Protein AF-A0A521UR64-F1 (afdb_monomer)

Radius of gyration: 26.08 Å; Cα contacts (8 Å, |Δi|>4): 467; chains: 1; bounding box: 65×51×84 Å

Structure (mmCIF, N/CA/C/O backbone):
data_AF-A0A521UR64-F1
#
_entry.id   AF-A0A521UR64-F1
#
loop_
_atom_site.group_PDB
_atom_site.id
_atom_site.type_symbol
_atom_site.label_atom_id
_atom_site.label_alt_id
_atom_site.label_comp_id
_atom_site.label_asym_id
_atom_site.label_entity_id
_atom_site.label_seq_id
_atom_site.pdbx_PDB_ins_code
_atom_site.Cartn_x
_atom_site.Cartn_y
_atom_site.Cartn_z
_atom_site.occupancy
_atom_site.B_iso_or_equiv
_atom_site.auth_seq_id
_atom_site.auth_comp_id
_atom_site.auth_asym_id
_atom_site.auth_atom_id
_atom_site.pdbx_PDB_model_num
ATOM 1 N N . MET A 1 1 ? -12.895 25.251 4.320 1.00 57.03 1 MET A N 1
ATOM 2 C CA . MET A 1 1 ? -13.241 23.956 4.947 1.00 57.03 1 MET A CA 1
ATOM 3 C C . MET A 1 1 ? -12.128 23.649 5.931 1.00 57.03 1 MET A C 1
ATOM 5 O O . MET A 1 1 ? -10.986 23.895 5.568 1.00 57.03 1 MET A O 1
ATOM 9 N N . ASP A 1 2 ? -12.448 23.247 7.161 1.00 78.06 2 ASP A N 1
ATOM 10 C CA . ASP A 1 2 ? -11.455 22.975 8.212 1.00 78.06 2 ASP A CA 1
ATOM 11 C C . ASP A 1 2 ? -10.479 21.874 7.754 1.00 78.06 2 ASP A C 1
ATOM 13 O O . ASP A 1 2 ? -10.909 20.796 7.341 1.00 78.06 2 ASP A O 1
ATOM 17 N N . GLU A 1 3 ? -9.177 22.159 7.781 1.00 76.56 3 GLU A N 1
ATOM 18 C CA . GLU A 1 3 ? -8.117 21.233 7.366 1.00 76.56 3 GLU A CA 1
ATOM 19 C C . GLU A 1 3 ? -8.168 19.922 8.165 1.00 76.56 3 GLU A C 1
ATOM 21 O O . GLU A 1 3 ? -7.945 18.843 7.614 1.00 76.56 3 GLU A O 1
ATOM 26 N N . GLN A 1 4 ? -8.567 19.989 9.439 1.00 81.75 4 GLN A N 1
ATOM 27 C CA . GLN A 1 4 ? -8.697 18.814 10.300 1.00 81.75 4 GLN A CA 1
ATOM 28 C C . GLN A 1 4 ? -9.816 17.882 9.822 1.00 81.75 4 GLN A C 1
ATOM 30 O O . GLN A 1 4 ? -9.634 16.666 9.746 1.00 81.75 4 GLN A O 1
ATOM 35 N N . LEU A 1 5 ? -10.951 18.457 9.417 1.00 85.69 5 LEU A N 1
ATOM 36 C CA . LEU A 1 5 ? -12.087 17.706 8.885 1.00 85.69 5 LEU A CA 1
ATOM 37 C C . LEU A 1 5 ? -11.738 16.993 7.574 1.00 85.69 5 LEU A C 1
ATOM 39 O O . LEU A 1 5 ? -12.169 15.860 7.355 1.00 85.69 5 LEU A O 1
ATOM 43 N N . ILE A 1 6 ? -10.938 17.636 6.719 1.00 84.38 6 ILE A N 1
ATOM 44 C CA . ILE A 1 6 ? -10.468 17.031 5.469 1.00 84.38 6 ILE A CA 1
ATOM 45 C C . ILE A 1 6 ? -9.641 15.780 5.776 1.00 84.38 6 ILE A C 1
ATOM 47 O O . ILE A 1 6 ? -9.903 14.727 5.202 1.00 84.38 6 ILE A O 1
ATOM 51 N N . VAL A 1 7 ? -8.686 15.859 6.708 1.00 86.00 7 VAL A N 1
ATOM 52 C CA . VAL A 1 7 ? -7.837 14.710 7.071 1.00 86.00 7 VAL A CA 1
ATOM 53 C C . VAL A 1 7 ? -8.657 13.576 7.686 1.00 86.00 7 VAL A C 1
ATOM 55 O O . VAL A 1 7 ? -8.481 12.424 7.296 1.00 86.00 7 VAL A O 1
ATOM 58 N N . VAL A 1 8 ? -9.603 13.881 8.580 1.00 91.19 8 VAL A N 1
ATOM 59 C CA . VAL A 1 8 ? -10.495 12.864 9.163 1.00 91.19 8 VAL A CA 1
ATOM 60 C C . VAL A 1 8 ? -11.301 12.150 8.087 1.00 91.19 8 VAL A C 1
ATOM 62 O O . VAL A 1 8 ? -11.329 10.921 8.068 1.00 91.19 8 VAL A O 1
ATOM 65 N N . ARG A 1 9 ? -11.900 12.889 7.145 1.00 91.56 9 ARG A N 1
ATOM 66 C CA . ARG A 1 9 ? -12.630 12.260 6.040 1.00 91.56 9 ARG A CA 1
ATOM 67 C C . ARG A 1 9 ? -11.708 11.421 5.161 1.00 91.56 9 ARG A C 1
ATOM 69 O O . ARG A 1 9 ? -12.090 10.334 4.759 1.00 91.56 9 ARG A O 1
ATOM 76 N N . ARG A 1 10 ? -10.500 11.889 4.856 1.00 88.81 10 ARG A N 1
ATOM 77 C CA . ARG A 1 10 ? -9.553 11.120 4.035 1.00 88.81 10 ARG A CA 1
ATOM 78 C C . ARG A 1 10 ? -9.174 9.779 4.655 1.00 88.81 10 ARG A C 1
ATOM 80 O O . ARG A 1 10 ? -8.850 8.858 3.912 1.00 88.81 10 ARG A O 1
ATOM 87 N N . MET A 1 11 ? -9.178 9.677 5.984 1.00 91.25 11 MET A N 1
ATOM 88 C CA . MET A 1 11 ? -8.798 8.448 6.685 1.00 91.25 11 MET A CA 1
ATOM 89 C C . MET A 1 11 ? -9.972 7.514 6.969 1.00 91.25 11 MET A C 1
ATOM 91 O O . MET A 1 11 ? -9.762 6.309 6.949 1.00 91.25 11 MET A O 1
ATOM 95 N N . PHE A 1 12 ? -11.164 8.061 7.224 1.00 92.69 12 PHE A N 1
ATOM 96 C CA . PHE A 1 12 ? -12.332 7.291 7.671 1.00 92.69 12 PHE A CA 1
ATOM 97 C C . PHE A 1 12 ? -13.522 7.319 6.704 1.00 92.69 12 PHE A C 1
ATOM 99 O O . PHE A 1 12 ? -14.560 6.732 6.971 1.00 92.69 12 PHE A O 1
ATOM 106 N N . GLY A 1 13 ? -13.446 8.093 5.624 1.00 89.31 13 GLY A N 1
ATOM 107 C CA . GLY A 1 13 ? -14.595 8.405 4.774 1.00 89.31 13 GLY A CA 1
ATOM 108 C C . GLY A 1 13 ? -14.746 7.508 3.551 1.00 89.31 13 GLY A C 1
ATOM 109 O O . GLY A 1 13 ? -15.622 7.780 2.727 1.00 89.31 13 GLY A O 1
ATOM 110 N N . CYS A 1 14 ? -13.902 6.489 3.388 1.00 89.88 14 CYS A N 1
ATOM 111 C CA . CYS A 1 14 ? -13.898 5.638 2.203 1.00 89.88 14 CYS A CA 1
ATOM 112 C C . CYS A 1 14 ? -15.242 4.911 2.045 1.00 89.88 14 CYS A C 1
ATOM 114 O O . CYS A 1 14 ? -15.726 4.278 2.979 1.00 89.88 14 CYS A O 1
ATOM 116 N N . GLY A 1 15 ? -15.871 5.044 0.872 1.00 87.56 15 GLY A N 1
ATOM 117 C CA . GLY A 1 15 ? -17.180 4.444 0.583 1.00 87.56 15 GLY A CA 1
ATOM 118 C C . GLY A 1 15 ? -18.374 5.108 1.282 1.00 87.56 15 GLY A C 1
ATOM 119 O O . GLY A 1 15 ? -19.509 4.696 1.060 1.00 87.56 15 GLY A O 1
ATOM 120 N N . THR A 1 16 ? -18.157 6.142 2.100 1.00 91.69 16 THR A N 1
ATOM 121 C CA . THR A 1 16 ? -19.243 6.861 2.786 1.00 91.69 16 THR A CA 1
ATOM 122 C C . THR A 1 16 ? -19.751 8.049 1.968 1.00 91.69 16 THR A C 1
ATOM 124 O O . THR A 1 16 ? -18.976 8.742 1.299 1.00 91.69 16 THR A O 1
ATOM 127 N N . ASP A 1 17 ? -21.050 8.354 2.073 1.00 91.00 17 ASP A N 1
ATOM 128 C CA . ASP A 1 17 ? -21.583 9.611 1.544 1.00 91.00 17 ASP A CA 1
ATOM 129 C C . ASP A 1 17 ? -20.946 10.799 2.278 1.00 91.00 17 ASP A C 1
ATOM 131 O O . ASP A 1 17 ? -21.000 10.914 3.506 1.00 91.00 17 ASP A O 1
ATOM 135 N N . ALA A 1 18 ? -20.350 11.717 1.514 1.00 90.06 18 ALA A N 1
ATOM 136 C CA . ALA A 1 18 ? -19.608 12.829 2.090 1.00 90.06 18 ALA A CA 1
ATOM 137 C C . ALA A 1 18 ? -20.501 13.745 2.940 1.00 90.06 18 ALA A C 1
ATOM 139 O O . ALA A 1 18 ? -20.056 14.236 3.978 1.00 90.06 18 ALA A O 1
ATOM 140 N N . LYS A 1 19 ? -21.757 13.978 2.531 1.00 91.94 19 LYS A N 1
ATOM 141 C CA . LYS A 1 19 ? -22.672 14.847 3.284 1.00 91.94 19 LYS A CA 1
ATOM 142 C C . LYS A 1 19 ? -23.068 14.193 4.603 1.00 91.94 19 LYS A C 1
ATOM 144 O O . LYS A 1 19 ? -23.072 14.880 5.626 1.00 91.94 19 LYS A O 1
ATOM 149 N N . ASP A 1 20 ? -23.350 12.892 4.600 1.00 93.81 20 ASP A N 1
ATOM 150 C CA . ASP A 1 20 ? -23.649 12.146 5.819 1.00 93.81 20 ASP A CA 1
ATOM 151 C C . ASP A 1 20 ? -22.449 12.115 6.770 1.00 93.81 20 ASP A C 1
ATOM 153 O O . ASP A 1 20 ? -22.597 12.427 7.955 1.00 93.81 20 ASP A O 1
ATOM 157 N N . PHE A 1 21 ? -21.247 11.852 6.247 1.00 94.69 21 PHE A N 1
ATOM 158 C CA . PHE A 1 21 ? -20.013 11.864 7.030 1.00 94.69 21 PHE A CA 1
ATOM 159 C C . PHE A 1 21 ? -19.805 13.211 7.731 1.00 94.69 21 PHE A C 1
ATOM 161 O O . PHE A 1 21 ? -19.624 13.270 8.949 1.00 94.69 21 PHE A O 1
ATOM 168 N N . TYR A 1 22 ? -19.887 14.317 6.982 1.00 94.12 22 TYR A N 1
ATOM 169 C CA . TYR A 1 22 ? -19.712 15.656 7.544 1.00 94.12 22 TYR A CA 1
ATOM 170 C C . TYR A 1 22 ? -20.790 16.006 8.567 1.00 94.12 22 TYR A C 1
ATOM 172 O O . TYR A 1 22 ? -20.475 16.583 9.609 1.00 94.12 22 TYR A O 1
ATOM 180 N N . ARG A 1 23 ? -22.048 15.634 8.306 1.00 94.94 23 ARG A N 1
ATOM 181 C CA . ARG A 1 23 ? -23.160 15.838 9.242 1.00 94.94 23 ARG A CA 1
ATOM 182 C C . ARG A 1 23 ? -22.907 15.117 10.564 1.00 94.94 23 ARG A C 1
ATOM 184 O O . ARG A 1 23 ? -23.077 15.714 11.626 1.00 94.94 23 ARG A O 1
ATOM 191 N N . ARG A 1 24 ? -22.478 13.855 10.505 1.00 95.38 24 ARG A N 1
ATOM 192 C CA . ARG A 1 24 ? -22.191 13.033 11.688 1.00 95.38 24 ARG A CA 1
ATOM 193 C C . ARG A 1 24 ? -20.996 13.554 12.465 1.00 95.38 24 ARG A C 1
ATOM 195 O O . ARG A 1 24 ? -21.117 13.758 13.668 1.00 95.38 24 ARG A O 1
ATOM 202 N N . TYR A 1 25 ? -19.902 13.875 11.776 1.00 94.94 25 TYR A N 1
ATOM 203 C CA . TYR A 1 25 ? -18.734 14.482 12.407 1.00 94.94 25 TYR A CA 1
ATOM 204 C C . TYR A 1 25 ? -19.088 15.810 13.081 1.00 94.94 25 TYR A C 1
ATOM 206 O O . TYR A 1 25 ? -18.716 16.033 14.228 1.00 94.94 25 TYR A O 1
ATOM 214 N N . ALA A 1 26 ? -19.851 16.686 12.418 1.00 93.12 26 ALA A N 1
ATOM 215 C CA . ALA A 1 26 ? -20.293 17.952 12.999 1.00 93.12 26 ALA A CA 1
ATOM 216 C C . ALA A 1 26 ? -21.166 17.751 14.252 1.00 93.12 26 ALA A C 1
ATOM 218 O O . ALA A 1 26 ? -21.041 18.532 15.198 1.00 93.12 26 ALA A O 1
ATOM 219 N N . GLY A 1 27 ? -21.980 16.691 14.284 1.00 92.75 27 GLY A N 1
ATOM 220 C CA . GLY A 1 27 ? -22.808 16.304 15.428 1.00 92.75 27 GLY A CA 1
ATOM 221 C C . GLY A 1 27 ? -22.061 15.632 16.589 1.00 92.75 27 GLY A C 1
ATOM 222 O O . GLY A 1 27 ? -22.616 15.556 17.683 1.00 92.75 27 GLY A O 1
ATOM 223 N N . SER A 1 28 ? -20.821 15.169 16.398 1.00 93.12 28 SER A N 1
ATOM 224 C CA . SER A 1 28 ? -20.035 14.510 17.452 1.00 93.12 28 SER A CA 1
ATOM 225 C C . SER A 1 28 ? -19.600 15.466 18.570 1.00 93.12 28 SER A C 1
ATOM 227 O O . SER A 1 28 ? -19.374 16.667 18.353 1.00 93.12 28 SER A O 1
ATOM 229 N N . ALA A 1 29 ? -19.411 14.914 19.773 1.00 93.06 29 ALA A N 1
ATOM 230 C CA . ALA A 1 29 ? -18.910 15.658 20.925 1.00 93.06 29 ALA A CA 1
ATOM 231 C C . ALA A 1 29 ? -17.481 16.197 20.672 1.00 93.06 29 ALA A C 1
ATOM 233 O O . ALA A 1 29 ? -16.711 15.565 19.940 1.00 93.06 29 ALA A O 1
ATOM 234 N N . PRO A 1 30 ? -17.077 17.331 21.284 1.00 91.62 30 PRO A N 1
ATOM 235 C CA . PRO A 1 30 ? -15.740 17.906 21.094 1.00 91.62 30 PRO A CA 1
ATOM 236 C C . PRO A 1 30 ? -14.592 16.923 21.365 1.00 91.62 30 PRO A C 1
ATOM 238 O O . PRO A 1 30 ? -13.634 16.860 20.597 1.00 91.62 30 PRO A O 1
ATOM 241 N N . GLU A 1 31 ? -14.718 16.100 22.407 1.00 89.81 31 GLU A N 1
ATOM 242 C CA . GLU A 1 31 ? -13.723 15.084 22.768 1.00 89.81 31 GLU A CA 1
ATOM 243 C C . GLU A 1 31 ? -13.586 13.997 21.694 1.00 89.81 31 GLU A C 1
ATOM 245 O O . GLU A 1 31 ? -12.476 13.602 21.337 1.00 89.81 31 GLU A O 1
ATOM 250 N N . GLN A 1 32 ? -14.709 13.553 21.119 1.00 91.44 32 GLN A N 1
ATOM 251 C CA . GLN A 1 32 ? -14.722 12.578 20.026 1.00 91.44 32 GLN A CA 1
ATOM 252 C C . GLN A 1 32 ? -14.051 13.151 18.777 1.00 91.44 32 GLN A C 1
ATOM 254 O O . GLN A 1 32 ? -13.202 12.487 18.189 1.00 91.44 32 GLN A O 1
ATOM 259 N N . LYS A 1 33 ? -14.362 14.404 18.415 1.00 92.19 33 LYS A N 1
ATOM 260 C CA . LYS A 1 33 ? -13.716 15.112 17.297 1.00 92.19 33 LYS A CA 1
ATOM 261 C C . LYS A 1 33 ? -12.206 15.203 17.496 1.00 92.19 33 LYS A C 1
ATOM 263 O O . LYS A 1 33 ? -11.441 14.845 16.606 1.00 92.19 33 LYS A O 1
ATOM 268 N N . GLN A 1 34 ? -11.763 15.608 18.6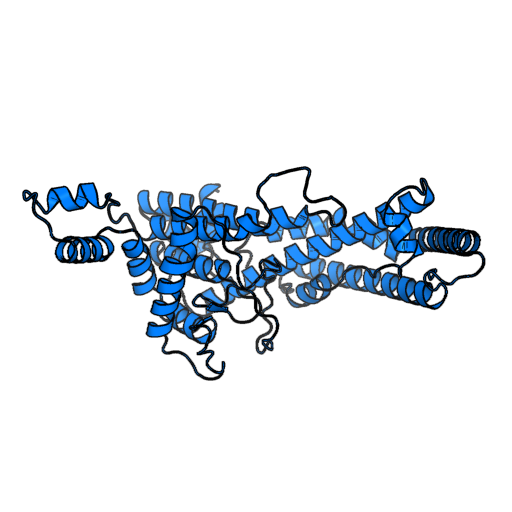87 1.00 90.50 34 GLN A N 1
ATOM 269 C CA . GLN A 1 34 ? -10.339 15.699 19.009 1.00 90.50 34 GLN A CA 1
ATOM 270 C C . GLN A 1 34 ? -9.642 14.332 18.935 1.00 90.50 34 GLN A C 1
ATOM 272 O O . GLN A 1 34 ? -8.496 14.233 18.491 1.00 90.50 34 GLN A O 1
ATOM 277 N N . THR A 1 35 ? -10.303 13.266 19.381 1.00 90.81 35 THR A N 1
ATOM 278 C CA . THR A 1 35 ? -9.785 11.897 19.278 1.00 90.81 35 THR A CA 1
ATOM 279 C C . THR A 1 35 ? -9.696 11.437 17.826 1.00 90.81 35 THR A C 1
ATOM 281 O O . THR A 1 35 ? -8.618 11.020 17.406 1.00 90.81 35 THR A O 1
ATOM 284 N N . LEU A 1 36 ? -10.759 11.600 17.034 1.00 93.50 36 LEU A N 1
ATOM 285 C CA . LEU A 1 36 ? -10.769 11.263 15.607 1.00 93.50 36 LEU A CA 1
ATOM 286 C C . LEU A 1 36 ? -9.696 12.032 14.831 1.00 93.50 36 LEU A C 1
ATOM 288 O O . LEU A 1 36 ? -8.962 11.424 14.059 1.00 93.50 36 LEU A O 1
ATOM 292 N N . ASN A 1 37 ? -9.531 13.330 15.094 1.00 91.75 37 ASN A N 1
ATOM 293 C CA . ASN A 1 37 ? -8.473 14.148 14.498 1.00 91.75 37 ASN A CA 1
ATOM 294 C C . ASN A 1 37 ? -7.079 13.583 14.791 1.00 91.75 37 ASN A C 1
ATOM 296 O O . ASN A 1 37 ? -6.275 13.388 13.880 1.00 91.75 37 ASN A O 1
ATOM 300 N N . ARG A 1 38 ? -6.781 13.298 16.066 1.00 90.19 38 ARG A N 1
ATOM 301 C CA . ARG A 1 38 ? -5.477 12.749 16.474 1.00 90.19 38 ARG A CA 1
ATOM 302 C C . ARG A 1 38 ? -5.203 11.401 15.817 1.00 90.19 38 ARG A C 1
ATOM 304 O O . ARG A 1 38 ? -4.082 11.157 15.377 1.00 90.19 38 ARG A O 1
ATOM 311 N N . VAL A 1 39 ? -6.214 10.539 15.745 1.00 93.44 39 VAL A N 1
ATOM 312 C CA . VAL A 1 39 ? -6.089 9.218 15.124 1.00 93.44 39 VAL A CA 1
ATOM 313 C C . VAL A 1 39 ? -5.925 9.333 13.611 1.00 93.44 39 VAL A C 1
ATOM 315 O O . VAL A 1 39 ? -5.047 8.677 13.062 1.00 93.44 39 VAL A O 1
ATOM 318 N N . ALA A 1 40 ? -6.680 10.206 12.944 1.00 92.38 40 ALA A N 1
ATOM 319 C CA . ALA A 1 40 ? -6.561 10.425 11.506 1.00 92.38 40 ALA A CA 1
ATOM 320 C C . ALA A 1 40 ? -5.148 10.888 11.116 1.00 92.38 40 ALA A C 1
ATOM 322 O O . ALA A 1 40 ? -4.555 10.361 10.180 1.00 92.38 40 ALA A O 1
ATOM 323 N N . TRP A 1 41 ? -4.550 11.805 11.878 1.00 88.06 41 TRP A N 1
ATOM 324 C CA . TRP A 1 41 ? -3.164 12.216 11.637 1.00 88.06 41 TRP A CA 1
ATOM 325 C C . TRP A 1 41 ? -2.152 11.082 11.832 1.00 88.06 41 TRP A C 1
ATOM 327 O O . TRP A 1 41 ? -1.202 10.970 11.057 1.00 88.06 41 TRP A O 1
ATOM 337 N N . ARG A 1 42 ? -2.353 10.215 12.831 1.00 89.56 42 ARG A N 1
ATOM 338 C CA . ARG A 1 42 ? -1.496 9.034 13.034 1.00 89.56 42 ARG A CA 1
ATOM 339 C C . ARG A 1 42 ? -1.649 8.028 11.897 1.00 89.56 42 ARG A C 1
ATOM 341 O O . ARG A 1 42 ? -0.639 7.562 11.383 1.00 89.56 42 ARG A O 1
ATOM 348 N N . LEU A 1 43 ? -2.877 7.745 11.463 1.00 89.69 43 LEU A N 1
ATOM 349 C CA . LEU A 1 43 ? -3.150 6.905 10.293 1.00 89.69 43 LEU A CA 1
ATOM 350 C C . LEU A 1 43 ? -2.474 7.460 9.040 1.00 89.69 43 LEU A C 1
ATOM 352 O O . LEU A 1 43 ? -1.773 6.727 8.345 1.00 89.69 43 LEU A O 1
ATOM 356 N N . TRP A 1 44 ? -2.605 8.761 8.795 1.00 86.25 44 TRP A N 1
ATOM 357 C CA . TRP A 1 44 ? -1.926 9.422 7.687 1.00 86.25 44 TRP A CA 1
ATOM 358 C C . TRP A 1 44 ? -0.412 9.215 7.752 1.00 86.25 44 TRP A C 1
ATOM 360 O O . TRP A 1 44 ? 0.201 8.807 6.768 1.00 86.25 44 TRP A O 1
ATOM 370 N N . PHE A 1 45 ? 0.188 9.399 8.930 1.00 84.06 45 PHE A N 1
ATOM 371 C CA . PHE A 1 45 ? 1.613 9.156 9.129 1.00 84.06 45 PHE A CA 1
ATOM 372 C C . PHE A 1 45 ? 2.011 7.695 8.859 1.00 84.06 45 PHE A C 1
ATOM 374 O O . PHE A 1 45 ? 3.040 7.467 8.229 1.00 84.06 45 PHE A O 1
ATOM 381 N N . THR A 1 46 ? 1.186 6.704 9.227 1.00 84.25 46 THR A N 1
ATOM 382 C CA . THR A 1 46 ? 1.453 5.291 8.875 1.00 84.25 46 THR A CA 1
ATOM 383 C C . THR A 1 46 ? 1.467 5.050 7.364 1.00 84.25 46 THR A C 1
ATOM 385 O O . THR A 1 46 ? 2.300 4.295 6.871 1.00 84.25 46 THR A O 1
ATOM 388 N N . LEU A 1 47 ? 0.606 5.734 6.602 1.00 79.69 47 LEU A N 1
ATOM 389 C CA . LEU A 1 47 ? 0.601 5.653 5.138 1.00 79.69 47 LEU A CA 1
ATOM 390 C C . LEU A 1 47 ? 1.833 6.339 4.532 1.00 79.69 47 LEU A C 1
ATOM 392 O O . LEU A 1 47 ? 2.401 5.830 3.567 1.00 79.69 47 LEU A O 1
ATOM 396 N N . LEU A 1 48 ? 2.289 7.456 5.110 1.00 76.12 48 LEU A N 1
ATOM 397 C CA . LEU A 1 48 ? 3.544 8.097 4.706 1.00 76.12 48 LEU A CA 1
ATOM 398 C C . LEU A 1 48 ? 4.745 7.174 4.949 1.00 76.12 48 LEU A C 1
ATOM 400 O O . LEU A 1 48 ? 5.532 6.962 4.029 1.00 76.12 48 LEU A O 1
ATOM 404 N N . LEU A 1 49 ? 4.846 6.581 6.146 1.00 72.81 49 LEU A N 1
ATOM 405 C CA . LEU A 1 49 ? 5.903 5.623 6.491 1.00 72.81 49 LEU A CA 1
ATOM 406 C C . LEU A 1 49 ? 5.930 4.415 5.557 1.00 72.81 49 LEU A C 1
ATOM 408 O O . LEU A 1 49 ? 7.007 3.898 5.285 1.00 72.81 49 LEU A O 1
ATOM 412 N N . ARG A 1 50 ? 4.765 3.969 5.081 1.00 73.81 50 ARG A N 1
ATOM 413 C CA . ARG A 1 50 ? 4.642 2.806 4.201 1.00 73.81 50 ARG A CA 1
ATOM 414 C C . ARG A 1 50 ? 4.973 3.109 2.746 1.00 73.81 50 ARG A C 1
ATOM 416 O O . ARG A 1 50 ? 5.579 2.288 2.071 1.00 73.81 50 ARG A O 1
ATOM 423 N N . TYR A 1 51 ? 4.514 4.248 2.239 1.00 70.44 51 TYR A N 1
ATOM 424 C CA . TYR A 1 51 ? 4.513 4.497 0.800 1.00 70.44 51 TYR A CA 1
ATOM 425 C C . TYR A 1 51 ? 5.531 5.546 0.350 1.00 70.44 51 TYR A C 1
ATOM 427 O O . TYR A 1 51 ? 6.089 5.417 -0.734 1.00 70.44 51 TYR A O 1
ATOM 435 N N . HIS A 1 52 ? 5.804 6.575 1.156 1.00 63.97 52 HIS A N 1
ATOM 436 C CA . HIS A 1 52 ? 6.735 7.639 0.759 1.00 63.97 52 HIS A CA 1
ATOM 437 C C . HIS A 1 52 ? 8.200 7.260 0.995 1.00 63.97 52 HIS A C 1
ATOM 439 O O . HIS A 1 52 ? 9.057 7.683 0.225 1.00 63.97 52 HIS A O 1
ATOM 445 N N . SER A 1 53 ? 8.481 6.435 2.006 1.00 59.34 53 SER A N 1
ATOM 446 C CA . SER A 1 53 ? 9.812 5.852 2.242 1.00 59.34 53 SER A CA 1
ATOM 447 C C . SER A 1 53 ? 10.278 4.971 1.073 1.00 59.34 53 SER A C 1
ATOM 449 O O . SER A 1 53 ? 11.454 4.977 0.728 1.00 59.34 53 SER A O 1
ATOM 451 N N . ASN A 1 54 ? 9.345 4.276 0.412 1.00 52.81 54 ASN A N 1
ATOM 452 C CA . ASN A 1 54 ? 9.634 3.335 -0.672 1.00 52.81 54 ASN A CA 1
ATOM 453 C C . ASN A 1 54 ? 9.847 3.997 -2.043 1.00 52.81 54 ASN A C 1
ATOM 455 O O . ASN A 1 54 ? 10.538 3.428 -2.882 1.00 52.81 54 ASN A O 1
ATOM 459 N N . ILE A 1 55 ? 9.299 5.195 -2.290 1.00 49.38 55 ILE A N 1
ATOM 460 C CA . ILE A 1 55 ? 9.498 5.905 -3.573 1.00 49.38 55 ILE A CA 1
ATOM 461 C C . ILE A 1 55 ? 10.943 6.417 -3.722 1.00 49.38 55 ILE A C 1
ATOM 463 O O . ILE A 1 55 ? 11.407 6.612 -4.841 1.00 49.38 55 ILE A O 1
ATOM 467 N N . GLN A 1 56 ? 11.662 6.633 -2.615 1.00 42.94 56 GLN A N 1
ATOM 468 C CA . GLN A 1 56 ? 13.024 7.187 -2.626 1.00 42.94 56 GLN A CA 1
ATOM 469 C C . GLN A 1 56 ? 14.133 6.153 -2.410 1.00 42.94 56 GLN A C 1
ATOM 471 O O . GLN A 1 56 ? 15.304 6.530 -2.400 1.00 42.94 56 GLN A O 1
ATOM 476 N N . ALA A 1 57 ? 13.800 4.866 -2.269 1.00 41.62 57 ALA A N 1
ATOM 477 C CA . ALA A 1 57 ? 14.807 3.814 -2.245 1.00 41.62 57 ALA A CA 1
ATOM 478 C C . ALA A 1 57 ? 15.410 3.681 -3.652 1.00 41.62 57 ALA A C 1
ATOM 480 O O . ALA A 1 57 ? 14.890 2.970 -4.515 1.00 41.62 57 ALA A O 1
ATOM 481 N N . GLN A 1 58 ? 16.483 4.432 -3.903 1.00 37.38 58 GLN A N 1
ATOM 482 C CA . GLN A 1 58 ? 17.292 4.261 -5.097 1.00 37.38 58 GLN A CA 1
ATOM 483 C C . GLN A 1 58 ? 17.828 2.823 -5.122 1.00 37.38 58 GLN A C 1
ATOM 485 O O . GLN A 1 58 ? 18.482 2.418 -4.161 1.00 37.38 58 GLN A O 1
ATOM 490 N N . PRO A 1 59 ? 17.662 2.064 -6.217 1.00 38.03 59 PRO A N 1
ATOM 491 C CA . PRO A 1 59 ? 18.278 0.741 -6.343 1.00 38.03 59 PRO A CA 1
ATOM 492 C C . PRO A 1 59 ? 19.819 0.796 -6.419 1.00 38.03 59 PRO A C 1
ATOM 494 O O . PRO A 1 59 ? 20.470 -0.245 -6.472 1.00 38.03 59 PRO A O 1
ATOM 497 N N . HIS A 1 60 ? 20.415 1.995 -6.447 1.00 39.88 60 HIS A N 1
ATOM 498 C CA . HIS A 1 60 ? 21.850 2.219 -6.640 1.00 39.88 60 HIS A CA 1
ATOM 499 C C . HIS A 1 60 ? 22.565 2.881 -5.455 1.00 39.88 60 HIS A C 1
ATOM 501 O O . HIS A 1 60 ? 23.795 2.958 -5.476 1.00 39.88 60 HIS A O 1
ATOM 507 N N . PHE A 1 61 ? 21.849 3.313 -4.410 1.00 33.62 61 PHE A N 1
ATOM 508 C CA . PHE A 1 61 ? 22.505 3.717 -3.169 1.00 33.62 61 PHE A CA 1
ATOM 509 C C . PHE A 1 61 ? 22.709 2.495 -2.280 1.00 33.62 61 PHE A C 1
ATOM 511 O O . PHE A 1 61 ? 21.778 1.753 -1.975 1.00 33.62 61 PHE A O 1
ATOM 518 N N . SER A 1 62 ? 23.955 2.311 -1.843 1.00 32.50 62 SER A N 1
ATOM 519 C CA . SER A 1 62 ? 24.253 1.543 -0.636 1.00 32.50 62 SER A CA 1
ATOM 520 C C . SER A 1 62 ? 23.302 2.005 0.484 1.00 32.50 62 SER A C 1
ATOM 522 O O . SER A 1 62 ? 23.076 3.215 0.582 1.00 32.50 62 SER A O 1
ATOM 524 N N . PRO A 1 63 ? 22.783 1.114 1.351 1.00 35.00 63 PRO A N 1
ATOM 525 C CA . PRO A 1 63 ? 21.881 1.457 2.463 1.00 35.00 63 PRO A CA 1
ATOM 526 C C . PRO A 1 63 ? 22.452 2.445 3.506 1.00 35.00 63 PRO A C 1
ATOM 528 O O . PRO A 1 63 ? 21.920 2.555 4.606 1.00 35.00 63 PRO A O 1
ATOM 531 N N . SER A 1 64 ? 23.570 3.118 3.232 1.00 35.06 64 SER A N 1
ATOM 532 C CA . SER A 1 64 ? 24.383 3.809 4.226 1.00 35.06 64 SER A CA 1
ATOM 533 C C . SER A 1 64 ? 24.096 5.298 4.399 1.00 35.06 64 SER A C 1
ATOM 535 O O . SER A 1 64 ? 24.445 5.825 5.451 1.00 35.06 64 SER A O 1
ATOM 537 N N . ASP A 1 65 ? 23.465 5.994 3.449 1.00 35.00 65 ASP A N 1
ATOM 538 C CA . ASP A 1 65 ? 23.525 7.464 3.449 1.00 35.00 65 ASP A CA 1
ATOM 539 C C . ASP A 1 65 ? 22.182 8.145 3.168 1.00 35.00 65 ASP A C 1
ATOM 541 O O . ASP A 1 65 ? 22.029 8.836 2.167 1.00 35.00 65 ASP A O 1
ATOM 545 N N . GLN A 1 66 ? 21.222 7.971 4.085 1.00 36.53 66 GLN A N 1
ATOM 546 C CA . GLN A 1 66 ? 20.341 9.010 4.660 1.00 36.53 66 GLN A CA 1
ATOM 547 C C . GLN A 1 66 ? 19.060 8.370 5.231 1.00 36.53 66 GLN A C 1
ATOM 549 O O . GLN A 1 66 ? 18.304 7.723 4.519 1.00 36.53 66 GLN A O 1
ATOM 554 N N . TYR A 1 67 ? 18.822 8.624 6.527 1.00 34.59 67 TYR A N 1
ATOM 555 C CA . TYR A 1 67 ? 17.798 8.062 7.431 1.00 34.59 67 TYR A CA 1
ATOM 556 C C . TYR A 1 67 ? 18.100 6.660 8.002 1.00 34.59 67 TYR A C 1
ATOM 558 O O . TYR A 1 67 ? 17.694 5.638 7.471 1.00 34.59 67 TYR A O 1
ATOM 566 N N . TYR A 1 68 ? 18.731 6.636 9.185 1.00 36.69 68 TYR A N 1
ATOM 567 C CA . TYR A 1 68 ? 18.946 5.460 10.053 1.00 36.69 68 TYR A CA 1
ATOM 568 C C . TYR A 1 68 ? 17.646 4.953 10.727 1.00 36.69 68 TYR A C 1
ATOM 570 O O . TYR A 1 68 ? 17.615 4.676 11.925 1.00 36.69 68 TYR A O 1
ATOM 578 N N . ILE A 1 69 ? 16.540 4.851 9.990 1.00 44.19 69 ILE A N 1
ATOM 579 C CA . ILE A 1 69 ? 15.513 3.871 10.350 1.00 44.19 69 ILE A CA 1
ATOM 580 C C . ILE A 1 69 ? 15.784 2.714 9.415 1.00 44.19 69 ILE A C 1
ATOM 582 O O . ILE A 1 69 ? 15.493 2.814 8.226 1.00 44.19 69 ILE A O 1
ATOM 586 N N . ASP A 1 70 ? 16.399 1.662 9.951 1.00 52.16 70 ASP A N 1
ATOM 587 C CA . ASP A 1 70 ? 16.648 0.447 9.189 1.00 52.16 70 ASP A CA 1
ATOM 588 C C . ASP A 1 70 ? 15.331 0.033 8.524 1.00 52.16 70 ASP A C 1
ATOM 590 O O . ASP A 1 70 ? 14.276 0.044 9.166 1.00 52.16 70 ASP A O 1
ATOM 594 N N . HIS A 1 71 ? 15.368 -0.263 7.232 1.00 53.75 71 HIS A N 1
ATOM 595 C CA . HIS A 1 71 ? 14.194 -0.613 6.435 1.00 53.75 71 HIS A CA 1
ATOM 596 C C . HIS A 1 71 ? 13.362 -1.736 7.097 1.00 53.75 71 HIS A C 1
ATOM 598 O O . HIS A 1 71 ? 12.135 -1.751 7.016 1.00 53.75 71 HIS A O 1
ATOM 604 N N . VAL A 1 72 ? 14.039 -2.581 7.882 1.00 53.19 72 VAL A N 1
ATOM 605 C CA . VAL A 1 72 ? 13.502 -3.641 8.754 1.00 53.19 72 VAL A CA 1
ATOM 606 C C . VAL A 1 72 ? 12.616 -3.141 9.904 1.00 53.19 72 VAL A C 1
ATOM 608 O O . VAL A 1 72 ? 11.695 -3.833 10.339 1.00 53.19 72 VAL A O 1
ATOM 611 N N . MET A 1 73 ? 12.844 -1.929 10.408 1.00 59.72 73 MET A N 1
ATOM 612 C CA . MET A 1 73 ? 12.107 -1.348 11.536 1.00 59.72 73 MET A CA 1
ATOM 613 C C . MET A 1 73 ? 10.795 -0.669 11.138 1.00 59.72 73 MET A C 1
ATOM 615 O O . MET A 1 73 ? 9.897 -0.552 11.980 1.00 59.72 73 MET A O 1
ATOM 619 N N . LEU A 1 74 ? 10.658 -0.224 9.884 1.00 67.88 74 LEU A N 1
ATOM 620 C CA . LEU A 1 74 ? 9.490 0.536 9.423 1.00 67.88 74 LEU A CA 1
ATOM 621 C C . LEU A 1 74 ? 8.161 -0.222 9.608 1.00 67.88 74 LEU A C 1
ATOM 623 O O . LEU A 1 74 ? 7.239 0.373 10.176 1.00 67.88 74 LEU A O 1
ATOM 627 N N . PRO A 1 75 ? 8.041 -1.519 9.253 1.00 68.81 75 PRO A N 1
ATOM 628 C CA . PRO A 1 75 ? 6.795 -2.262 9.457 1.00 68.81 75 PRO A CA 1
ATOM 629 C C . PRO A 1 75 ? 6.426 -2.410 10.936 1.00 68.81 75 PRO A C 1
ATOM 631 O O . PRO A 1 75 ? 5.261 -2.329 11.317 1.00 68.81 75 PRO A O 1
ATOM 634 N N . SER A 1 76 ? 7.417 -2.596 11.808 1.00 71.75 76 SER A N 1
ATOM 635 C CA . SER A 1 76 ? 7.182 -2.691 13.251 1.00 71.75 76 SER A CA 1
ATOM 636 C C . SER A 1 76 ? 6.697 -1.375 13.854 1.00 71.75 76 SER A C 1
ATOM 638 O O . SER A 1 76 ? 5.751 -1.371 14.646 1.00 71.75 76 SER A O 1
ATOM 640 N N . LEU A 1 77 ? 7.298 -0.254 13.445 1.00 75.00 77 LEU A N 1
ATOM 641 C CA . LEU A 1 77 ? 6.869 1.079 13.858 1.00 75.00 77 LEU A CA 1
ATOM 642 C C . LEU A 1 77 ? 5.449 1.389 13.363 1.00 75.00 77 LEU A C 1
ATOM 644 O O . LEU A 1 77 ? 4.639 1.931 14.114 1.00 75.00 77 LEU A O 1
ATOM 648 N N . GLU A 1 78 ? 5.133 1.011 12.124 1.00 81.31 78 GLU A N 1
ATOM 649 C CA . GLU A 1 78 ? 3.796 1.146 11.548 1.00 81.31 78 GLU A CA 1
ATOM 650 C C . GLU A 1 78 ? 2.746 0.405 12.388 1.00 81.31 78 GLU A C 1
ATOM 652 O O . GLU A 1 78 ? 1.764 1.003 12.834 1.00 81.31 78 GLU A O 1
ATOM 657 N N . ILE A 1 79 ? 2.986 -0.877 12.673 1.00 82.69 79 ILE A N 1
ATOM 658 C CA . ILE A 1 79 ? 2.105 -1.708 13.499 1.00 82.69 79 ILE A CA 1
ATOM 659 C C . ILE A 1 79 ? 1.947 -1.120 14.906 1.00 82.69 79 ILE A C 1
ATOM 661 O O . ILE A 1 79 ? 0.828 -1.025 15.418 1.00 82.69 79 ILE A O 1
ATOM 665 N N . TYR A 1 80 ?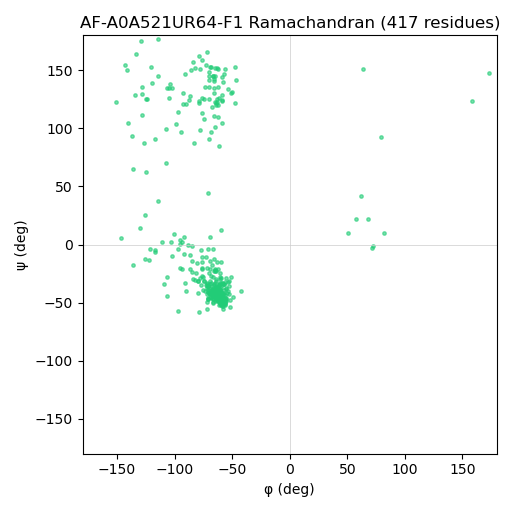 3.039 -0.663 15.524 1.00 81.62 80 TYR A N 1
ATOM 666 C CA . TYR A 1 80 ? 2.995 -0.005 16.828 1.00 81.62 80 TYR A CA 1
ATOM 667 C C . TYR A 1 80 ? 2.099 1.243 16.817 1.00 81.62 80 TYR A C 1
ATOM 669 O O . TYR A 1 80 ? 1.229 1.391 17.678 1.00 81.62 80 TYR A O 1
ATOM 677 N N . LEU A 1 81 ? 2.253 2.122 15.823 1.00 85.31 81 LEU A N 1
ATOM 678 C CA . LEU A 1 81 ? 1.435 3.329 15.692 1.00 85.31 81 LEU A CA 1
ATOM 679 C C . LEU A 1 81 ? -0.053 3.001 15.522 1.00 85.31 81 LEU A C 1
ATOM 681 O O . LEU A 1 81 ? -0.894 3.675 16.126 1.00 85.31 81 LEU A O 1
ATOM 685 N N . LEU A 1 82 ? -0.386 1.944 14.778 1.00 89.69 82 LEU A N 1
ATOM 686 C CA . LEU A 1 82 ? -1.764 1.470 14.628 1.00 89.69 82 LEU A CA 1
ATOM 687 C C . LEU A 1 82 ? -2.355 0.976 15.958 1.00 89.69 82 LEU A C 1
ATOM 689 O O . LEU A 1 82 ? -3.506 1.293 16.260 1.00 89.69 82 LEU A O 1
ATOM 693 N N . PHE A 1 83 ? -1.573 0.325 16.828 1.00 86.75 83 PHE A N 1
ATOM 694 C CA . PHE A 1 83 ? -2.038 0.017 18.189 1.00 86.75 83 PHE A CA 1
ATOM 695 C C . PHE A 1 83 ? -2.357 1.272 18.998 1.00 86.75 83 PHE A C 1
ATOM 697 O O . PHE A 1 83 ? -3.391 1.324 19.661 1.00 86.75 83 PHE A O 1
ATOM 704 N N . THR A 1 84 ? -1.520 2.310 18.912 1.00 85.31 84 THR A N 1
ATOM 705 C CA . THR A 1 84 ? -1.802 3.569 19.624 1.00 85.31 84 THR A CA 1
ATOM 706 C C . THR A 1 84 ? -3.060 4.273 19.104 1.00 85.31 84 THR A C 1
ATOM 708 O O . THR A 1 84 ? -3.649 5.086 19.820 1.00 85.31 84 THR A O 1
ATOM 711 N N . CYS A 1 85 ? -3.471 3.992 17.862 1.00 90.81 85 CYS A N 1
ATOM 712 C CA . CYS A 1 85 ? -4.739 4.457 17.304 1.00 90.81 85 CYS A CA 1
ATOM 713 C C . CYS A 1 85 ? -5.915 3.726 17.951 1.00 90.81 85 CYS A C 1
ATOM 715 O O . CYS A 1 85 ? -6.852 4.379 18.406 1.00 90.81 85 CYS A O 1
ATOM 717 N N . ILE A 1 86 ? -5.832 2.396 18.065 1.00 89.44 86 ILE A N 1
ATOM 718 C CA . ILE A 1 86 ? -6.831 1.584 18.772 1.00 89.44 86 ILE A CA 1
ATOM 719 C C . ILE A 1 86 ? -6.970 2.074 20.218 1.00 89.44 86 ILE A C 1
ATOM 721 O O . ILE A 1 86 ? -8.075 2.397 20.644 1.00 89.44 86 ILE A O 1
ATOM 725 N N . ASP A 1 87 ? -5.861 2.231 20.945 1.00 85.06 87 ASP A N 1
ATOM 726 C CA . ASP A 1 87 ? -5.871 2.720 22.332 1.00 85.06 87 ASP A CA 1
ATOM 727 C C . ASP A 1 87 ? -6.572 4.081 22.479 1.00 85.06 87 ASP A C 1
ATOM 729 O O . ASP A 1 87 ? -7.288 4.312 23.452 1.00 85.06 87 ASP A O 1
ATOM 733 N N . ALA A 1 88 ? -6.402 4.981 21.506 1.00 87.19 88 ALA A N 1
ATOM 734 C CA . ALA A 1 88 ? -7.063 6.282 21.517 1.00 87.19 88 ALA A CA 1
ATOM 735 C C . ALA A 1 88 ? -8.575 6.189 21.233 1.00 87.19 88 ALA A C 1
ATOM 737 O O . ALA A 1 88 ? -9.347 6.955 21.810 1.00 87.19 88 ALA A O 1
ATOM 738 N N . LEU A 1 89 ? -9.006 5.270 20.361 1.00 89.25 89 LEU A N 1
ATOM 739 C CA . LEU A 1 89 ? -10.406 5.129 19.938 1.00 89.25 89 LEU A CA 1
ATOM 740 C C . LEU A 1 89 ? -11.287 4.388 20.953 1.00 89.25 89 LEU A C 1
ATOM 742 O O . LEU A 1 89 ? -12.471 4.695 21.062 1.00 89.25 89 LEU A O 1
ATOM 746 N N . VAL A 1 90 ? -10.733 3.443 21.719 1.00 84.25 90 VAL A N 1
ATOM 747 C CA . VAL A 1 90 ? -11.485 2.616 22.692 1.00 84.25 90 VAL A CA 1
ATOM 748 C C . VAL A 1 90 ? -11.957 3.405 23.932 1.00 84.25 90 VAL A C 1
ATOM 750 O O . VAL A 1 90 ? -12.709 2.869 24.750 1.00 84.25 90 VAL A O 1
ATOM 753 N N . GLN A 1 91 ? -11.579 4.690 24.038 1.00 68.75 91 GLN A N 1
ATOM 754 C CA . GLN A 1 91 ? -11.651 5.534 25.241 1.00 68.75 91 GLN A CA 1
ATOM 755 C C . GLN A 1 91 ? -10.750 5.010 26.372 1.00 68.75 91 GLN A C 1
ATOM 757 O O . GLN A 1 91 ? -10.491 3.806 26.446 1.00 68.75 91 GLN A O 1
ATOM 762 N N . PRO A 1 92 ? -10.224 5.878 27.260 1.00 60.88 92 PRO A N 1
ATOM 763 C CA . PRO A 1 92 ? -9.225 5.440 28.220 1.00 60.88 92 PRO A CA 1
ATOM 764 C C . PRO A 1 92 ? -9.833 4.438 29.203 1.00 60.88 92 PRO A C 1
ATOM 766 O O . PRO A 1 92 ? -10.597 4.794 30.096 1.00 60.88 92 PRO A O 1
ATOM 769 N N . VAL A 1 93 ? -9.417 3.176 29.096 1.00 60.00 93 VAL A N 1
ATOM 770 C CA . VAL A 1 93 ? -9.154 2.408 30.311 1.00 60.00 93 VAL A CA 1
ATOM 771 C C . VAL A 1 93 ? -7.998 3.138 30.999 1.00 60.00 93 VAL A C 1
ATOM 773 O O . VAL A 1 93 ? -6.974 3.347 30.344 1.00 60.00 93 VAL A O 1
ATOM 776 N N . PRO A 1 94 ? -8.137 3.601 32.254 1.00 61.75 94 PRO A N 1
ATOM 777 C CA . PRO A 1 94 ? -7.054 4.296 32.932 1.00 61.75 94 PRO A CA 1
ATOM 778 C C . PRO A 1 94 ? -5.835 3.370 32.991 1.00 61.75 94 PRO A C 1
ATOM 780 O O . PRO A 1 94 ? -5.813 2.416 33.768 1.00 61.75 94 PRO A O 1
ATOM 783 N N . HIS A 1 95 ? -4.829 3.622 32.151 1.00 64.25 95 HIS A N 1
ATOM 784 C CA . HIS A 1 95 ? -3.600 2.848 32.204 1.00 64.25 95 HIS A CA 1
ATOM 785 C C . HIS A 1 95 ? -2.902 3.174 33.520 1.00 64.25 95 HIS A C 1
ATOM 787 O O . HIS A 1 95 ? -2.506 4.315 33.764 1.00 64.25 95 HIS A O 1
ATOM 793 N N . ARG A 1 96 ? -2.734 2.163 34.365 1.00 72.25 96 ARG A N 1
ATOM 794 C CA . ARG A 1 96 ? -2.110 2.294 35.678 1.00 72.25 96 ARG A CA 1
ATOM 795 C C . ARG A 1 96 ? -1.022 1.252 35.789 1.00 72.25 96 ARG A C 1
ATOM 797 O O . ARG A 1 96 ? -1.311 0.107 35.509 1.00 72.25 96 ARG A O 1
ATOM 804 N N . GLN A 1 97 ? 0.204 1.592 36.181 1.00 77.44 97 GLN A N 1
ATOM 805 C CA . GLN A 1 97 ? 1.246 0.564 36.270 1.00 77.44 97 GLN A CA 1
ATOM 806 C C . GLN A 1 97 ? 0.824 -0.543 37.245 1.00 77.44 97 GLN A C 1
ATOM 808 O O . GLN A 1 97 ? 0.178 -0.261 38.255 1.00 77.44 97 GLN A O 1
ATOM 813 N N . PHE A 1 98 ? 1.181 -1.800 36.952 1.00 82.88 98 PHE A N 1
ATOM 814 C CA . PHE A 1 98 ? 0.789 -2.923 37.806 1.00 82.88 98 PHE A CA 1
ATOM 815 C C . PHE A 1 98 ? 1.164 -2.706 39.283 1.00 82.88 98 PHE A C 1
ATOM 817 O O . PHE A 1 98 ? 0.287 -2.930 40.111 1.00 82.88 98 PHE A O 1
ATOM 824 N N . PRO A 1 99 ? 2.363 -2.194 39.645 1.00 83.19 99 PRO A N 1
ATOM 825 C CA . PRO A 1 99 ? 2.680 -1.864 41.038 1.00 83.19 99 PRO A CA 1
ATOM 826 C C . PRO A 1 99 ? 1.722 -0.838 41.666 1.00 83.19 99 PRO A C 1
ATOM 828 O O . PRO A 1 99 ? 1.276 -1.025 42.797 1.00 83.19 99 PRO A O 1
ATOM 831 N N . ASP A 1 100 ? 1.339 0.203 40.923 1.00 84.38 100 ASP A N 1
ATOM 832 C CA . ASP A 1 100 ? 0.427 1.251 41.400 1.00 84.38 100 ASP A CA 1
ATOM 833 C C . ASP A 1 100 ? -1.015 0.762 41.533 1.00 84.38 100 ASP A C 1
ATOM 835 O O . ASP A 1 100 ? -1.771 1.263 42.361 1.00 84.38 100 ASP A O 1
ATOM 839 N N . TRP A 1 101 ? -1.442 -0.154 40.664 1.00 87.19 101 TRP A N 1
ATOM 840 C CA . TRP A 1 101 ? -2.753 -0.794 40.755 1.00 87.19 101 TRP A CA 1
ATOM 841 C C . TRP A 1 101 ? -2.775 -1.831 41.878 1.00 87.19 101 TRP A C 1
ATOM 843 O O . TRP A 1 101 ? -3.754 -1.937 42.613 1.00 87.19 101 TRP A O 1
ATOM 853 N N . LEU A 1 102 ? -1.681 -2.574 42.047 1.00 85.56 102 LEU A N 1
ATOM 854 C CA . LEU A 1 102 ? -1.516 -3.563 43.103 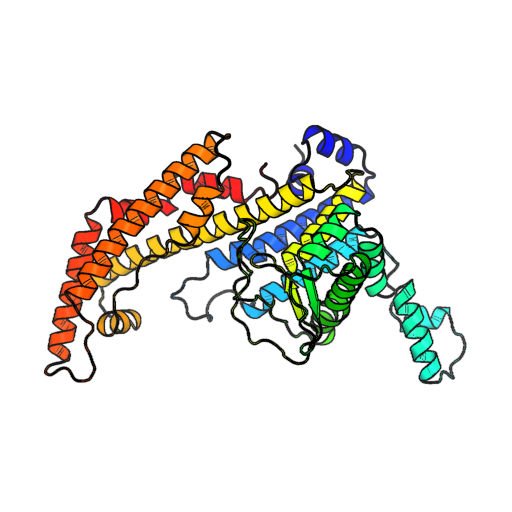1.00 85.56 102 LEU A CA 1
ATOM 855 C C . LEU A 1 102 ? -1.591 -2.902 44.484 1.00 85.56 102 LEU A C 1
ATOM 857 O O . LEU A 1 102 ? -2.284 -3.412 45.362 1.00 85.56 102 LEU A O 1
ATOM 861 N N . SER A 1 103 ? -0.965 -1.732 44.651 1.00 83.81 103 SER A N 1
ATOM 862 C CA . SER A 1 103 ? -0.980 -0.982 45.913 1.00 83.81 103 SER A CA 1
ATOM 863 C C . SER A 1 103 ? -2.368 -0.477 46.323 1.00 83.81 103 SER A C 1
ATOM 865 O O . SER A 1 103 ? -2.598 -0.251 47.505 1.00 83.81 103 SER A O 1
ATOM 867 N N . THR A 1 104 ? -3.333 -0.358 45.400 1.00 83.69 104 THR A N 1
ATOM 868 C CA . THR A 1 104 ? -4.724 -0.014 45.762 1.00 83.69 104 THR A CA 1
ATOM 869 C C . THR A 1 104 ? -5.593 -1.201 46.135 1.00 83.69 104 THR A C 1
ATOM 871 O O . THR A 1 104 ? -6.707 -1.006 46.608 1.00 83.69 104 THR A O 1
ATOM 874 N N . HIS A 1 105 ? -5.104 -2.419 45.922 1.00 77.19 105 HIS A N 1
ATOM 875 C CA . HIS A 1 105 ? -5.825 -3.652 46.233 1.00 77.19 105 HIS A CA 1
ATOM 876 C C . HIS A 1 105 ? -5.195 -4.412 47.409 1.00 77.19 105 HIS A C 1
ATOM 878 O O . HIS A 1 105 ? -5.668 -5.493 47.755 1.00 77.19 105 HIS A O 1
ATOM 884 N N . SER A 1 106 ? -4.134 -3.871 48.020 1.00 66.44 106 SER A N 1
ATOM 885 C CA . SER A 1 106 ? -3.319 -4.585 48.999 1.00 66.44 106 SER A CA 1
ATOM 886 C C . SER A 1 106 ? -2.670 -3.659 50.028 1.00 66.44 106 SER A C 1
ATOM 888 O O . SER A 1 106 ? -1.842 -2.829 49.668 1.00 66.44 106 SER A O 1
ATOM 890 N N . ASN A 1 107 ? -2.941 -3.910 51.313 1.00 63.72 107 ASN A N 1
ATOM 891 C CA . ASN A 1 107 ? -2.134 -3.412 52.438 1.00 63.72 107 ASN A CA 1
ATOM 892 C C . ASN A 1 107 ? -1.094 -4.442 52.922 1.00 63.72 107 ASN A C 1
ATOM 894 O O . ASN A 1 107 ? -0.371 -4.173 53.879 1.00 63.72 107 ASN A O 1
ATOM 898 N N . ASP A 1 108 ? -1.034 -5.622 52.300 1.00 60.81 108 ASP A N 1
ATOM 899 C CA . ASP A 1 108 ? -0.281 -6.767 52.810 1.00 60.81 108 ASP A CA 1
ATOM 900 C C . ASP A 1 108 ? 1.033 -6.975 52.039 1.00 60.81 108 ASP A C 1
ATOM 902 O O . ASP A 1 108 ? 1.071 -6.848 50.813 1.00 60.81 108 ASP A O 1
ATOM 906 N N . GLN A 1 109 ? 2.125 -7.277 52.748 1.00 60.09 109 GLN A N 1
ATOM 907 C CA . GLN A 1 109 ? 3.475 -7.413 52.169 1.00 60.09 109 GLN A CA 1
ATOM 908 C C . GLN A 1 109 ? 3.867 -8.867 51.853 1.00 60.09 109 GLN A C 1
ATOM 910 O O . GLN A 1 109 ? 4.928 -9.100 51.278 1.00 60.09 109 GLN A O 1
ATOM 915 N N . SER A 1 110 ? 3.028 -9.852 52.189 1.00 69.69 110 SER A N 1
ATOM 916 C CA . SER A 1 110 ? 3.355 -11.279 52.050 1.00 69.69 110 SER A CA 1
ATOM 917 C C . SER A 1 110 ? 2.599 -11.961 50.901 1.00 69.69 110 SER A C 1
ATOM 919 O O . SER A 1 110 ? 1.715 -12.788 51.098 1.00 69.69 110 SER A O 1
ATOM 921 N N . TRP A 1 111 ? 2.955 -11.622 49.661 1.00 75.38 111 TRP A N 1
ATOM 922 C CA . TRP A 1 111 ? 2.392 -12.284 48.479 1.00 75.38 111 TRP A CA 1
ATOM 923 C C . TRP A 1 111 ? 3.259 -13.459 48.027 1.00 75.38 111 TRP A C 1
ATOM 925 O O . TRP A 1 111 ? 4.460 -13.304 47.807 1.00 75.38 111 TRP A O 1
ATOM 935 N N . ASP A 1 112 ? 2.642 -14.622 47.809 1.00 84.19 112 ASP A N 1
ATOM 936 C CA . ASP A 1 112 ? 3.291 -15.709 47.078 1.00 84.19 112 ASP A CA 1
ATOM 937 C C . ASP A 1 112 ? 3.246 -15.473 45.551 1.00 84.19 112 ASP A C 1
ATOM 939 O O . ASP A 1 112 ? 2.465 -14.674 45.021 1.00 84.19 112 ASP A O 1
ATOM 943 N N . ILE A 1 113 ? 4.100 -16.187 44.810 1.00 83.88 113 ILE A N 1
ATOM 944 C CA . ILE A 1 113 ? 4.210 -16.054 43.346 1.00 83.88 113 ILE A CA 1
ATOM 945 C C . ILE A 1 113 ? 2.872 -16.364 42.649 1.00 83.88 113 ILE A C 1
ATOM 947 O O . ILE A 1 113 ? 2.541 -15.744 41.635 1.00 83.88 113 ILE A O 1
ATOM 951 N N . ALA A 1 114 ? 2.087 -17.313 43.168 1.00 84.81 114 ALA A N 1
ATOM 952 C CA . ALA A 1 114 ? 0.812 -17.702 42.571 1.00 84.81 114 ALA A CA 1
ATOM 953 C C . ALA A 1 114 ? -0.240 -16.588 42.700 1.00 84.81 114 ALA A C 1
ATOM 955 O O . ALA A 1 114 ? -0.981 -16.315 41.753 1.00 84.81 114 ALA A O 1
ATOM 956 N N . ALA A 1 115 ? -0.282 -15.909 43.842 1.00 83.31 115 ALA A N 1
ATOM 957 C CA . ALA A 1 115 ? -1.163 -14.791 44.114 1.00 83.31 115 ALA A CA 1
ATOM 958 C C . ALA A 1 115 ? -0.769 -13.558 43.290 1.00 83.31 115 ALA A C 1
ATOM 960 O O . ALA A 1 115 ? -1.649 -12.954 42.674 1.00 83.31 115 ALA A O 1
ATOM 961 N N . ILE A 1 116 ? 0.532 -13.263 43.155 1.00 84.50 116 ILE A N 1
ATOM 962 C CA . ILE A 1 116 ? 1.023 -12.210 42.246 1.00 84.50 116 ILE A CA 1
ATOM 963 C C . ILE A 1 116 ? 0.597 -12.507 40.804 1.00 84.50 116 ILE A C 1
ATOM 965 O O . ILE A 1 116 ? 0.074 -11.624 40.126 1.00 84.50 116 ILE A O 1
ATOM 969 N N . ARG A 1 117 ? 0.746 -13.753 40.330 1.00 84.06 117 ARG A N 1
ATOM 970 C CA . ARG A 1 117 ? 0.310 -14.151 38.977 1.00 84.06 117 ARG A CA 1
ATOM 971 C C . ARG A 1 117 ? -1.195 -13.978 38.770 1.00 84.06 117 ARG A C 1
ATOM 973 O O . ARG A 1 117 ? -1.606 -13.470 37.724 1.00 84.06 117 ARG A O 1
ATOM 980 N N . ARG A 1 118 ? -2.023 -14.364 39.750 1.00 86.00 118 ARG A N 1
ATOM 981 C CA . ARG A 1 118 ? -3.484 -14.163 39.695 1.00 86.00 118 ARG A CA 1
ATOM 982 C C . ARG A 1 118 ? -3.846 -12.678 39.632 1.00 86.00 118 ARG A C 1
ATOM 984 O O . ARG A 1 118 ? -4.644 -12.288 38.783 1.00 86.00 118 ARG A O 1
ATOM 991 N N . LEU A 1 119 ? -3.229 -11.847 40.473 1.00 85.19 119 LEU A N 1
ATOM 992 C CA . LEU A 1 119 ? -3.463 -10.401 40.478 1.00 85.19 119 LEU A CA 1
ATOM 993 C C . LEU A 1 119 ? -2.983 -9.724 39.200 1.00 85.19 119 LEU A C 1
ATOM 995 O O . LEU A 1 119 ? -3.696 -8.886 38.663 1.00 85.19 119 LEU A O 1
ATOM 999 N N . HIS A 1 120 ? -1.829 -10.123 38.670 1.00 85.69 120 HIS A N 1
ATOM 1000 C CA . HIS A 1 120 ? -1.344 -9.624 37.389 1.00 85.69 120 HIS A CA 1
ATOM 1001 C C . HIS A 1 120 ? -2.287 -9.997 36.241 1.00 85.69 120 HIS A C 1
ATOM 1003 O O . HIS A 1 120 ? -2.582 -9.158 35.395 1.00 85.69 120 HIS A O 1
ATOM 1009 N N . SER A 1 121 ? -2.828 -11.219 36.239 1.00 83.12 121 SER A N 1
ATOM 1010 C CA . SER A 1 121 ? -3.820 -11.646 35.242 1.00 83.12 121 SER A CA 1
ATOM 1011 C C . SER A 1 121 ? -5.094 -10.798 35.319 1.00 83.12 121 SER A C 1
ATOM 1013 O O . SER A 1 121 ? -5.607 -10.352 34.294 1.00 83.12 121 SER A O 1
ATOM 1015 N N . ARG A 1 122 ? -5.575 -10.510 36.534 1.00 83.62 122 ARG A N 1
ATOM 1016 C CA . ARG A 1 122 ? -6.742 -9.649 36.764 1.00 83.62 122 ARG A CA 1
ATOM 1017 C C . ARG A 1 122 ? -6.480 -8.195 36.369 1.00 83.62 122 ARG A C 1
ATOM 1019 O O . ARG A 1 122 ? -7.284 -7.598 35.662 1.00 83.62 122 ARG A O 1
ATOM 1026 N N . TYR A 1 123 ? -5.314 -7.657 36.716 1.00 84.25 123 TYR A N 1
ATOM 1027 C CA . TYR A 1 123 ? -4.858 -6.359 36.228 1.00 84.25 123 TYR A CA 1
ATOM 1028 C C . TYR A 1 123 ? -4.848 -6.321 34.699 1.00 84.25 123 TYR A C 1
ATOM 1030 O O . TYR A 1 123 ? -5.412 -5.407 34.106 1.00 84.25 123 TYR A O 1
ATOM 1038 N N . GLN A 1 124 ? -4.270 -7.332 34.044 1.00 78.06 124 GLN A N 1
ATOM 1039 C CA . GLN A 1 124 ? -4.249 -7.413 32.588 1.00 78.06 124 GLN A CA 1
ATOM 1040 C C . GLN A 1 124 ? -5.648 -7.419 31.987 1.00 78.06 124 GLN A C 1
ATOM 1042 O O . GLN A 1 124 ? -5.790 -6.880 30.892 1.00 78.06 124 GLN A O 1
ATOM 1047 N N . GLN A 1 125 ? -6.641 -8.001 32.675 1.00 77.69 125 GLN A N 1
ATOM 1048 C CA . GLN A 1 125 ? -8.055 -8.027 32.292 1.00 77.69 125 GLN A CA 1
ATOM 1049 C C . GLN A 1 125 ? -8.737 -6.657 32.420 1.00 77.69 125 GLN A C 1
ATOM 1051 O O . GLN A 1 125 ? -9.408 -6.232 31.478 1.00 77.69 125 GLN A O 1
ATOM 1056 N N . GLU A 1 126 ? -8.535 -5.979 33.549 1.00 79.25 126 GLU A N 1
ATOM 1057 C CA . GLU A 1 126 ? -9.268 -4.767 33.932 1.00 79.25 126 GLU A CA 1
ATOM 1058 C C . GLU A 1 126 ? -8.610 -3.468 33.439 1.00 79.25 126 GLU A C 1
ATOM 1060 O O . GLU A 1 126 ? -9.307 -2.554 33.008 1.00 79.25 126 GLU A O 1
ATOM 1065 N N . MET A 1 127 ? -7.278 -3.384 33.503 1.00 75.44 127 MET A N 1
ATOM 1066 C CA . MET A 1 127 ? -6.515 -2.127 33.386 1.00 75.44 127 MET A CA 1
ATOM 1067 C C . MET A 1 127 ? -5.275 -2.232 32.489 1.00 75.44 127 MET A C 1
ATOM 1069 O O . MET A 1 127 ? -4.716 -1.220 32.066 1.00 75.44 127 MET A O 1
ATOM 1073 N N . GLY A 1 128 ? -4.812 -3.451 32.215 1.00 66.94 128 GLY A N 1
ATOM 1074 C CA . GLY A 1 128 ? -3.621 -3.683 31.416 1.00 66.94 128 GLY A CA 1
ATOM 1075 C C . GLY A 1 128 ? -3.848 -3.388 29.944 1.00 66.94 128 GLY A C 1
ATOM 1076 O O . GLY A 1 128 ? -4.973 -3.302 29.458 1.00 66.94 128 GLY A O 1
ATOM 1077 N N . VAL A 1 129 ? -2.754 -3.279 29.198 1.00 63.34 129 VAL A N 1
ATOM 1078 C CA . VAL A 1 129 ? -2.834 -2.768 27.827 1.00 63.34 129 VAL A CA 1
ATOM 1079 C C . VAL A 1 129 ? -3.572 -3.699 26.856 1.00 63.34 129 VAL A C 1
ATOM 1081 O O . VAL A 1 129 ? -4.073 -3.266 25.825 1.00 63.34 129 VAL A O 1
ATOM 1084 N N . GLY A 1 130 ? -3.730 -4.975 27.216 1.00 71.56 130 GLY A N 1
ATOM 1085 C CA . GLY A 1 130 ? -4.601 -5.903 26.496 1.00 71.56 130 GLY A CA 1
ATOM 1086 C C . GLY A 1 130 ? -6.099 -5.601 26.644 1.00 71.56 130 GLY A C 1
ATOM 1087 O O . GLY A 1 130 ? -6.887 -6.144 25.877 1.00 71.56 130 GLY A O 1
ATOM 1088 N N . ALA A 1 131 ? -6.518 -4.761 27.598 1.00 78.94 131 ALA A N 1
ATOM 1089 C CA . ALA A 1 131 ? -7.925 -4.431 27.840 1.00 78.94 131 ALA A CA 1
ATOM 1090 C C . ALA A 1 131 ? -8.532 -3.601 26.716 1.00 78.94 131 ALA A C 1
ATOM 1092 O O . ALA A 1 131 ? -9.611 -3.946 26.233 1.00 78.94 131 ALA A O 1
ATOM 1093 N N . ASN A 1 132 ? -7.816 -2.579 26.246 1.00 79.62 132 ASN A N 1
ATOM 1094 C CA . ASN A 1 132 ? -8.268 -1.785 25.109 1.00 79.62 132 ASN A CA 1
ATOM 1095 C C . ASN A 1 132 ? -8.377 -2.649 23.853 1.00 79.62 132 ASN A C 1
ATOM 1097 O O . ASN A 1 132 ? -9.399 -2.623 23.178 1.00 79.62 132 ASN A O 1
ATOM 1101 N N . LEU A 1 133 ? -7.366 -3.482 23.587 1.00 79.81 133 LEU A N 1
ATOM 1102 C CA . LEU A 1 133 ? -7.387 -4.387 22.441 1.00 79.81 133 LEU A CA 1
ATOM 1103 C C . LEU A 1 133 ? -8.523 -5.416 22.547 1.00 79.81 133 LEU A C 1
ATOM 1105 O O . LEU A 1 133 ? -9.237 -5.643 21.578 1.00 79.81 133 LEU A O 1
ATOM 1109 N N . ARG A 1 134 ? -8.755 -6.010 23.726 1.00 83.56 134 ARG A N 1
ATOM 1110 C CA . ARG A 1 134 ? -9.903 -6.907 23.943 1.00 83.56 134 ARG A CA 1
ATOM 1111 C C . ARG A 1 134 ? -11.229 -6.199 23.705 1.00 83.56 134 ARG A C 1
ATOM 1113 O O . ARG A 1 134 ? -12.081 -6.783 23.048 1.00 83.56 134 ARG A O 1
ATOM 1120 N N . ARG A 1 135 ? -11.396 -4.967 24.197 1.00 83.75 135 ARG A N 1
ATOM 1121 C CA . ARG A 1 135 ? -12.618 -4.188 23.969 1.00 83.75 135 ARG A CA 1
ATOM 1122 C C . ARG A 1 135 ? -12.791 -3.858 22.488 1.00 83.75 135 ARG A C 1
ATOM 1124 O O . ARG A 1 135 ? -13.871 -4.083 21.969 1.00 83.75 135 ARG A O 1
ATOM 1131 N N . ALA A 1 136 ? -11.736 -3.418 21.802 1.00 86.75 136 ALA A N 1
ATOM 1132 C CA . ALA A 1 136 ? -11.768 -3.157 20.364 1.00 86.75 136 ALA A CA 1
ATOM 1133 C C . ALA A 1 136 ? -12.231 -4.382 19.564 1.00 86.75 136 ALA A C 1
ATOM 1135 O O . ALA A 1 136 ? -13.115 -4.264 18.724 1.00 86.75 136 ALA A O 1
ATOM 1136 N N . PHE A 1 137 ? -11.671 -5.559 19.861 1.00 88.69 137 PHE A N 1
ATOM 1137 C CA . PHE A 1 137 ? -11.980 -6.801 19.149 1.00 88.69 137 PHE A CA 1
ATOM 1138 C C . PHE A 1 137 ? -13.352 -7.394 19.515 1.00 88.69 137 PHE A C 1
ATOM 1140 O O . PHE A 1 137 ? -13.989 -8.007 18.665 1.00 88.69 137 PHE A O 1
ATOM 1147 N N . ALA A 1 138 ? -13.822 -7.210 20.754 1.00 87.12 138 ALA A N 1
ATOM 1148 C CA . ALA A 1 138 ? -15.157 -7.649 21.177 1.00 87.12 138 ALA A CA 1
ATOM 1149 C C . ALA A 1 138 ? -16.285 -6.846 20.507 1.00 87.12 138 ALA A C 1
ATOM 1151 O O . ALA A 1 138 ? -17.387 -7.354 20.325 1.00 87.12 138 ALA A O 1
ATOM 1152 N N . ASP A 1 139 ? -15.985 -5.605 20.130 1.00 87.69 139 ASP A N 1
ATOM 1153 C CA . ASP A 1 139 ? -16.938 -4.627 19.616 1.00 87.69 139 ASP A CA 1
ATOM 1154 C C . ASP A 1 139 ? -16.925 -4.494 18.082 1.00 87.69 139 ASP A C 1
ATOM 1156 O O . ASP A 1 139 ? -17.531 -3.552 17.551 1.00 87.69 139 ASP A O 1
ATOM 1160 N N . LEU A 1 140 ? -16.218 -5.384 17.372 1.00 92.38 140 LEU A N 1
ATOM 1161 C CA . LEU A 1 140 ? -16.113 -5.328 15.914 1.00 92.38 140 LEU A CA 1
ATOM 1162 C C . LEU A 1 140 ? -17.475 -5.585 15.245 1.00 92.38 140 LEU A C 1
ATOM 1164 O O . LEU A 1 140 ? -18.214 -6.474 15.672 1.00 92.38 140 LEU A O 1
ATOM 1168 N N . PRO A 1 141 ? -17.804 -4.856 14.163 1.00 93.88 141 PRO A N 1
ATOM 1169 C CA . PRO A 1 141 ? -19.003 -5.115 13.369 1.00 93.88 141 PRO A CA 1
ATOM 1170 C C . PRO A 1 141 ? -19.021 -6.542 12.807 1.00 93.88 141 PRO A C 1
ATOM 1172 O O . PRO A 1 141 ? -18.001 -7.021 12.311 1.00 93.88 141 PRO A O 1
ATOM 1175 N N . THR A 1 142 ? -20.188 -7.197 12.807 1.00 94.38 142 THR A N 1
ATOM 1176 C CA . THR A 1 142 ? -20.364 -8.555 12.254 1.00 94.38 142 THR A CA 1
ATOM 1177 C C . THR A 1 142 ? -19.786 -8.717 10.841 1.00 94.38 142 THR A C 1
ATOM 1179 O O . THR A 1 142 ? -19.026 -9.664 10.645 1.00 94.38 142 THR A O 1
ATOM 1182 N N . PRO A 1 143 ? -20.011 -7.785 9.889 1.00 94.06 143 PRO A N 1
ATOM 1183 C CA . PRO A 1 143 ? -19.443 -7.908 8.544 1.00 94.06 143 PRO A CA 1
ATOM 1184 C C . PRO A 1 143 ? -17.909 -7.942 8.528 1.00 94.06 143 PRO A C 1
ATOM 1186 O O . PRO A 1 143 ? -17.309 -8.631 7.708 1.00 94.06 143 PRO A O 1
ATOM 1189 N N . LEU A 1 144 ? -17.257 -7.229 9.453 1.00 94.12 144 LEU A N 1
ATOM 1190 C CA . LEU A 1 144 ? -15.801 -7.240 9.582 1.00 94.12 144 LEU A CA 1
ATOM 1191 C C . LEU A 1 144 ? -15.304 -8.551 10.196 1.00 94.12 144 LEU A C 1
ATOM 1193 O O . LEU A 1 144 ? -14.300 -9.095 9.748 1.00 94.12 144 LEU A O 1
ATOM 1197 N N . VAL A 1 145 ? -16.010 -9.078 11.195 1.00 93.56 145 VAL A N 1
ATOM 1198 C CA . VAL A 1 145 ? -15.691 -10.377 11.807 1.00 93.56 145 VAL A CA 1
ATOM 1199 C C . VAL A 1 145 ? -15.752 -11.498 10.766 1.00 93.56 145 VAL A C 1
ATOM 1201 O O . VAL A 1 145 ? -14.818 -12.292 10.661 1.00 93.56 145 VAL A O 1
ATOM 1204 N N . GLU A 1 146 ? -16.805 -11.522 9.952 1.00 91.25 146 GLU A N 1
ATOM 1205 C CA . GLU A 1 146 ? -16.957 -12.471 8.843 1.00 91.25 146 GLU A CA 1
ATOM 1206 C C . GLU A 1 146 ? -15.869 -12.285 7.781 1.00 91.25 146 GLU A C 1
ATOM 1208 O O . GLU A 1 146 ? -15.280 -13.258 7.309 1.00 91.25 146 GLU A O 1
ATOM 1213 N N . TRP A 1 147 ? -15.549 -11.035 7.430 1.00 90.81 147 TRP A N 1
ATOM 1214 C CA . TRP A 1 147 ? -14.472 -10.751 6.488 1.00 90.81 147 TRP A CA 1
ATOM 1215 C C . TRP A 1 147 ? -13.119 -11.260 7.003 1.00 90.81 147 TRP A C 1
ATOM 1217 O O . TRP A 1 147 ? -12.396 -11.915 6.254 1.00 90.81 147 TRP A O 1
ATOM 1227 N N . LEU A 1 148 ? -12.784 -11.031 8.276 1.00 89.44 148 LEU A N 1
ATOM 1228 C CA . LEU A 1 148 ? -11.540 -11.524 8.877 1.00 89.44 148 LEU A CA 1
ATOM 1229 C C . LEU A 1 148 ? -11.477 -13.056 8.855 1.00 89.44 148 LEU A C 1
ATOM 1231 O O . LEU A 1 148 ? -10.451 -13.603 8.461 1.00 89.44 148 LEU A O 1
ATOM 1235 N N . ALA A 1 149 ? -12.576 -13.738 9.186 1.00 87.12 149 ALA A N 1
ATOM 1236 C CA . ALA A 1 149 ? -12.673 -15.201 9.157 1.00 87.12 149 ALA A CA 1
ATOM 1237 C C . ALA A 1 149 ? -12.399 -15.808 7.769 1.00 87.12 149 ALA A C 1
ATOM 1239 O O . ALA A 1 149 ? -11.837 -16.895 7.657 1.00 87.12 149 ALA A O 1
ATOM 1240 N N . ASN A 1 150 ? -12.767 -15.087 6.707 1.00 83.25 150 ASN A N 1
ATOM 1241 C CA . ASN A 1 150 ? -12.596 -15.530 5.322 1.00 83.25 150 ASN A CA 1
ATOM 1242 C C . ASN A 1 150 ? -11.217 -15.198 4.727 1.00 83.25 150 ASN A C 1
ATOM 1244 O O . ASN A 1 150 ? -10.812 -15.799 3.726 1.00 83.25 150 ASN A O 1
ATOM 1248 N N . ASN A 1 151 ? -10.507 -14.224 5.306 1.00 81.19 151 ASN A N 1
ATOM 1249 C CA . ASN A 1 151 ? -9.318 -13.627 4.693 1.00 81.19 151 ASN A CA 1
ATOM 1250 C C . ASN A 1 151 ? -8.044 -13.732 5.539 1.00 81.19 151 ASN A C 1
ATOM 1252 O O . ASN A 1 151 ? -6.959 -13.483 5.012 1.00 81.19 151 ASN A O 1
ATOM 1256 N N . VAL A 1 152 ? -8.144 -14.080 6.824 1.00 81.81 152 VAL A N 1
ATOM 1257 C CA . VAL A 1 152 ? -7.013 -14.080 7.758 1.00 81.81 152 VAL A CA 1
ATOM 1258 C C . VAL A 1 152 ? -7.007 -15.352 8.587 1.00 81.81 152 VAL A C 1
ATOM 1260 O O . VAL A 1 152 ? -7.995 -15.712 9.219 1.00 81.81 152 VAL A O 1
ATOM 1263 N N . TRP A 1 153 ? -5.852 -16.005 8.613 1.00 78.44 153 TRP A N 1
ATOM 1264 C CA . TRP A 1 153 ? -5.633 -17.248 9.327 1.00 78.44 153 TRP A CA 1
ATOM 1265 C C . TRP A 1 153 ? -4.542 -17.045 10.357 1.00 78.44 153 TRP A C 1
ATOM 1267 O O . TRP A 1 153 ? -3.530 -16.406 10.090 1.00 78.44 153 TRP A O 1
ATOM 1277 N N . VAL A 1 154 ? -4.732 -17.603 11.543 1.00 75.62 154 VAL A N 1
ATOM 1278 C CA . VAL A 1 154 ? -3.687 -17.650 12.564 1.00 75.62 154 VAL A CA 1
ATOM 1279 C C . VAL A 1 154 ? -3.504 -19.102 12.973 1.00 75.62 154 VAL A C 1
ATOM 1281 O O . VAL A 1 154 ? -4.478 -19.758 13.345 1.00 75.62 154 VAL A O 1
ATOM 1284 N N . TYR A 1 155 ? -2.276 -19.605 12.883 1.00 72.56 155 TYR A N 1
ATOM 1285 C CA . TYR A 1 155 ? -1.942 -20.993 13.209 1.00 72.56 155 TYR A CA 1
ATOM 1286 C C . TYR A 1 155 ? -0.574 -21.102 13.888 1.00 72.56 155 TYR A C 1
ATOM 1288 O O . TYR A 1 155 ? 0.293 -20.239 13.736 1.00 72.56 155 TYR A O 1
ATOM 1296 N N . ALA A 1 156 ? -0.398 -22.165 14.672 1.00 67.25 156 ALA A N 1
ATOM 1297 C CA . ALA A 1 156 ? 0.914 -22.601 15.142 1.00 67.25 156 ALA A CA 1
ATOM 1298 C C . ALA A 1 156 ? 1.627 -23.353 14.011 1.00 67.25 156 ALA A C 1
ATOM 1300 O O . ALA A 1 156 ? 0.957 -23.938 13.165 1.00 67.25 156 ALA A O 1
ATOM 1301 N N . THR A 1 157 ? 2.958 -23.330 13.981 1.00 62.94 157 THR A N 1
ATOM 1302 C CA . THR A 1 157 ? 3.773 -23.723 12.820 1.00 62.94 157 THR A CA 1
ATOM 1303 C C . THR A 1 157 ? 3.464 -25.104 12.236 1.00 62.94 157 THR A C 1
ATOM 1305 O O . THR A 1 157 ? 3.521 -25.254 11.017 1.00 62.94 157 THR A O 1
ATOM 1308 N N . ASP A 1 158 ? 3.037 -26.055 13.065 1.00 60.94 158 ASP A N 1
ATOM 1309 C CA . ASP A 1 158 ? 2.760 -27.438 12.653 1.00 60.94 158 ASP A CA 1
ATOM 1310 C C . ASP A 1 158 ? 1.292 -27.693 12.242 1.00 60.94 158 ASP A C 1
ATOM 1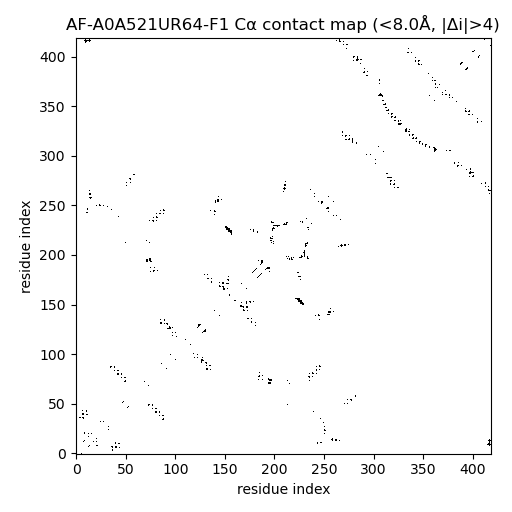312 O O . ASP A 1 158 ? 0.972 -28.746 11.697 1.00 60.94 158 ASP A O 1
ATOM 1316 N N . ASP A 1 159 ? 0.396 -26.719 12.450 1.00 61.75 159 ASP A N 1
ATOM 1317 C CA . ASP A 1 159 ? -1.063 -26.861 12.317 1.00 61.75 159 ASP A CA 1
ATOM 1318 C C . ASP A 1 159 ? -1.639 -26.009 11.173 1.00 61.75 159 ASP A C 1
ATOM 1320 O O . ASP A 1 159 ? -2.725 -25.434 11.301 1.00 61.75 159 ASP A O 1
ATOM 1324 N N . ARG A 1 160 ? -0.930 -25.880 10.042 1.00 63.22 160 ARG A N 1
ATOM 1325 C CA . ARG A 1 160 ? -1.456 -25.133 8.885 1.00 63.22 160 ARG A CA 1
ATOM 1326 C C . ARG A 1 160 ? -2.736 -25.813 8.379 1.00 63.22 160 ARG A C 1
ATOM 1328 O O . ARG A 1 160 ? -2.648 -26.895 7.792 1.00 63.22 160 ARG A O 1
ATOM 1335 N N . PRO A 1 161 ? -3.928 -25.216 8.549 1.00 61.44 161 PRO A N 1
ATOM 1336 C CA . PRO A 1 161 ? -5.141 -25.846 8.080 1.00 61.44 161 PRO A CA 1
ATOM 1337 C C . PRO A 1 161 ? -5.343 -25.484 6.596 1.00 61.44 161 PRO A C 1
ATOM 1339 O O . PRO A 1 161 ? -4.875 -24.437 6.137 1.00 61.44 161 PRO A O 1
ATOM 1342 N N . PRO A 1 162 ? -5.987 -26.355 5.809 1.00 59.25 162 PRO A N 1
ATOM 1343 C CA . PRO A 1 162 ? -6.193 -26.103 4.388 1.00 59.25 162 PRO A CA 1
ATOM 1344 C C . PRO A 1 162 ? -7.218 -24.955 4.216 1.00 59.25 162 PRO A C 1
ATOM 1346 O O . PRO A 1 162 ? -8.205 -24.905 4.953 1.00 59.25 162 PRO A O 1
ATOM 1349 N N . PHE A 1 163 ? -6.936 -23.994 3.315 1.00 56.28 163 PHE A N 1
ATOM 1350 C CA . PHE A 1 163 ? -7.595 -22.667 3.192 1.00 56.28 163 PHE A CA 1
ATOM 1351 C C . PHE A 1 163 ? -9.113 -22.721 2.918 1.00 56.28 163 PHE A C 1
ATOM 1353 O O . PHE A 1 163 ? -9.832 -21.736 3.060 1.00 56.28 163 PHE A O 1
ATOM 1360 N N . ASP A 1 164 ? -9.596 -23.887 2.516 1.00 56.34 164 ASP A N 1
ATOM 1361 C CA . ASP A 1 164 ? -10.981 -24.266 2.258 1.00 56.34 164 ASP A CA 1
ATOM 1362 C C . ASP A 1 164 ? -11.799 -24.518 3.540 1.00 56.34 164 ASP A C 1
ATOM 1364 O O . ASP A 1 164 ? -13.028 -24.593 3.486 1.00 56.34 164 ASP A O 1
ATOM 1368 N N . ARG A 1 165 ? -11.164 -24.588 4.718 1.00 59.22 165 ARG A N 1
ATOM 1369 C CA . ARG A 1 165 ? -11.871 -24.691 6.005 1.00 59.22 165 ARG A CA 1
ATOM 1370 C C . ARG A 1 165 ? -12.075 -23.329 6.657 1.00 59.22 165 ARG A C 1
ATOM 1372 O O . ARG A 1 165 ? -11.214 -22.872 7.396 1.00 59.22 165 ARG A O 1
ATOM 1379 N N . MET A 1 166 ? -13.248 -22.721 6.477 1.00 59.66 166 MET A N 1
ATOM 1380 C CA . MET A 1 166 ? -13.617 -21.518 7.238 1.00 59.66 166 MET A CA 1
ATOM 1381 C C . MET A 1 166 ? -13.332 -21.703 8.735 1.00 59.66 166 MET A C 1
ATOM 1383 O O . MET A 1 166 ? -13.848 -22.624 9.374 1.00 59.66 166 MET A O 1
ATOM 1387 N N . GLN A 1 167 ? -12.499 -20.822 9.290 1.00 68.81 167 GLN A N 1
ATOM 1388 C CA . GLN A 1 167 ? -12.330 -20.730 10.730 1.00 68.81 167 GLN A CA 1
ATOM 1389 C C . GLN A 1 167 ? -13.611 -20.143 11.341 1.00 68.81 167 GLN A C 1
ATOM 1391 O O . GLN A 1 167 ? -14.275 -19.298 10.741 1.00 68.81 167 GLN A O 1
ATOM 1396 N N . GLU A 1 168 ? -13.978 -20.600 12.538 1.00 83.38 168 GLU A N 1
ATOM 1397 C CA . GLU A 1 168 ? -15.107 -20.025 13.269 1.00 83.38 168 GLU A CA 1
ATOM 1398 C C . GLU A 1 168 ? -14.848 -18.522 13.513 1.00 83.38 168 GLU A C 1
ATOM 1400 O O . GLU A 1 168 ? -13.820 -18.192 14.115 1.00 83.38 168 GLU A O 1
ATOM 1405 N N . PRO A 1 169 ? -15.738 -17.602 13.090 1.00 85.69 169 PRO A N 1
ATOM 1406 C CA . PRO A 1 169 ? -15.402 -16.178 13.031 1.00 85.69 169 PRO A CA 1
ATOM 1407 C C . PRO A 1 169 ? -14.952 -15.572 14.365 1.00 85.69 169 PRO A C 1
ATOM 1409 O O . PRO A 1 169 ? -13.968 -14.835 14.434 1.00 85.69 169 PRO A O 1
ATOM 1412 N N . GLN A 1 170 ? -15.621 -15.933 15.456 1.00 84.88 170 GLN A N 1
ATOM 1413 C CA . GLN A 1 170 ? -15.297 -15.469 16.803 1.00 84.88 170 GLN A CA 1
ATOM 1414 C C . GLN A 1 170 ? -13.940 -16.007 17.270 1.00 84.88 170 GLN A C 1
ATOM 1416 O O . GLN A 1 170 ? -13.156 -15.274 17.879 1.00 84.88 170 GLN A O 1
ATOM 1421 N N . LYS A 1 171 ? -13.627 -17.262 16.928 1.00 86.12 171 LYS A N 1
ATOM 1422 C CA . LYS A 1 171 ? -12.322 -17.865 17.204 1.00 86.12 171 LYS A CA 1
ATOM 1423 C C . LYS A 1 171 ? -11.218 -17.159 16.417 1.00 86.12 171 LYS A C 1
ATOM 1425 O O . LYS A 1 171 ? -10.166 -16.878 16.986 1.00 86.12 171 LYS A O 1
ATOM 1430 N N . THR A 1 172 ? -11.454 -16.806 15.153 1.00 85.12 172 THR A N 1
ATOM 1431 C CA . THR A 1 172 ? -10.490 -16.047 14.337 1.00 85.12 172 THR A CA 1
ATOM 1432 C C . THR A 1 172 ? -10.180 -14.686 14.948 1.00 85.12 172 THR A C 1
ATOM 1434 O O . THR A 1 172 ? -9.013 -14.340 15.112 1.00 85.12 172 THR A O 1
ATOM 1437 N N . VAL A 1 173 ? -11.202 -13.931 15.357 1.00 89.19 173 VAL A N 1
ATOM 1438 C CA . VAL A 1 173 ? -11.032 -12.622 16.012 1.00 89.19 173 VAL A CA 1
ATOM 1439 C C . VAL A 1 173 ? -10.190 -12.747 17.284 1.00 89.19 173 VAL A C 1
ATOM 1441 O O . VAL A 1 173 ? -9.280 -11.946 17.511 1.00 89.19 173 VAL A O 1
ATOM 1444 N N . GLU A 1 174 ? -10.437 -13.775 18.099 1.00 87.06 174 GLU A N 1
ATOM 1445 C CA . GLU A 1 174 ? -9.631 -14.049 19.288 1.00 87.06 174 GLU A CA 1
ATOM 1446 C C . GLU A 1 174 ? -8.174 -14.394 18.947 1.00 87.06 174 GLU A C 1
ATOM 1448 O O . GLU A 1 174 ? -7.253 -13.869 19.583 1.00 87.06 174 GLU A O 1
ATOM 1453 N N . LEU A 1 175 ? -7.945 -15.237 17.940 1.00 85.81 175 LEU A N 1
ATOM 1454 C CA . LEU A 1 175 ? -6.600 -15.610 17.516 1.00 85.81 175 LEU A CA 1
ATOM 1455 C C . LEU A 1 175 ? -5.822 -14.409 16.963 1.00 85.81 175 LEU A C 1
ATOM 1457 O O . LEU A 1 175 ? -4.676 -14.203 17.359 1.00 85.81 175 LEU A O 1
ATOM 1461 N N . ILE A 1 176 ? -6.450 -13.576 16.126 1.00 88.12 176 ILE A N 1
ATOM 1462 C CA . ILE A 1 176 ? -5.852 -12.346 15.584 1.00 88.12 176 ILE A CA 1
ATOM 1463 C C . ILE A 1 176 ? -5.489 -11.391 16.723 1.00 88.12 176 ILE A C 1
ATOM 1465 O O . ILE A 1 176 ? -4.365 -10.892 16.785 1.00 88.12 176 ILE A O 1
ATOM 1469 N N . ARG A 1 177 ? -6.405 -11.175 17.673 1.00 88.62 177 ARG A N 1
ATOM 1470 C CA . ARG A 1 177 ? -6.148 -10.357 18.866 1.00 88.62 177 ARG A CA 1
ATOM 1471 C C . ARG A 1 177 ? -4.939 -10.874 19.647 1.00 88.62 177 ARG A C 1
ATOM 1473 O O . ARG A 1 177 ? -4.063 -10.095 20.026 1.00 88.62 177 ARG A O 1
ATOM 1480 N N . ASN A 1 178 ? -4.909 -12.178 19.919 1.00 82.75 178 ASN A N 1
ATOM 1481 C CA . ASN A 1 178 ? -3.850 -12.813 20.698 1.00 82.75 178 ASN A CA 1
ATOM 1482 C C . ASN A 1 178 ? -2.502 -12.739 19.973 1.00 82.75 178 ASN A C 1
ATOM 1484 O O . ASN A 1 178 ? -1.498 -12.453 20.621 1.00 82.75 178 ASN A O 1
ATOM 1488 N N . TYR A 1 179 ? -2.485 -12.933 18.652 1.00 84.94 179 TYR A N 1
ATOM 1489 C CA . TYR A 1 179 ? -1.304 -12.745 17.813 1.00 84.94 179 TYR A CA 1
ATOM 1490 C C . TYR A 1 179 ? -0.769 -11.315 17.936 1.00 84.94 179 TYR A C 1
ATOM 1492 O O . TYR A 1 179 ? 0.368 -11.094 18.349 1.00 84.94 179 TYR A O 1
ATOM 1500 N N . PHE A 1 180 ? -1.616 -10.322 17.675 1.00 82.62 180 PHE A N 1
ATOM 1501 C CA . PHE A 1 180 ? -1.221 -8.919 17.697 1.00 82.62 180 PHE A CA 1
ATOM 1502 C C . PHE A 1 180 ? -0.701 -8.467 19.065 1.00 82.62 180 PHE A C 1
ATOM 1504 O O . PHE A 1 180 ? 0.295 -7.744 19.150 1.00 82.62 180 PHE A O 1
ATOM 1511 N N . TYR A 1 181 ? -1.327 -8.929 20.145 1.00 78.88 181 TYR A N 1
ATOM 1512 C CA . TYR A 1 181 ? -0.884 -8.608 21.495 1.00 78.88 181 TYR A CA 1
ATOM 1513 C C . TYR A 1 181 ? 0.417 -9.327 21.880 1.00 78.88 181 TYR A C 1
ATOM 1515 O O . TYR A 1 181 ? 1.391 -8.676 22.261 1.00 78.88 181 TYR A O 1
ATOM 1523 N N . ASN A 1 182 ? 0.436 -10.660 21.787 1.00 75.19 182 ASN A N 1
ATOM 1524 C CA . ASN A 1 182 ? 1.521 -11.479 22.329 1.00 75.19 182 ASN A CA 1
ATOM 1525 C C . ASN A 1 182 ? 2.753 -11.522 21.423 1.00 75.19 182 ASN A C 1
ATOM 1527 O O . ASN A 1 182 ? 3.859 -11.623 21.944 1.00 75.19 182 ASN A O 1
ATOM 1531 N N . VAL A 1 183 ? 2.567 -11.438 20.102 1.00 75.38 183 VAL A N 1
ATOM 1532 C CA . VAL A 1 183 ? 3.646 -11.561 19.113 1.00 75.38 183 VAL A CA 1
ATOM 1533 C C . VAL A 1 183 ? 4.145 -10.184 18.684 1.00 75.38 183 VAL A C 1
ATOM 1535 O O . VAL A 1 183 ? 5.317 -9.881 18.868 1.00 75.38 183 VAL A O 1
ATOM 1538 N N . ARG A 1 184 ? 3.273 -9.304 18.171 1.00 76.00 184 ARG A N 1
ATOM 1539 C CA . ARG A 1 184 ? 3.714 -8.010 17.607 1.00 76.00 184 ARG A CA 1
ATOM 1540 C C . ARG A 1 184 ? 4.022 -6.966 18.676 1.00 76.00 184 ARG A C 1
ATOM 1542 O O . ARG A 1 184 ? 5.127 -6.433 18.747 1.00 76.00 184 ARG A O 1
ATOM 1549 N N . ARG A 1 185 ? 3.036 -6.648 19.515 1.00 72.00 185 ARG A N 1
ATOM 1550 C CA . ARG A 1 185 ? 3.109 -5.493 20.420 1.00 72.00 185 ARG A CA 1
ATOM 1551 C C . ARG A 1 185 ? 4.082 -5.705 21.574 1.00 72.00 185 ARG A C 1
ATOM 1553 O O . ARG A 1 185 ? 4.898 -4.823 21.850 1.00 72.00 185 ARG A O 1
ATOM 1560 N N . ASN A 1 186 ? 3.982 -6.842 22.264 1.00 65.75 186 ASN A N 1
ATOM 1561 C CA . ASN A 1 186 ? 4.807 -7.113 23.442 1.00 65.75 186 ASN A CA 1
ATOM 1562 C C . ASN A 1 186 ? 6.293 -7.187 23.087 1.00 65.75 186 ASN A C 1
ATOM 1564 O O . ASN A 1 186 ? 7.109 -6.622 23.808 1.00 65.75 186 ASN A O 1
ATOM 1568 N N . GLN A 1 187 ? 6.641 -7.804 21.960 1.00 63.84 187 GLN A N 1
ATOM 1569 C CA . GLN A 1 187 ? 8.031 -7.906 21.530 1.00 63.84 187 GLN A CA 1
ATOM 1570 C C . GLN A 1 187 ? 8.623 -6.545 21.153 1.00 63.84 187 GLN A C 1
ATOM 1572 O O . GLN A 1 187 ? 9.686 -6.181 21.649 1.00 63.84 187 GLN A O 1
ATOM 1577 N N . PHE A 1 188 ? 7.900 -5.735 20.376 1.00 63.69 188 PHE A N 1
ATOM 1578 C CA . PHE A 1 188 ? 8.369 -4.389 20.047 1.00 63.69 188 PHE A CA 1
ATOM 1579 C C . PHE A 1 188 ? 8.538 -3.512 21.302 1.00 63.69 188 PHE A C 1
ATOM 1581 O O . PHE A 1 188 ? 9.537 -2.816 21.451 1.00 63.69 188 PHE A O 1
ATOM 1588 N N . THR A 1 189 ? 7.586 -3.583 22.239 1.00 59.34 189 THR A N 1
ATOM 1589 C CA . THR A 1 189 ? 7.558 -2.719 23.435 1.00 59.34 189 THR A CA 1
ATOM 1590 C C . THR A 1 189 ? 8.558 -3.144 24.517 1.00 59.34 189 THR A C 1
ATOM 1592 O O . THR A 1 189 ? 9.086 -2.289 25.221 1.00 59.34 189 THR A O 1
ATOM 1595 N N . HIS A 1 190 ? 8.796 -4.448 24.693 1.00 55.09 190 HIS A N 1
ATOM 1596 C CA . HIS A 1 190 ? 9.607 -4.972 25.801 1.00 55.09 190 HIS A CA 1
ATOM 1597 C C . HIS A 1 190 ? 10.984 -5.469 25.380 1.00 55.09 190 HIS A C 1
ATOM 1599 O O . HIS A 1 190 ? 11.905 -5.455 26.192 1.00 55.09 190 HIS A O 1
ATOM 1605 N N . SER A 1 191 ? 11.129 -5.924 24.139 1.00 50.59 191 SER A N 1
ATOM 1606 C CA . SER A 1 191 ? 12.407 -6.406 23.623 1.00 50.59 191 SER A CA 1
ATOM 1607 C C . SER A 1 191 ? 13.171 -5.298 22.906 1.00 50.59 191 SER A C 1
ATOM 1609 O O . SER A 1 191 ? 14.380 -5.421 22.783 1.00 50.59 191 SER A O 1
ATOM 1611 N N . SER A 1 192 ? 12.498 -4.228 22.453 1.00 52.47 192 SER A N 1
ATOM 1612 C CA . SER A 1 192 ? 13.039 -3.205 21.536 1.00 52.47 192 SER A CA 1
ATOM 1613 C C . SER A 1 192 ? 13.542 -3.785 20.208 1.00 52.47 192 SER A C 1
ATOM 1615 O O . SER A 1 192 ? 14.383 -3.183 19.546 1.00 52.47 192 SER A O 1
ATOM 1617 N N . TRP A 1 193 ? 13.063 -4.975 19.831 1.00 56.31 193 TRP A N 1
ATOM 1618 C CA . TRP A 1 193 ? 13.467 -5.650 18.599 1.00 56.31 193 TRP A CA 1
ATOM 1619 C C . TRP A 1 193 ? 12.342 -5.530 17.569 1.00 56.31 193 TRP A C 1
ATOM 1621 O O . TRP A 1 193 ? 11.201 -5.890 17.883 1.00 56.31 193 TRP A O 1
ATOM 1631 N N . PRO A 1 194 ? 12.631 -5.017 16.361 1.00 58.09 194 PRO A N 1
ATOM 1632 C CA . PRO A 1 194 ? 11.667 -5.024 15.275 1.00 58.09 194 PRO A CA 1
ATOM 1633 C C . PRO A 1 194 ? 11.378 -6.468 14.860 1.00 58.09 194 PRO A C 1
ATOM 1635 O O . PRO A 1 194 ? 12.271 -7.314 14.833 1.00 58.09 194 PRO A O 1
ATOM 1638 N N . LEU A 1 195 ? 10.119 -6.740 14.533 1.00 60.50 195 LEU A N 1
ATOM 1639 C CA . LEU A 1 195 ? 9.710 -7.954 13.848 1.00 60.50 195 LEU A CA 1
ATOM 1640 C C . LEU A 1 195 ? 9.355 -7.664 12.391 1.00 60.50 195 LEU A C 1
ATOM 1642 O O . LEU A 1 195 ? 8.602 -6.716 12.123 1.00 60.50 195 LEU A O 1
ATOM 1646 N N . PRO A 1 196 ? 9.836 -8.499 11.461 1.00 58.38 196 PRO A N 1
ATOM 1647 C CA . PRO A 1 196 ? 9.405 -8.430 10.078 1.00 58.38 196 PRO A CA 1
ATOM 1648 C C . PRO A 1 196 ? 7.915 -8.769 9.952 1.00 58.38 196 PRO A C 1
ATOM 1650 O O . PRO A 1 196 ? 7.345 -9.492 10.771 1.00 58.38 196 PRO A O 1
ATOM 1653 N N . THR A 1 197 ? 7.249 -8.229 8.934 1.00 56.97 197 THR A N 1
ATOM 1654 C CA . THR A 1 197 ? 5.876 -8.622 8.581 1.00 56.97 197 THR A CA 1
ATOM 1655 C C . THR A 1 197 ? 5.946 -9.807 7.627 1.00 56.97 197 THR A C 1
ATOM 1657 O O . THR A 1 197 ? 6.612 -9.714 6.603 1.00 56.97 197 THR A O 1
ATOM 1660 N N . ALA A 1 198 ? 5.291 -10.918 7.969 1.00 53.75 198 ALA A N 1
ATOM 1661 C CA . ALA A 1 198 ? 5.296 -12.113 7.131 1.00 53.75 198 ALA A CA 1
ATOM 1662 C C . ALA A 1 198 ? 4.406 -11.915 5.892 1.00 53.75 198 ALA A C 1
ATOM 1664 O O . ALA A 1 198 ? 3.277 -11.429 6.004 1.00 53.75 198 ALA A O 1
ATOM 1665 N N . VAL A 1 199 ? 4.905 -12.324 4.726 1.00 52.22 199 VAL A N 1
ATOM 1666 C CA . VAL A 1 199 ? 4.164 -12.389 3.460 1.00 52.22 199 VAL A CA 1
ATOM 1667 C C . VAL A 1 199 ? 4.372 -13.792 2.900 1.00 52.22 199 VAL A C 1
ATOM 1669 O O . VAL A 1 199 ? 5.477 -14.314 2.965 1.00 52.22 199 VAL A O 1
ATOM 1672 N N . GLU A 1 200 ? 3.311 -14.425 2.407 1.00 51.97 200 GLU A N 1
ATOM 1673 C CA . GLU A 1 200 ? 3.395 -15.763 1.813 1.00 51.97 200 GLU A CA 1
ATOM 1674 C C . GLU A 1 200 ? 3.299 -15.697 0.287 1.00 51.97 200 GLU A C 1
ATOM 1676 O O . GLU A 1 200 ? 2.417 -15.029 -0.264 1.00 51.97 200 GLU A O 1
ATOM 1681 N N . ASP A 1 201 ? 4.180 -16.433 -0.392 1.00 42.69 201 ASP A N 1
ATOM 1682 C CA . ASP A 1 201 ? 4.392 -16.330 -1.842 1.00 42.69 201 ASP A CA 1
ATOM 1683 C C . ASP A 1 201 ? 3.272 -16.994 -2.670 1.00 42.69 201 ASP A C 1
ATOM 1685 O O . ASP A 1 201 ? 2.948 -16.564 -3.788 1.00 42.69 201 ASP A O 1
ATOM 1689 N N . ASN A 1 202 ? 2.611 -18.008 -2.099 1.00 40.47 202 ASN A N 1
ATOM 1690 C CA . ASN A 1 202 ? 1.887 -19.036 -2.857 1.00 40.47 202 ASN A CA 1
ATOM 1691 C C . ASN A 1 202 ? 0.411 -19.207 -2.461 1.00 40.47 202 ASN A C 1
ATOM 1693 O O . ASN A 1 202 ? -0.006 -20.284 -2.032 1.00 40.47 202 ASN A O 1
ATOM 1697 N N . ILE A 1 203 ? -0.409 -18.169 -2.637 1.00 39.69 203 ILE A N 1
ATOM 1698 C CA . ILE A 1 203 ? -1.874 -18.325 -2.642 1.00 39.69 203 ILE A CA 1
ATOM 1699 C C . ILE A 1 203 ? -2.426 -17.756 -3.950 1.00 39.69 203 ILE A C 1
ATOM 1701 O O . ILE A 1 203 ? -2.151 -16.603 -4.294 1.00 39.69 203 ILE A O 1
ATOM 1705 N N . GLU A 1 204 ? -3.179 -18.578 -4.686 1.00 38.81 204 GLU A N 1
ATOM 1706 C CA . GLU A 1 204 ? -3.868 -18.174 -5.912 1.00 38.81 204 GLU A CA 1
ATOM 1707 C C . GLU A 1 204 ? -4.912 -17.086 -5.629 1.00 38.81 204 GLU A C 1
ATOM 1709 O O . GLU A 1 204 ? -5.684 -17.143 -4.670 1.00 38.81 204 GLU A O 1
ATOM 1714 N N . LEU A 1 205 ? -4.911 -16.069 -6.489 1.00 40.41 205 LEU A N 1
ATOM 1715 C CA . LEU A 1 205 ? -5.843 -14.951 -6.462 1.00 40.41 205 LEU A CA 1
ATOM 1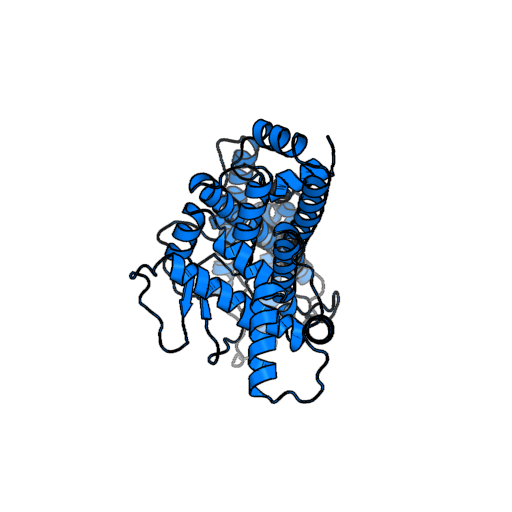716 C C . LEU A 1 205 ? -7.178 -15.411 -7.055 1.00 40.41 205 LEU A C 1
ATOM 1718 O O . LEU A 1 205 ? -7.330 -15.410 -8.272 1.00 40.41 205 LEU A O 1
ATOM 1722 N N . SER A 1 206 ? -8.158 -15.771 -6.226 1.00 41.50 206 SER A N 1
ATOM 1723 C CA . SER A 1 206 ? -9.515 -16.003 -6.742 1.00 41.50 206 SER A CA 1
ATOM 1724 C C . SER A 1 206 ? -10.266 -14.694 -7.039 1.00 41.50 206 SER A C 1
ATOM 1726 O O . SER A 1 206 ? -11.192 -14.702 -7.842 1.00 41.50 206 SER A O 1
ATOM 1728 N N . ASP A 1 207 ? -9.849 -13.560 -6.446 1.00 47.50 207 ASP A N 1
ATOM 1729 C CA . ASP A 1 207 ? -10.726 -12.380 -6.309 1.00 47.50 207 ASP A CA 1
ATOM 1730 C C . ASP A 1 207 ? -10.108 -11.037 -6.787 1.00 47.50 207 ASP A C 1
ATOM 1732 O O . ASP A 1 207 ? -10.625 -9.972 -6.466 1.00 47.50 207 ASP A O 1
ATOM 1736 N N . GLY A 1 208 ? -8.994 -11.031 -7.535 1.00 51.94 208 GLY A N 1
ATOM 1737 C CA . GLY A 1 208 ? -8.468 -9.816 -8.205 1.00 51.94 208 GLY A CA 1
ATOM 1738 C C . GLY A 1 208 ? -7.836 -8.722 -7.314 1.00 51.94 208 GLY A C 1
ATOM 1739 O O . GLY A 1 208 ? -7.292 -7.733 -7.823 1.00 51.94 208 GLY A O 1
ATOM 1740 N N . TRP A 1 209 ? -7.839 -8.889 -5.990 1.00 50.78 209 TRP A N 1
ATOM 1741 C CA . TRP A 1 209 ? -7.157 -7.995 -5.048 1.00 50.78 209 TRP A CA 1
ATOM 1742 C C . TRP A 1 209 ? -5.641 -8.205 -5.070 1.00 50.78 209 TRP A C 1
ATOM 1744 O O . TRP A 1 209 ? -5.152 -9.298 -4.826 1.00 50.78 209 TRP A O 1
ATOM 1754 N N . VAL A 1 210 ? -4.871 -7.144 -5.292 1.00 50.19 210 VAL A N 1
ATOM 1755 C CA . VAL A 1 210 ? -3.399 -7.164 -5.161 1.00 50.19 210 VAL A CA 1
ATOM 1756 C C . VAL A 1 210 ? -3.021 -5.887 -4.443 1.00 50.19 210 VAL A C 1
ATOM 1758 O O . VAL A 1 210 ? -2.930 -4.843 -5.074 1.00 50.19 210 VAL A O 1
ATOM 1761 N N . MET A 1 211 ? -2.894 -5.879 -3.125 1.00 50.56 211 MET A N 1
ATOM 1762 C CA . MET A 1 211 ? -2.168 -4.769 -2.500 1.00 50.56 211 MET A CA 1
ATOM 1763 C C . MET A 1 211 ? -0.689 -5.094 -2.591 1.00 50.56 211 MET A C 1
ATOM 1765 O O . MET A 1 211 ? -0.312 -6.265 -2.641 1.00 50.56 211 MET A O 1
ATOM 1769 N N . ASN A 1 212 ? 0.136 -4.056 -2.634 1.00 42.69 212 ASN A N 1
ATOM 1770 C CA . ASN A 1 212 ? 1.554 -4.250 -2.442 1.00 42.69 212 ASN A CA 1
ATOM 1771 C C . ASN A 1 212 ? 1.685 -4.758 -1.004 1.00 42.69 212 ASN A C 1
ATOM 1773 O O . ASN A 1 212 ? 1.241 -4.050 -0.080 1.00 42.69 212 ASN A O 1
ATOM 1777 N N . PRO A 1 213 ? 2.239 -5.963 -0.784 1.00 44.91 213 PRO A N 1
ATOM 1778 C CA . PRO A 1 213 ? 2.760 -6.265 0.531 1.00 44.91 213 PRO A CA 1
ATOM 1779 C C . PRO A 1 213 ? 3.627 -5.074 0.959 1.00 44.91 213 PRO A C 1
ATOM 1781 O O . PRO A 1 213 ? 4.163 -4.339 0.125 1.00 44.91 213 PRO A O 1
ATOM 1784 N N . ALA A 1 214 ? 3.780 -4.817 2.251 1.00 41.94 214 ALA A N 1
ATOM 1785 C CA . ALA A 1 214 ? 5.012 -4.155 2.647 1.00 41.94 214 ALA A CA 1
ATOM 1786 C C . ALA A 1 214 ? 6.140 -5.126 2.232 1.00 41.94 214 ALA A C 1
ATOM 1788 O O . ALA A 1 214 ? 6.463 -6.029 2.994 1.00 41.94 214 ALA A O 1
ATOM 1789 N N . CYS A 1 215 ? 6.580 -5.055 0.964 1.00 35.59 215 CYS A N 1
ATOM 1790 C CA . CYS A 1 215 ? 7.514 -5.983 0.346 1.00 35.59 215 CYS A CA 1
ATOM 1791 C C . CYS A 1 215 ? 8.842 -5.767 1.012 1.00 35.59 215 CYS A C 1
ATOM 1793 O O . CYS A 1 215 ? 9.597 -4.854 0.678 1.00 35.59 215 CYS A O 1
ATOM 1795 N N . TRP A 1 216 ? 9.082 -6.621 1.975 1.00 44.38 216 TRP A N 1
ATOM 1796 C CA . TRP A 1 216 ? 10.352 -6.717 2.597 1.00 44.38 216 TRP A CA 1
ATOM 1797 C C . TRP A 1 216 ? 10.595 -8.207 2.810 1.00 44.38 216 TRP A C 1
ATOM 1799 O O . TRP A 1 216 ? 9.934 -8.844 3.631 1.00 44.38 216 TRP A O 1
ATOM 1809 N N . ASP A 1 217 ? 11.463 -8.774 1.979 1.00 33.19 217 ASP A N 1
ATOM 1810 C CA . ASP A 1 217 ? 11.852 -10.176 2.076 1.00 33.19 217 ASP A CA 1
ATOM 1811 C C . ASP A 1 217 ? 12.539 -10.393 3.423 1.00 33.19 217 ASP A C 1
ATOM 1813 O O . ASP A 1 217 ? 13.551 -9.751 3.715 1.00 33.19 217 ASP A O 1
ATOM 1817 N N . TYR A 1 218 ? 11.986 -11.267 4.263 1.00 39.88 218 TYR A N 1
ATOM 1818 C CA . TYR A 1 218 ? 12.508 -11.482 5.607 1.00 39.88 218 TYR A CA 1
ATOM 1819 C C . TYR A 1 218 ? 12.475 -12.941 6.041 1.00 39.88 218 TYR A C 1
ATOM 1821 O O . TYR A 1 218 ? 11.602 -13.722 5.667 1.00 39.88 218 TYR A O 1
ATOM 1829 N N . GLU A 1 219 ? 13.440 -13.274 6.895 1.00 39.62 219 GLU A N 1
ATOM 1830 C CA . GLU A 1 219 ? 13.603 -14.581 7.516 1.00 39.62 219 GLU A CA 1
ATOM 1831 C C . GLU A 1 219 ? 12.416 -14.878 8.450 1.00 39.62 219 GLU A C 1
ATOM 1833 O O . GLU A 1 219 ? 12.095 -14.109 9.362 1.00 39.62 219 GLU A O 1
ATOM 1838 N N . ILE A 1 220 ? 11.722 -15.985 8.188 1.00 48.44 220 ILE A N 1
ATOM 1839 C CA . ILE A 1 220 ? 10.537 -16.400 8.938 1.00 48.44 220 ILE A CA 1
ATOM 1840 C C . ILE A 1 220 ? 10.982 -17.043 10.258 1.00 48.44 220 ILE A C 1
ATOM 1842 O O . ILE A 1 220 ? 11.686 -18.048 10.255 1.00 48.44 220 ILE A O 1
ATOM 1846 N N . ASP A 1 221 ? 10.514 -16.520 11.394 1.00 54.28 221 ASP A N 1
ATOM 1847 C CA . ASP A 1 221 ? 10.691 -17.181 12.694 1.00 54.28 221 ASP A CA 1
ATOM 1848 C C . ASP A 1 221 ? 9.746 -18.394 12.800 1.00 54.28 221 ASP A C 1
ATOM 1850 O O . ASP A 1 221 ? 8.522 -18.260 12.910 1.00 54.28 221 ASP A O 1
ATOM 1854 N N . GLU A 1 222 ? 10.308 -19.603 12.740 1.00 58.69 222 GLU A N 1
ATOM 1855 C CA . GLU A 1 222 ? 9.559 -20.864 12.795 1.00 58.69 222 GLU A CA 1
ATOM 1856 C C . GLU A 1 222 ? 9.005 -21.211 14.184 1.00 58.69 222 GLU A C 1
ATOM 1858 O O . GLU A 1 222 ? 8.168 -22.103 14.312 1.00 58.69 222 GLU A O 1
ATOM 1863 N N . GLN A 1 223 ? 9.407 -20.504 15.240 1.00 61.66 223 GLN A N 1
ATOM 1864 C CA . GLN A 1 223 ? 9.020 -20.855 16.610 1.00 61.66 223 GLN A CA 1
ATOM 1865 C C . GLN A 1 223 ? 7.765 -20.125 17.102 1.00 61.66 223 GLN A C 1
ATOM 1867 O O . GLN A 1 223 ? 7.365 -20.287 18.258 1.00 61.66 223 GLN A O 1
ATOM 1872 N N . ARG A 1 224 ? 7.135 -19.294 16.264 1.00 65.19 224 ARG A N 1
ATOM 1873 C CA . ARG A 1 224 ? 6.026 -18.421 16.674 1.00 65.19 224 ARG A CA 1
ATOM 1874 C C . ARG A 1 224 ? 4.733 -18.694 15.910 1.00 65.19 224 ARG A C 1
ATOM 1876 O O . ARG A 1 224 ? 4.782 -19.108 14.752 1.00 65.19 224 ARG A O 1
ATOM 1883 N N . PRO A 1 225 ? 3.565 -18.408 16.527 1.00 66.38 225 PRO A N 1
ATOM 1884 C CA . PRO A 1 225 ? 2.302 -18.380 15.804 1.00 66.38 225 PRO A CA 1
ATOM 1885 C C . PRO A 1 225 ? 2.410 -17.453 14.598 1.00 66.38 225 PRO A C 1
ATOM 1887 O O . PRO A 1 225 ? 2.901 -16.328 14.722 1.00 66.38 225 PRO A O 1
ATOM 1890 N N . ARG A 1 226 ? 1.932 -17.919 13.448 1.00 72.38 226 ARG A N 1
ATOM 1891 C CA . ARG A 1 226 ? 1.957 -17.175 12.191 1.00 72.38 226 ARG A CA 1
ATOM 1892 C C . ARG A 1 226 ? 0.574 -16.600 11.920 1.00 72.38 226 ARG A C 1
ATOM 1894 O O . ARG A 1 226 ? -0.428 -17.296 12.080 1.00 72.38 226 ARG A O 1
ATOM 1901 N N . LEU A 1 227 ? 0.531 -15.331 11.518 1.00 73.38 227 LEU A N 1
ATOM 1902 C CA . LEU A 1 227 ? -0.648 -14.718 10.915 1.00 73.38 227 LEU A CA 1
ATOM 1903 C C . LEU A 1 227 ? -0.456 -14.787 9.401 1.00 73.38 227 LEU A C 1
ATOM 1905 O O . LEU A 1 227 ? 0.460 -14.173 8.864 1.00 73.38 227 LEU A O 1
ATOM 1909 N N . GLN A 1 228 ? -1.303 -15.563 8.735 1.00 74.19 228 GLN A N 1
ATOM 1910 C CA . GLN A 1 228 ? -1.331 -15.728 7.290 1.00 74.19 228 GLN A CA 1
ATOM 1911 C C . GLN A 1 228 ? -2.560 -15.011 6.723 1.00 74.19 228 GLN A C 1
ATOM 1913 O O . GLN A 1 228 ? -3.679 -15.535 6.778 1.00 74.19 228 GLN A O 1
ATOM 1918 N N . PRO A 1 229 ? -2.383 -13.801 6.187 1.00 69.62 229 PRO A N 1
ATOM 1919 C CA . PRO A 1 229 ? -3.421 -13.153 5.404 1.00 69.62 229 PRO A CA 1
ATOM 1920 C C . PRO A 1 229 ? -3.503 -13.776 3.998 1.00 69.62 229 PRO A C 1
ATOM 1922 O O . PRO A 1 229 ? -2.541 -14.377 3.512 1.00 69.62 229 PRO A O 1
ATOM 1925 N N . ARG A 1 230 ? -4.640 -13.617 3.306 1.00 67.31 230 ARG A N 1
ATOM 1926 C CA . ARG A 1 230 ? -4.698 -13.847 1.850 1.00 67.31 230 ARG A CA 1
ATOM 1927 C C . ARG A 1 230 ? -3.666 -12.965 1.133 1.00 67.31 230 ARG A C 1
ATOM 1929 O O . ARG A 1 230 ? -3.346 -11.868 1.594 1.00 67.31 230 ARG A O 1
ATOM 1936 N N . LYS A 1 231 ? -3.175 -13.437 -0.020 1.00 61.34 231 LYS A N 1
ATOM 1937 C CA . LYS A 1 231 ? -2.178 -12.730 -0.839 1.00 61.34 231 LYS A CA 1
ATOM 1938 C C . LYS A 1 231 ? -2.612 -11.285 -1.103 1.00 61.34 231 LYS A C 1
ATOM 1940 O O . LYS A 1 231 ? -3.741 -11.031 -1.513 1.00 61.34 231 LYS A O 1
ATOM 1945 N N . GLY A 1 232 ? -1.702 -10.345 -0.853 1.00 59.94 232 GLY A N 1
ATOM 1946 C CA . GLY A 1 232 ? -1.967 -8.915 -0.998 1.00 59.94 232 GLY A CA 1
ATOM 1947 C C . GLY A 1 232 ? -2.684 -8.269 0.190 1.00 59.94 232 GLY A C 1
ATOM 1948 O O . GLY A 1 232 ? -3.093 -7.129 0.067 1.00 59.94 232 GLY A O 1
ATOM 1949 N N . ILE A 1 233 ? -2.849 -8.935 1.332 1.00 72.44 233 ILE A N 1
ATOM 1950 C CA . ILE A 1 233 ? -3.218 -8.297 2.606 1.00 72.44 233 ILE A CA 1
ATOM 1951 C C . ILE A 1 233 ? -2.034 -8.467 3.558 1.00 72.44 233 ILE A C 1
ATOM 1953 O O . ILE A 1 233 ? -1.357 -9.488 3.520 1.00 72.44 233 ILE A O 1
ATOM 1957 N N . ASP A 1 234 ? -1.775 -7.481 4.414 1.00 75.50 234 ASP A N 1
ATOM 1958 C CA . ASP A 1 234 ? -0.801 -7.610 5.495 1.00 75.50 234 ASP A CA 1
ATOM 1959 C C . ASP A 1 234 ? -1.387 -7.200 6.847 1.00 75.50 234 ASP A C 1
ATOM 1961 O O . ASP A 1 234 ? -2.528 -6.742 6.967 1.00 75.50 234 ASP A O 1
ATOM 1965 N N . GLU A 1 235 ? -0.588 -7.382 7.890 1.00 81.00 235 GLU A N 1
ATOM 1966 C CA . GLU A 1 235 ? -0.956 -7.054 9.261 1.00 81.00 235 GLU A CA 1
ATOM 1967 C C . GLU A 1 235 ? -1.396 -5.595 9.446 1.00 81.00 235 GLU A C 1
ATOM 1969 O O . GLU A 1 235 ? -2.341 -5.314 10.188 1.00 81.00 235 GLU A O 1
ATOM 1974 N N . ALA A 1 236 ? -0.737 -4.658 8.763 1.00 83.50 236 ALA A N 1
ATOM 1975 C CA . ALA A 1 236 ? -1.061 -3.244 8.867 1.00 83.50 236 ALA A CA 1
ATOM 1976 C C . ALA A 1 236 ? -2.395 -2.932 8.180 1.00 83.50 236 ALA A C 1
ATOM 1978 O O . ALA A 1 236 ? -3.189 -2.166 8.722 1.00 83.50 236 ALA A O 1
ATOM 1979 N N . THR A 1 237 ? -2.700 -3.569 7.048 1.00 84.31 237 THR A N 1
ATOM 1980 C CA . THR A 1 237 ? -4.023 -3.491 6.416 1.00 84.31 237 THR A CA 1
ATOM 1981 C C . THR A 1 237 ? -5.120 -3.978 7.364 1.00 84.31 237 THR A C 1
ATOM 1983 O O . THR A 1 237 ? -6.133 -3.294 7.516 1.00 84.31 237 THR A O 1
ATOM 1986 N N . ILE A 1 238 ? -4.908 -5.100 8.063 1.00 87.75 238 ILE A N 1
ATOM 1987 C CA . ILE A 1 238 ? -5.871 -5.634 9.043 1.00 87.75 238 ILE A CA 1
ATOM 1988 C C . ILE A 1 238 ? -6.108 -4.632 10.179 1.00 87.75 238 ILE A C 1
ATOM 1990 O O . ILE A 1 238 ? -7.253 -4.306 10.496 1.00 87.75 238 ILE A O 1
ATOM 1994 N N . LEU A 1 239 ? -5.035 -4.109 10.781 1.00 90.56 239 LEU A N 1
ATOM 1995 C CA . LEU A 1 239 ? -5.149 -3.145 11.876 1.00 90.56 239 LEU A CA 1
ATOM 1996 C C . LEU A 1 239 ? -5.795 -1.832 11.430 1.00 90.56 239 LEU A C 1
ATOM 1998 O O . LEU A 1 239 ? -6.594 -1.275 12.179 1.00 90.56 239 LEU A O 1
ATOM 2002 N N . ARG A 1 240 ? -5.498 -1.334 10.226 1.00 90.88 240 ARG A N 1
ATOM 2003 C CA . ARG A 1 240 ? -6.148 -0.120 9.721 1.00 90.88 240 ARG A CA 1
ATOM 2004 C C . ARG A 1 240 ? -7.636 -0.325 9.469 1.00 90.88 240 ARG A C 1
ATOM 2006 O O . ARG A 1 240 ? -8.395 0.574 9.800 1.00 90.88 240 ARG A O 1
ATOM 2013 N N . LEU A 1 241 ? -8.056 -1.482 8.953 1.00 91.38 241 LEU A N 1
ATOM 2014 C CA . LEU A 1 241 ? -9.477 -1.795 8.775 1.00 91.38 241 LEU A CA 1
ATOM 2015 C C . LEU A 1 241 ? -10.215 -1.831 10.125 1.00 91.38 241 LEU A C 1
ATOM 2017 O O . LEU A 1 241 ? -11.321 -1.311 10.246 1.00 91.38 241 LEU A O 1
ATOM 2021 N N . ILE A 1 242 ? -9.578 -2.375 11.167 1.00 92.81 242 ILE A N 1
ATOM 2022 C CA . ILE A 1 242 ? -10.103 -2.336 12.542 1.00 92.81 242 ILE A CA 1
ATOM 2023 C C . ILE A 1 242 ? -10.204 -0.893 13.054 1.00 92.81 242 ILE A C 1
ATOM 2025 O O . ILE A 1 242 ? -11.236 -0.497 13.596 1.00 92.81 242 ILE A O 1
ATOM 2029 N N . VAL A 1 243 ? -9.149 -0.094 12.873 1.00 94.06 243 VAL A N 1
ATOM 2030 C CA . VAL A 1 243 ? -9.138 1.322 13.268 1.00 94.06 243 VAL A CA 1
ATOM 2031 C C . VAL A 1 243 ? -10.232 2.103 12.531 1.00 94.06 243 VAL A C 1
ATOM 2033 O O . VAL A 1 243 ? -10.928 2.900 13.159 1.00 94.06 243 VAL A O 1
ATOM 2036 N N . ASP A 1 244 ? -10.415 1.851 11.235 1.00 92.94 244 ASP A N 1
ATOM 2037 C CA . ASP A 1 244 ? -11.447 2.468 10.404 1.00 92.94 244 ASP A CA 1
ATOM 2038 C C . ASP A 1 244 ? -12.855 2.144 10.920 1.00 92.94 244 ASP A C 1
ATOM 2040 O O . ASP A 1 244 ? -13.634 3.048 11.227 1.00 92.94 244 ASP A O 1
ATOM 2044 N N . ALA A 1 245 ? -13.137 0.860 11.165 1.00 93.69 245 ALA A N 1
ATOM 2045 C CA . ALA A 1 245 ? -14.400 0.394 11.738 1.00 93.69 245 ALA A CA 1
ATOM 2046 C C . ALA A 1 245 ? -14.740 1.089 13.062 1.00 93.69 245 ALA A C 1
ATOM 2048 O O . ALA A 1 245 ? -15.882 1.485 13.309 1.00 93.69 245 ALA A O 1
ATOM 2049 N N . MET A 1 246 ? -13.739 1.268 13.920 1.00 92.88 246 MET A N 1
ATOM 2050 C CA . MET A 1 246 ? -13.900 1.948 15.199 1.00 92.88 246 MET A CA 1
ATOM 2051 C C . MET A 1 246 ? -14.122 3.456 15.036 1.00 92.88 246 MET A C 1
ATOM 2053 O O . MET A 1 246 ? -14.947 4.031 15.749 1.00 92.88 246 MET A O 1
ATOM 2057 N N . GLY A 1 247 ? -13.427 4.100 14.095 1.00 93.56 247 GLY A N 1
ATOM 2058 C CA . GLY A 1 247 ? -13.649 5.505 13.755 1.00 93.56 247 GLY A CA 1
ATOM 2059 C C . GLY A 1 247 ? -15.069 5.751 13.241 1.00 93.56 247 GLY A C 1
ATOM 2060 O O . GLY A 1 247 ? -15.767 6.633 13.747 1.00 93.56 247 GLY A O 1
ATOM 2061 N N . LEU A 1 248 ? -15.539 4.910 12.316 1.00 94.06 248 LEU A N 1
ATOM 2062 C CA . LEU A 1 248 ? -16.914 4.930 11.813 1.00 94.06 248 LEU A CA 1
ATOM 2063 C C . LEU A 1 248 ? -17.941 4.698 12.928 1.00 94.06 248 LEU A C 1
ATOM 2065 O O . LEU A 1 248 ? -18.934 5.426 13.008 1.00 94.06 248 LEU A O 1
ATOM 2069 N N . LYS A 1 249 ? -17.672 3.767 13.853 1.00 92.69 249 LYS A N 1
ATOM 2070 C CA . LYS A 1 249 ? -18.525 3.525 15.028 1.00 92.69 249 LYS A CA 1
ATOM 2071 C C . LYS A 1 249 ? -18.681 4.777 15.896 1.00 92.69 249 LYS A C 1
ATOM 2073 O O . LYS A 1 249 ? -19.799 5.080 16.306 1.00 92.69 249 LYS A O 1
ATOM 2078 N N . ILE A 1 250 ? -17.609 5.538 16.144 1.00 92.38 250 ILE A N 1
ATOM 2079 C CA . ILE A 1 250 ? -17.679 6.812 16.894 1.00 92.38 250 ILE A CA 1
ATOM 2080 C C . ILE A 1 250 ? -18.565 7.837 16.170 1.00 92.38 250 ILE A C 1
ATOM 2082 O O . ILE A 1 250 ? -19.289 8.595 16.816 1.00 92.38 250 ILE A O 1
ATOM 2086 N N . LEU A 1 251 ? -18.547 7.839 14.837 1.00 93.25 251 LEU A N 1
ATOM 2087 C CA . LEU A 1 251 ? -19.411 8.680 14.001 1.00 93.25 251 LEU A CA 1
ATOM 2088 C C . LEU A 1 251 ? -20.855 8.146 13.895 1.00 93.25 251 LEU A C 1
ATOM 2090 O O . LEU A 1 251 ? -21.723 8.788 13.298 1.00 93.25 251 LEU A O 1
ATOM 2094 N N . GLY A 1 252 ? -21.138 6.970 14.461 1.00 93.19 252 GLY A N 1
ATOM 2095 C CA . GLY A 1 252 ? -22.422 6.285 14.338 1.00 93.19 252 GLY A CA 1
ATOM 2096 C C . GLY A 1 252 ? -22.708 5.775 12.923 1.00 93.19 252 GLY A C 1
ATOM 2097 O O . GLY A 1 252 ? -23.877 5.609 12.568 1.00 93.19 252 GLY A O 1
ATOM 2098 N N . ILE A 1 253 ? -21.673 5.588 12.102 1.00 94.62 253 ILE A N 1
ATOM 2099 C CA . ILE A 1 253 ? -21.757 4.989 10.767 1.00 94.62 253 ILE A CA 1
ATOM 2100 C C . ILE A 1 253 ? -21.556 3.482 10.936 1.00 94.62 253 ILE A C 1
ATOM 2102 O O . ILE A 1 253 ? -20.541 3.042 11.475 1.00 94.62 253 ILE A O 1
ATOM 2106 N N . ALA A 1 254 ? -22.541 2.689 10.517 1.00 93.00 254 ALA A N 1
ATOM 2107 C CA . ALA A 1 254 ? -22.439 1.237 10.569 1.00 93.00 254 ALA A CA 1
ATOM 2108 C C . ALA A 1 254 ? -21.535 0.747 9.433 1.00 93.00 254 ALA A C 1
ATOM 2110 O O . ALA A 1 254 ? -21.787 1.066 8.275 1.00 93.00 254 ALA A O 1
ATOM 2111 N N . MET A 1 255 ? -20.501 -0.026 9.766 1.00 93.50 255 MET A N 1
ATOM 2112 C CA . MET A 1 255 ? -19.665 -0.679 8.762 1.00 93.50 255 MET A CA 1
ATOM 2113 C C . MET A 1 255 ? -20.380 -1.919 8.223 1.00 93.50 255 MET A C 1
ATOM 2115 O O . MET A 1 255 ? -20.698 -2.837 8.982 1.00 93.50 255 MET A O 1
ATOM 2119 N N . ASP A 1 256 ? -20.597 -1.943 6.913 1.00 93.75 256 ASP A N 1
ATOM 2120 C CA . ASP A 1 256 ? -21.125 -3.084 6.174 1.00 93.75 256 ASP A CA 1
ATOM 2121 C C . ASP A 1 256 ? -20.080 -3.650 5.197 1.00 93.75 256 ASP A C 1
ATOM 2123 O O . ASP A 1 256 ? -18.969 -3.129 5.061 1.00 93.75 256 ASP A O 1
ATOM 2127 N N . SER A 1 257 ? -20.428 -4.739 4.509 1.00 90.94 257 SER A N 1
ATOM 2128 C CA . SER A 1 257 ? -19.546 -5.379 3.527 1.00 90.94 257 SER A CA 1
ATOM 2129 C C . SER A 1 257 ? -19.172 -4.451 2.366 1.00 90.94 257 SER A C 1
ATOM 2131 O O . SER A 1 257 ? -18.091 -4.605 1.800 1.00 90.94 257 SER A O 1
ATOM 2133 N N . SER A 1 258 ? -20.028 -3.483 2.015 1.00 90.56 258 SER A N 1
ATOM 2134 C CA . SER A 1 258 ? -19.756 -2.537 0.930 1.00 90.56 258 SER A CA 1
ATOM 2135 C C . SER A 1 258 ? -18.663 -1.541 1.316 1.00 90.56 258 SER A C 1
ATOM 2137 O O . SER A 1 258 ? -17.751 -1.301 0.526 1.00 90.56 258 SER A O 1
ATOM 2139 N N . LEU A 1 259 ? -18.683 -1.051 2.560 1.00 91.56 259 LEU A N 1
ATOM 2140 C CA . LEU A 1 259 ? -17.646 -0.175 3.106 1.00 91.56 259 LEU A CA 1
ATOM 2141 C C . LEU A 1 259 ? -16.311 -0.908 3.259 1.00 91.56 259 LEU A C 1
ATOM 2143 O O . LEU A 1 259 ? -15.273 -0.364 2.888 1.00 91.56 259 LEU A O 1
ATOM 2147 N N . ILE A 1 260 ? -16.330 -2.166 3.712 1.00 91.19 260 ILE A N 1
ATOM 2148 C CA . ILE A 1 260 ? -15.120 -3.004 3.773 1.00 91.19 260 ILE A CA 1
ATOM 2149 C C . ILE A 1 260 ? -14.529 -3.186 2.370 1.00 91.19 260 ILE A C 1
ATOM 2151 O O . ILE A 1 260 ? -13.334 -2.979 2.168 1.00 91.19 260 ILE A O 1
ATOM 2155 N N . HIS A 1 261 ? -15.359 -3.533 1.384 1.00 86.69 261 HIS A N 1
ATOM 2156 C CA . HIS A 1 261 ? -14.923 -3.695 -0.002 1.00 86.69 261 HIS A CA 1
ATOM 2157 C C . HIS A 1 261 ? -14.362 -2.391 -0.584 1.00 86.69 261 HIS A C 1
ATOM 2159 O O . HIS A 1 261 ? -13.312 -2.405 -1.226 1.00 86.69 261 HIS A O 1
ATOM 2165 N N . ALA A 1 262 ? -15.027 -1.257 -0.343 1.00 86.88 262 ALA A N 1
ATOM 2166 C CA . ALA A 1 262 ? -14.553 0.056 -0.770 1.00 86.88 262 ALA A CA 1
ATOM 2167 C C . ALA A 1 262 ? -13.181 0.378 -0.160 1.00 86.88 262 ALA A C 1
ATOM 2169 O O . ALA A 1 262 ? -12.261 0.753 -0.888 1.00 86.88 262 ALA A O 1
ATOM 2170 N N . TYR A 1 263 ? -13.016 0.144 1.145 1.00 87.81 263 TYR A N 1
ATOM 2171 C CA . TYR A 1 263 ? -11.756 0.347 1.854 1.00 87.81 263 TYR A CA 1
ATOM 2172 C C . TYR A 1 263 ? -10.621 -0.510 1.275 1.00 87.81 263 TYR A C 1
ATOM 2174 O O . TYR A 1 263 ? -9.558 0.004 0.919 1.00 87.81 263 TYR A O 1
ATOM 2182 N N . ILE A 1 264 ? -10.854 -1.818 1.145 1.00 86.12 264 ILE A N 1
ATOM 2183 C CA . ILE A 1 264 ? -9.886 -2.795 0.626 1.00 86.12 264 ILE A CA 1
ATOM 2184 C C . ILE A 1 264 ? -9.506 -2.469 -0.822 1.00 86.12 264 ILE A C 1
ATOM 2186 O O . ILE A 1 264 ? -8.320 -2.456 -1.164 1.00 86.12 264 ILE A O 1
ATOM 2190 N N . SER A 1 265 ? -10.490 -2.110 -1.648 1.00 81.81 265 SER A N 1
ATOM 2191 C CA . SER A 1 265 ? -10.259 -1.638 -3.012 1.00 81.81 265 SER A CA 1
ATOM 2192 C C . SER A 1 265 ? -9.401 -0.400 -3.048 1.00 81.81 265 SER A C 1
ATOM 2194 O O . SER A 1 265 ? -8.415 -0.351 -3.785 1.00 81.81 265 SER A O 1
ATOM 2196 N N . ASN A 1 266 ? -9.694 0.575 -2.195 1.00 82.94 266 ASN A N 1
ATOM 2197 C CA . ASN A 1 266 ? -8.935 1.802 -2.216 1.00 82.94 266 ASN A CA 1
ATOM 2198 C C . ASN A 1 266 ? -7.499 1.625 -1.704 1.00 82.94 266 ASN A C 1
ATOM 2200 O O . ASN A 1 266 ? -6.581 2.205 -2.277 1.00 82.94 266 ASN A O 1
ATOM 2204 N N . GLN A 1 267 ? -7.263 0.766 -0.707 1.00 81.50 267 GLN A N 1
ATOM 2205 C CA . GLN A 1 267 ? -5.901 0.386 -0.300 1.00 81.50 267 GLN A CA 1
ATOM 2206 C C . GLN A 1 267 ? -5.140 -0.326 -1.427 1.00 81.50 267 GLN A C 1
ATOM 2208 O O . GLN A 1 267 ? -3.954 -0.064 -1.647 1.00 81.50 267 GLN A O 1
ATOM 2213 N N . SER A 1 268 ? -5.824 -1.188 -2.180 1.00 80.12 268 SER A N 1
ATOM 2214 C CA . SER A 1 268 ? -5.260 -1.885 -3.337 1.00 80.12 268 SER A CA 1
ATOM 2215 C C . SER A 1 268 ? -4.913 -0.928 -4.483 1.00 80.12 268 SER A C 1
ATOM 2217 O O . SER A 1 268 ? -3.832 -1.030 -5.070 1.00 80.12 268 SER A O 1
ATOM 2219 N N . ARG A 1 269 ? -5.778 0.054 -4.757 1.00 81.94 269 ARG A N 1
ATOM 2220 C CA . ARG A 1 269 ? -5.522 1.150 -5.705 1.00 81.94 269 ARG A CA 1
ATOM 2221 C C . ARG A 1 269 ? -4.340 2.001 -5.261 1.00 81.94 269 ARG A C 1
ATOM 2223 O O . ARG A 1 269 ? -3.422 2.210 -6.044 1.00 81.94 269 ARG A O 1
ATOM 2230 N N . LEU A 1 270 ? -4.318 2.412 -3.994 1.00 81.38 270 LEU A N 1
ATOM 2231 C CA . LEU A 1 270 ? -3.239 3.203 -3.409 1.00 81.38 270 LEU A CA 1
ATOM 2232 C C . LEU A 1 270 ? -1.888 2.497 -3.555 1.00 81.38 270 LEU A C 1
ATOM 2234 O O . LEU A 1 270 ? -0.933 3.083 -4.056 1.00 81.38 270 LEU A O 1
ATOM 2238 N N . SER A 1 271 ? -1.831 1.214 -3.195 1.00 78.19 271 SER A N 1
ATOM 2239 C CA . SER A 1 271 ? -0.649 0.373 -3.390 1.00 78.19 271 SER A CA 1
ATOM 2240 C C . SER A 1 271 ? -0.177 0.343 -4.842 1.00 78.19 271 SER A C 1
ATOM 2242 O O . SER A 1 271 ? 1.013 0.501 -5.102 1.00 78.19 271 SER A O 1
ATOM 2244 N N . ALA A 1 272 ? -1.104 0.166 -5.784 1.00 80.38 272 ALA A N 1
ATOM 2245 C CA . ALA A 1 272 ? -0.784 0.124 -7.203 1.00 80.38 272 ALA A CA 1
ATOM 2246 C C . ALA A 1 272 ? -0.334 1.493 -7.744 1.00 80.38 272 ALA A C 1
ATOM 2248 O O . ALA A 1 272 ? 0.581 1.537 -8.561 1.00 80.38 272 ALA A O 1
ATOM 2249 N N . PHE A 1 273 ? -0.880 2.610 -7.243 1.00 83.88 273 PHE A N 1
ATOM 2250 C CA . PHE A 1 273 ? -0.382 3.951 -7.567 1.00 83.88 273 PHE A CA 1
ATOM 2251 C C . PHE A 1 273 ? 1.066 4.132 -7.110 1.00 83.88 273 PHE A C 1
ATOM 2253 O O . PHE A 1 273 ? 1.899 4.585 -7.891 1.00 83.88 273 PHE A O 1
ATOM 2260 N N . TYR A 1 274 ? 1.388 3.740 -5.874 1.00 79.12 274 TYR A N 1
ATOM 2261 C CA . TYR A 1 274 ? 2.752 3.834 -5.349 1.00 79.12 274 TYR A CA 1
ATOM 2262 C C . TYR A 1 274 ? 3.738 2.897 -6.045 1.00 79.12 274 TYR A C 1
ATOM 2264 O O . TYR A 1 274 ? 4.853 3.318 -6.347 1.00 79.12 274 TYR A O 1
ATOM 2272 N N . GLY A 1 275 ? 3.322 1.671 -6.365 1.00 79.25 275 GLY A N 1
ATOM 2273 C CA . GLY A 1 275 ? 4.119 0.760 -7.184 1.00 79.25 275 GLY A CA 1
ATOM 2274 C C . GLY A 1 275 ? 4.382 1.323 -8.583 1.00 79.25 275 GLY A C 1
ATOM 2275 O O . GLY A 1 275 ? 5.517 1.312 -9.051 1.00 79.25 275 GLY A O 1
ATOM 2276 N N . PHE A 1 276 ? 3.363 1.914 -9.213 1.00 85.88 276 PHE A N 1
ATOM 2277 C CA . PHE A 1 276 ? 3.499 2.544 -10.524 1.00 85.88 276 PHE A CA 1
ATOM 2278 C C . PHE A 1 276 ? 4.399 3.786 -10.493 1.00 85.88 276 PHE A C 1
ATOM 2280 O O . PHE A 1 276 ? 5.200 3.967 -11.408 1.00 85.88 276 PHE A O 1
ATOM 2287 N N . PHE A 1 277 ? 4.340 4.613 -9.438 1.00 83.12 277 PHE A N 1
ATOM 2288 C CA . PHE A 1 277 ? 5.343 5.664 -9.235 1.00 83.12 277 PHE A CA 1
ATOM 2289 C C . PHE A 1 277 ? 6.748 5.059 -9.188 1.00 83.12 277 PHE A C 1
ATOM 2291 O O . PHE A 1 277 ? 7.623 5.537 -9.902 1.00 83.12 277 PHE A O 1
ATOM 2298 N N . GLY A 1 278 ? 6.948 3.988 -8.416 1.00 79.62 278 GLY A N 1
ATOM 2299 C CA . GLY A 1 278 ? 8.220 3.267 -8.353 1.00 79.62 278 GLY A CA 1
ATOM 2300 C C . GLY A 1 278 ? 8.740 2.860 -9.734 1.00 79.62 278 GLY A C 1
ATOM 2301 O O . GLY A 1 278 ? 9.848 3.249 -10.093 1.00 79.62 278 GLY A O 1
ATOM 2302 N N . ASP A 1 279 ? 7.924 2.167 -10.534 1.00 85.12 279 ASP A N 1
ATOM 2303 C CA . ASP A 1 279 ? 8.290 1.766 -11.901 1.00 85.12 279 ASP A CA 1
ATOM 2304 C C . ASP A 1 279 ? 8.652 2.983 -12.773 1.00 85.12 279 ASP A C 1
ATOM 2306 O O . ASP A 1 279 ? 9.692 2.993 -13.432 1.00 85.12 279 ASP A O 1
ATOM 2310 N N . VAL A 1 280 ? 7.832 4.043 -12.750 1.00 89.56 280 VAL A N 1
ATOM 2311 C CA . VAL A 1 280 ? 8.050 5.264 -13.546 1.00 89.56 280 VAL A CA 1
ATOM 2312 C C . VAL A 1 280 ? 9.359 5.960 -13.184 1.00 89.56 280 VAL A C 1
ATOM 2314 O O . VAL A 1 280 ? 10.150 6.255 -14.081 1.00 89.56 280 VAL A O 1
ATOM 2317 N N . TYR A 1 281 ? 9.589 6.231 -11.898 1.00 85.44 281 TYR A N 1
ATOM 2318 C CA . TYR A 1 281 ? 10.775 6.956 -11.444 1.00 85.44 281 TYR A CA 1
ATOM 2319 C C . TYR A 1 281 ? 12.046 6.128 -11.639 1.00 85.44 281 TYR A C 1
ATOM 2321 O O . TYR A 1 281 ? 13.014 6.650 -12.187 1.00 85.44 281 TYR A O 1
ATOM 2329 N N . GLN A 1 282 ? 12.029 4.840 -11.281 1.00 84.00 282 GLN A N 1
ATOM 2330 C CA . GLN A 1 282 ? 13.204 3.977 -11.420 1.00 84.00 282 GLN A CA 1
ATOM 2331 C C . GLN A 1 282 ? 13.579 3.755 -12.884 1.00 84.00 282 GLN A C 1
ATOM 2333 O O . GLN A 1 282 ? 14.751 3.865 -13.230 1.00 84.00 282 GLN A O 1
ATOM 2338 N N . ASN A 1 283 ? 12.606 3.505 -13.765 1.00 90.81 283 ASN A N 1
ATOM 2339 C CA . ASN A 1 283 ? 12.893 3.350 -15.190 1.00 90.81 283 ASN A CA 1
ATOM 2340 C C . ASN A 1 283 ? 13.439 4.650 -15.800 1.00 90.81 283 ASN A C 1
ATOM 2342 O O . ASN A 1 283 ? 14.388 4.605 -16.580 1.00 90.81 283 ASN A O 1
ATOM 2346 N N . ALA A 1 284 ? 12.865 5.808 -15.453 1.00 91.00 284 ALA A N 1
ATOM 2347 C CA . ALA A 1 284 ? 13.340 7.096 -15.955 1.00 91.00 284 ALA A CA 1
ATOM 2348 C C . ALA A 1 284 ? 14.770 7.406 -15.480 1.00 91.00 284 ALA A C 1
ATOM 2350 O O . ALA A 1 284 ? 15.618 7.769 -16.295 1.00 91.00 284 ALA A O 1
ATOM 2351 N N . GLU A 1 285 ? 15.052 7.217 -14.190 1.00 85.56 285 GLU A N 1
ATOM 2352 C CA . GLU A 1 285 ? 16.380 7.419 -13.604 1.00 85.56 285 GLU A CA 1
ATOM 2353 C C . GLU A 1 285 ? 17.419 6.447 -14.180 1.00 85.56 285 GLU A C 1
ATOM 2355 O O . GLU A 1 285 ? 18.533 6.853 -14.523 1.00 85.56 285 GLU A O 1
ATOM 2360 N N . TRP A 1 286 ? 17.046 5.176 -14.347 1.00 84.75 286 TRP A N 1
ATOM 2361 C CA . TRP A 1 286 ? 17.904 4.158 -14.947 1.00 84.75 286 TRP A CA 1
ATOM 2362 C C . TRP A 1 286 ? 18.284 4.521 -16.385 1.00 84.75 286 TRP A C 1
ATOM 2364 O O . TRP A 1 286 ? 19.468 4.551 -16.721 1.00 84.75 286 TRP A O 1
ATOM 2374 N N . LEU A 1 287 ? 17.304 4.891 -17.218 1.00 88.88 287 LEU A N 1
ATOM 2375 C CA . LEU A 1 287 ? 17.560 5.329 -18.593 1.00 88.88 287 LEU A CA 1
ATOM 2376 C C . LEU A 1 287 ? 18.425 6.599 -18.642 1.00 88.88 287 LEU A C 1
ATOM 2378 O O . LEU A 1 287 ? 19.315 6.691 -19.487 1.00 88.88 287 LEU A O 1
ATOM 2382 N N . GLN A 1 288 ? 18.218 7.557 -17.732 1.00 86.00 288 GLN A N 1
ATOM 2383 C CA . GLN A 1 288 ? 19.071 8.747 -17.622 1.00 86.00 288 GLN A CA 1
ATOM 2384 C C . GLN A 1 288 ? 20.509 8.387 -17.220 1.00 86.00 288 GLN A C 1
ATOM 2386 O O . GLN A 1 288 ? 21.460 8.899 -17.804 1.00 86.00 288 GLN A O 1
ATOM 2391 N N . SER A 1 289 ? 20.696 7.453 -16.289 1.00 80.81 289 SER A N 1
ATOM 2392 C CA . SER A 1 289 ? 22.025 6.969 -15.897 1.00 80.81 289 SER A CA 1
ATOM 2393 C C . SER A 1 289 ? 22.729 6.218 -17.031 1.00 80.81 289 SER A C 1
ATOM 2395 O O . SER A 1 289 ? 23.938 6.360 -17.219 1.00 80.81 289 SER A O 1
ATOM 2397 N N . CYS A 1 290 ? 21.981 5.487 -17.859 1.00 78.88 290 CYS A N 1
ATOM 2398 C CA . CYS A 1 290 ? 22.495 4.894 -19.093 1.00 78.88 290 CYS A CA 1
ATOM 2399 C C . CYS A 1 290 ? 22.921 5.944 -20.135 1.00 78.88 290 CYS A C 1
ATOM 2401 O O . CYS A 1 290 ? 23.768 5.641 -20.969 1.00 78.88 290 CYS A O 1
ATOM 2403 N N . MET A 1 291 ? 22.424 7.184 -20.081 1.00 75.12 291 MET A N 1
ATOM 2404 C CA . MET A 1 291 ? 22.983 8.275 -20.892 1.00 75.12 291 MET A CA 1
ATOM 2405 C C . MET A 1 291 ? 24.341 8.735 -20.357 1.00 75.12 291 MET A C 1
ATOM 2407 O O . MET A 1 291 ? 25.242 8.996 -21.145 1.00 75.12 291 MET A O 1
ATOM 2411 N N . ASN A 1 292 ? 24.552 8.720 -19.039 1.00 67.44 292 ASN A N 1
ATOM 2412 C CA . ASN A 1 292 ? 25.854 9.042 -18.436 1.00 67.44 292 ASN A CA 1
ATOM 2413 C C . ASN A 1 292 ? 26.909 7.937 -18.674 1.00 67.44 292 ASN A C 1
ATOM 2415 O O . ASN A 1 292 ? 28.112 8.206 -18.651 1.00 67.44 292 ASN A O 1
ATOM 2419 N N . TYR A 1 293 ? 26.479 6.705 -18.994 1.00 64.81 293 TYR A N 1
ATOM 2420 C CA . TYR A 1 293 ? 27.344 5.634 -19.527 1.00 64.81 293 TYR A CA 1
ATOM 2421 C C . TYR A 1 293 ? 28.124 6.092 -20.771 1.00 64.81 293 TYR A C 1
ATOM 2423 O O . TYR A 1 293 ? 29.252 5.660 -21.008 1.00 64.81 293 TYR A O 1
ATOM 2431 N N . VAL A 1 294 ? 27.520 6.980 -21.568 1.00 57.00 294 VAL A N 1
ATOM 2432 C CA . VAL A 1 294 ? 28.101 7.552 -22.786 1.00 57.00 294 VAL A CA 1
ATOM 2433 C C . VAL A 1 294 ? 29.261 8.503 -22.450 1.00 57.00 294 VAL A C 1
ATOM 2435 O O . VAL A 1 294 ? 30.115 8.716 -23.309 1.00 57.00 294 VAL A O 1
ATOM 2438 N N . GLU A 1 295 ? 29.336 9.035 -21.226 1.00 53.94 295 GLU A N 1
ATOM 2439 C CA . GLU A 1 295 ? 30.220 10.154 -20.879 1.00 53.94 295 GLU A CA 1
ATOM 2440 C C . GLU A 1 295 ? 31.439 9.748 -20.022 1.00 53.94 295 GLU A C 1
ATOM 2442 O O . GLU A 1 295 ? 32.547 10.130 -20.394 1.00 53.94 295 GLU A O 1
ATOM 2447 N N . ASP A 1 296 ? 31.303 8.904 -18.980 1.00 56.50 296 ASP A N 1
ATOM 2448 C CA . ASP A 1 296 ? 32.374 8.769 -17.957 1.00 56.50 296 ASP A CA 1
ATOM 2449 C C . ASP A 1 296 ? 32.930 7.360 -17.646 1.00 56.50 296 ASP A C 1
ATOM 2451 O O . ASP A 1 296 ? 33.977 7.245 -17.006 1.00 56.50 296 ASP A O 1
ATOM 2455 N N . GLY A 1 297 ? 32.303 6.267 -18.096 1.00 52.12 297 GLY A N 1
ATOM 2456 C CA . GLY A 1 297 ? 32.896 4.912 -18.168 1.00 52.12 297 GLY A CA 1
ATOM 2457 C C . GLY A 1 297 ? 33.593 4.296 -16.927 1.00 52.12 297 GLY A C 1
ATOM 2458 O O . GLY A 1 297 ? 34.238 3.253 -17.069 1.00 52.12 297 GLY A O 1
ATOM 2459 N N . LYS A 1 298 ? 33.511 4.877 -15.719 1.00 53.12 298 LYS A N 1
ATOM 2460 C CA . LYS A 1 298 ? 34.144 4.363 -14.484 1.00 53.12 298 LYS A CA 1
ATOM 2461 C C . LYS A 1 298 ? 33.143 4.244 -13.326 1.00 53.12 298 LYS A C 1
ATOM 2463 O O . LYS A 1 298 ? 32.681 5.243 -12.795 1.00 53.12 298 LYS A O 1
ATOM 2468 N N . GLY A 1 299 ? 32.826 3.009 -12.929 1.00 61.38 299 GLY A N 1
ATOM 2469 C CA . GLY A 1 299 ? 31.870 2.679 -11.866 1.00 61.38 299 GLY A CA 1
ATOM 2470 C C . GLY A 1 299 ? 31.623 1.167 -11.782 1.00 61.38 299 GLY A C 1
ATOM 2471 O O . GLY A 1 299 ? 31.675 0.480 -12.802 1.00 61.38 299 GLY A O 1
ATOM 2472 N N . LEU A 1 300 ? 31.365 0.635 -10.579 1.00 57.31 300 LEU A N 1
ATOM 2473 C CA . LEU A 1 300 ? 31.088 -0.799 -10.343 1.00 57.31 300 LEU A CA 1
ATOM 2474 C C . LEU A 1 300 ? 29.910 -1.316 -11.186 1.00 57.31 300 LEU A C 1
ATOM 2476 O O . LEU A 1 300 ? 29.929 -2.450 -11.656 1.00 57.31 300 LEU A O 1
ATOM 2480 N N . TYR A 1 301 ? 28.934 -0.447 -11.441 1.00 63.22 301 TYR A N 1
ATOM 2481 C CA . TYR A 1 301 ? 27.773 -0.714 -12.283 1.00 63.22 301 TYR A CA 1
ATOM 2482 C C . TYR A 1 301 ? 28.129 -0.984 -13.759 1.00 63.22 301 TYR A C 1
ATOM 2484 O O . TYR A 1 301 ? 27.493 -1.801 -14.419 1.00 63.22 301 TYR A O 1
ATOM 2492 N N . TYR A 1 302 ? 29.198 -0.383 -14.285 1.00 67.12 302 TYR A N 1
ATOM 2493 C CA . TYR A 1 302 ? 29.630 -0.635 -15.665 1.00 67.12 302 TYR A CA 1
ATOM 2494 C C . TYR A 1 302 ? 30.252 -2.021 -15.827 1.00 67.12 302 TYR A C 1
ATOM 2496 O O . TYR A 1 302 ? 30.025 -2.681 -16.836 1.00 67.12 302 TYR A O 1
ATOM 2504 N N . ASN A 1 303 ? 30.949 -2.503 -14.794 1.00 67.31 303 ASN A N 1
ATOM 2505 C CA . ASN A 1 303 ? 31.461 -3.872 -14.771 1.00 67.31 303 ASN A CA 1
ATOM 2506 C C . ASN A 1 303 ? 30.323 -4.907 -14.722 1.00 67.31 303 ASN A C 1
ATOM 2508 O O . ASN A 1 303 ? 30.506 -6.019 -15.211 1.00 67.31 303 ASN A O 1
ATOM 2512 N N . TYR A 1 304 ? 29.159 -4.550 -14.161 1.00 72.44 304 TYR A N 1
ATOM 2513 C CA . TYR A 1 304 ? 27.970 -5.402 -14.191 1.00 72.44 304 TYR A CA 1
ATOM 2514 C C . TYR A 1 304 ? 27.442 -5.562 -15.622 1.00 72.44 304 TYR A C 1
ATOM 2516 O O . TYR A 1 304 ? 27.308 -6.686 -16.088 1.00 72.44 304 TYR A O 1
ATOM 2524 N N . LEU A 1 305 ? 27.241 -4.469 -16.366 1.00 75.12 305 LEU A N 1
ATOM 2525 C CA . LEU A 1 305 ? 26.749 -4.537 -17.754 1.00 75.12 305 LEU A CA 1
ATOM 2526 C C . LEU A 1 305 ? 27.737 -5.212 -18.729 1.00 75.12 305 LEU A C 1
ATOM 2528 O O . LEU A 1 305 ? 27.336 -5.736 -19.769 1.00 75.12 305 LEU A O 1
ATOM 2532 N N . ASP A 1 306 ? 29.031 -5.242 -18.401 1.00 76.69 306 ASP A N 1
ATOM 2533 C CA . ASP A 1 306 ? 30.025 -6.001 -19.170 1.00 76.69 306 ASP A CA 1
ATOM 2534 C C . ASP A 1 306 ? 29.868 -7.523 -18.993 1.00 76.69 306 ASP A C 1
ATOM 2536 O O . ASP A 1 306 ? 30.102 -8.298 -19.927 1.00 76.69 306 ASP A O 1
ATOM 2540 N N . ALA A 1 307 ? 29.499 -7.946 -17.782 1.00 75.94 307 ALA A N 1
ATOM 2541 C CA . ALA A 1 307 ? 29.449 -9.343 -17.356 1.00 75.94 307 ALA A CA 1
ATOM 2542 C C . ALA A 1 307 ? 28.028 -9.933 -17.334 1.00 75.94 307 ALA A C 1
ATOM 2544 O O . ALA A 1 307 ? 27.875 -11.145 -17.181 1.00 75.94 307 ALA A O 1
ATOM 2545 N N . CYS A 1 308 ? 27.004 -9.098 -17.499 1.00 82.88 308 CYS A N 1
ATOM 2546 C CA . CYS A 1 308 ? 25.596 -9.469 -17.459 1.00 82.88 308 CYS A CA 1
ATOM 2547 C C . CYS A 1 308 ? 24.827 -8.857 -18.633 1.00 82.88 308 CYS A C 1
ATOM 2549 O O . CYS A 1 308 ? 25.291 -7.928 -19.300 1.00 82.88 308 CYS A O 1
ATOM 2551 N N . ASP A 1 309 ? 23.639 -9.397 -18.882 1.00 84.50 309 ASP A N 1
ATOM 2552 C CA . ASP A 1 309 ? 22.677 -8.812 -19.808 1.00 84.50 309 ASP A CA 1
ATOM 2553 C C . ASP A 1 309 ? 22.216 -7.435 -19.328 1.00 84.50 309 ASP A C 1
ATOM 2555 O O . ASP A 1 309 ? 22.195 -7.152 -18.126 1.00 84.50 309 ASP A O 1
ATOM 2559 N N . ILE A 1 310 ? 21.826 -6.573 -20.270 1.00 88.56 310 ILE A N 1
ATOM 2560 C CA . ILE A 1 310 ? 21.132 -5.337 -19.913 1.00 88.56 310 ILE A CA 1
ATOM 2561 C C . ILE A 1 310 ? 19.791 -5.746 -19.284 1.00 88.56 310 ILE A C 1
ATOM 2563 O O . ILE A 1 310 ? 19.014 -6.443 -19.949 1.00 88.56 310 ILE A O 1
ATOM 2567 N N . PRO A 1 311 ? 19.503 -5.348 -18.030 1.00 87.12 311 PRO A N 1
ATOM 2568 C CA . PRO A 1 311 ? 18.257 -5.723 -17.379 1.00 87.12 311 PRO A CA 1
ATOM 2569 C C . PRO A 1 311 ? 17.059 -5.064 -18.082 1.00 87.12 311 PRO A C 1
ATOM 2571 O O . PRO A 1 311 ? 17.177 -3.928 -18.554 1.00 87.12 311 PRO A O 1
ATOM 2574 N N . PRO A 1 312 ? 15.899 -5.741 -18.159 1.00 90.31 312 PRO A N 1
ATOM 2575 C CA . PRO A 1 312 ? 14.683 -5.123 -18.664 1.00 90.31 312 PRO A CA 1
ATOM 2576 C C . PRO A 1 312 ? 14.178 -4.040 -17.700 1.00 90.31 312 PRO A C 1
ATOM 2578 O O . PRO A 1 312 ? 14.364 -4.114 -16.486 1.00 90.31 312 PRO A O 1
ATOM 2581 N N . LEU A 1 313 ? 13.477 -3.057 -18.255 1.00 91.19 313 LEU A N 1
ATOM 2582 C CA . LEU A 1 313 ? 12.689 -2.079 -17.515 1.00 91.19 313 LEU A CA 1
ATOM 2583 C C . LEU A 1 313 ? 11.527 -2.754 -16.781 1.00 91.19 313 LEU A C 1
ATOM 2585 O O . LEU A 1 313 ? 10.888 -3.673 -17.308 1.00 91.19 313 LEU A O 1
ATOM 2589 N N . ARG A 1 314 ? 11.195 -2.231 -15.600 1.00 85.69 314 ARG A N 1
ATOM 2590 C CA . ARG A 1 314 ? 10.079 -2.711 -14.773 1.00 85.69 314 ARG A CA 1
ATOM 2591 C C . ARG A 1 314 ? 8.732 -2.357 -15.404 1.00 85.69 314 ARG A C 1
ATOM 2593 O O . ARG A 1 314 ? 8.579 -1.265 -15.946 1.00 85.69 314 ARG A O 1
ATOM 2600 N N . SER A 1 315 ? 7.746 -3.249 -15.327 1.00 85.69 315 SER A N 1
ATOM 2601 C CA . SER A 1 315 ? 6.394 -2.965 -15.849 1.00 85.69 315 SER A CA 1
ATOM 2602 C C . SER A 1 315 ? 5.250 -3.610 -15.066 1.00 85.69 315 SER A C 1
ATOM 2604 O O . SER A 1 315 ? 4.087 -3.503 -15.467 1.00 85.69 315 SER A O 1
ATOM 2606 N N . ASP A 1 316 ? 5.566 -4.255 -13.944 1.00 81.06 316 ASP A N 1
ATOM 2607 C CA . ASP A 1 316 ? 4.618 -5.072 -13.192 1.00 81.06 316 ASP A CA 1
ATOM 2608 C C . ASP A 1 316 ? 3.447 -4.218 -12.696 1.00 81.06 316 ASP A C 1
ATOM 2610 O O . ASP A 1 316 ? 2.281 -4.567 -12.895 1.00 81.06 316 ASP A O 1
ATOM 2614 N N . TRP A 1 317 ? 3.729 -3.031 -12.148 1.00 82.88 317 TRP A N 1
ATOM 2615 C CA . TRP A 1 317 ? 2.698 -2.178 -11.561 1.00 82.88 317 TRP A CA 1
ATOM 2616 C C . TRP A 1 317 ? 1.880 -1.419 -12.590 1.00 82.88 317 TRP A C 1
ATOM 2618 O O . TRP A 1 317 ? 0.705 -1.148 -12.346 1.00 82.88 317 TRP A O 1
ATOM 2628 N N . ALA A 1 318 ? 2.469 -1.104 -13.744 1.00 86.12 318 ALA A N 1
ATOM 2629 C CA . ALA A 1 318 ? 1.755 -0.454 -14.837 1.00 86.12 318 ALA A CA 1
ATOM 2630 C C . ALA A 1 318 ? 0.587 -1.320 -15.344 1.00 86.12 318 ALA A C 1
ATOM 2632 O O . ALA A 1 318 ? -0.491 -0.788 -15.606 1.00 86.12 318 ALA A O 1
ATOM 2633 N N . SER A 1 319 ? 0.775 -2.643 -15.415 1.00 81.75 319 SER A N 1
ATOM 2634 C CA . SER A 1 319 ? -0.297 -3.584 -15.772 1.00 81.75 319 SER A CA 1
ATOM 2635 C C . SER A 1 319 ? -1.354 -3.715 -14.669 1.00 81.75 319 SER A C 1
ATOM 2637 O O . SER A 1 319 ? -2.551 -3.681 -14.936 1.00 81.75 319 SER A O 1
ATOM 2639 N N . ILE A 1 320 ? -0.930 -3.771 -13.403 1.00 82.00 320 ILE A N 1
ATOM 2640 C CA . ILE A 1 320 ? -1.850 -3.900 -12.266 1.00 82.00 320 ILE A CA 1
ATOM 2641 C C . ILE A 1 320 ? -2.738 -2.659 -12.139 1.00 82.00 320 ILE A C 1
ATOM 2643 O O . ILE A 1 320 ? -3.936 -2.776 -11.876 1.00 82.00 320 ILE A O 1
ATOM 2647 N N . ILE A 1 321 ? -2.174 -1.456 -12.296 1.00 83.69 321 ILE A N 1
ATOM 2648 C CA . ILE A 1 321 ? -2.946 -0.228 -12.109 1.00 83.69 321 ILE A CA 1
ATOM 2649 C C . ILE A 1 321 ? -3.879 0.080 -13.285 1.00 83.69 321 ILE A C 1
ATOM 2651 O O . ILE A 1 321 ? -4.930 0.683 -13.067 1.00 83.69 321 ILE A O 1
ATOM 2655 N N . SER A 1 322 ? -3.576 -0.373 -14.510 1.00 84.25 322 SER A N 1
ATOM 2656 C CA . SER A 1 322 ? -4.458 -0.132 -15.663 1.00 84.25 322 SER A CA 1
ATOM 2657 C C . SER A 1 322 ? -5.862 -0.718 -15.482 1.00 84.25 322 SER A C 1
ATOM 2659 O O . SER A 1 322 ? -6.839 -0.153 -15.988 1.00 84.25 322 SER A O 1
ATOM 2661 N N . ASP A 1 323 ? -5.979 -1.792 -14.703 1.00 81.12 323 ASP A N 1
ATOM 2662 C CA . ASP A 1 323 ? -7.249 -2.471 -14.425 1.00 81.12 323 ASP A CA 1
ATOM 2663 C C . ASP A 1 323 ? -7.992 -1.890 -13.213 1.00 81.12 323 ASP A C 1
ATOM 2665 O O . ASP 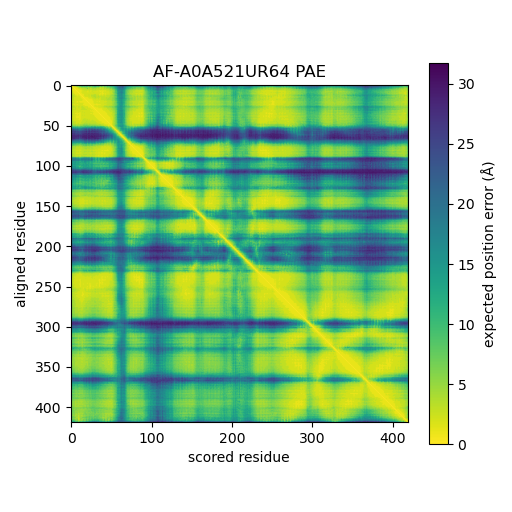A 1 323 ? -9.084 -2.337 -12.873 1.00 81.12 323 ASP A O 1
ATOM 2669 N N . ARG A 1 324 ? -7.421 -0.870 -12.561 1.00 82.62 324 ARG A N 1
ATOM 2670 C CA . ARG A 1 324 ? -7.888 -0.342 -11.266 1.00 82.62 324 ARG A CA 1
ATOM 2671 C C . ARG A 1 324 ? -8.280 1.121 -11.264 1.00 82.62 324 ARG A C 1
ATOM 2673 O O . ARG A 1 324 ? -8.736 1.636 -10.239 1.00 82.62 324 ARG A O 1
ATOM 2680 N N . PHE A 1 325 ? -8.091 1.790 -12.391 1.00 84.06 325 PHE A N 1
ATOM 2681 C CA . PHE A 1 325 ? -8.653 3.112 -12.598 1.00 84.06 325 PHE A CA 1
ATOM 2682 C C . PHE A 1 325 ? -10.180 3.037 -12.631 1.00 84.06 325 PHE A C 1
ATOM 2684 O O . PHE A 1 325 ? -10.757 2.194 -13.321 1.00 84.06 325 PHE A O 1
ATOM 2691 N N . VAL A 1 326 ? -10.832 3.955 -11.924 1.00 81.38 326 VAL A N 1
ATOM 2692 C CA . VAL A 1 326 ? -12.286 4.136 -11.973 1.00 81.38 326 VAL A CA 1
ATOM 2693 C C . VAL A 1 326 ? -12.603 5.013 -13.182 1.00 81.38 326 VAL A C 1
ATOM 2695 O O . VAL A 1 326 ? -12.648 6.238 -13.101 1.00 81.38 326 VAL A O 1
ATOM 2698 N N . VAL A 1 327 ? -12.761 4.377 -14.343 1.00 77.62 327 VAL A N 1
ATOM 2699 C CA . VAL A 1 327 ? -12.879 5.057 -15.649 1.00 77.62 327 VAL A CA 1
ATOM 2700 C C . VAL A 1 327 ? -14.144 5.903 -15.816 1.00 77.62 327 VAL A C 1
ATOM 2702 O O . VAL A 1 327 ? -14.204 6.725 -16.727 1.00 77.62 327 VAL A O 1
ATOM 2705 N N . ASP A 1 328 ? -15.118 5.756 -14.918 1.00 77.56 328 ASP A N 1
ATOM 2706 C CA . ASP A 1 328 ? -16.304 6.616 -14.863 1.00 77.56 328 ASP A CA 1
ATOM 2707 C C . ASP A 1 328 ? -15.934 8.077 -14.538 1.00 77.56 328 ASP A C 1
ATOM 2709 O O . ASP A 1 328 ?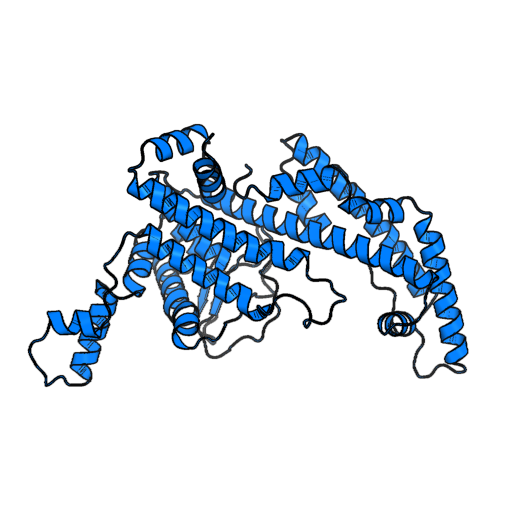 -16.657 9.010 -14.898 1.00 77.56 328 ASP A O 1
ATOM 2713 N N . TYR A 1 329 ? -14.769 8.303 -13.919 1.00 76.69 329 TYR A N 1
ATOM 2714 C CA . TYR A 1 329 ? -14.209 9.631 -13.702 1.00 76.69 329 TYR A CA 1
ATOM 2715 C C . TYR A 1 329 ? -13.260 10.021 -14.839 1.00 76.69 329 TYR A C 1
ATOM 2717 O O . TYR A 1 329 ? -12.220 9.397 -15.049 1.00 76.69 329 TYR A O 1
ATOM 2725 N N . GLN A 1 330 ? -13.558 11.134 -15.523 1.00 77.25 330 GLN A N 1
ATOM 2726 C CA . GLN A 1 330 ? -12.755 11.640 -16.652 1.00 77.25 330 GLN A CA 1
ATOM 2727 C C . GLN A 1 330 ? -11.262 11.800 -16.323 1.00 77.25 330 GLN A C 1
ATOM 2729 O O . GLN A 1 330 ? -10.409 11.558 -17.175 1.00 77.25 330 GLN A O 1
ATOM 2734 N N . LEU A 1 331 ? -10.940 12.193 -15.085 1.00 81.81 331 LEU A N 1
ATOM 2735 C CA . LEU A 1 331 ? -9.557 12.322 -14.630 1.00 81.81 331 LEU A CA 1
ATOM 2736 C C . LEU A 1 331 ? -8.828 10.971 -14.654 1.00 81.81 331 LEU A C 1
ATOM 2738 O O . LEU A 1 331 ? -7.717 10.889 -15.169 1.00 81.81 331 LEU A O 1
ATOM 2742 N N . GLU A 1 332 ? -9.450 9.917 -14.129 1.00 84.75 332 GLU A N 1
ATOM 2743 C CA . GLU A 1 332 ? -8.862 8.576 -14.083 1.00 84.75 332 GLU A CA 1
ATOM 2744 C C . GLU A 1 332 ? -8.853 7.885 -15.446 1.00 84.75 332 GLU A C 1
ATOM 2746 O O . GLU A 1 332 ? -7.908 7.156 -15.742 1.00 84.75 332 GLU A O 1
ATOM 2751 N N . ALA A 1 333 ? -9.832 8.162 -16.311 1.00 85.19 333 ALA A N 1
ATOM 2752 C CA . ALA A 1 333 ? -9.813 7.693 -17.695 1.00 85.19 333 ALA A CA 1
ATOM 2753 C C . ALA A 1 333 ? -8.556 8.184 -18.438 1.00 85.19 333 ALA A C 1
ATOM 2755 O O . ALA A 1 333 ? -7.823 7.382 -19.018 1.00 85.19 333 ALA A O 1
ATOM 2756 N N . GLY A 1 334 ? -8.235 9.480 -18.332 1.00 85.69 334 GLY A N 1
ATOM 2757 C CA . GLY A 1 334 ? -7.013 10.034 -18.923 1.00 85.69 334 GLY A CA 1
ATOM 2758 C C . GLY A 1 334 ? -5.726 9.481 -18.296 1.00 85.69 334 GLY A C 1
ATOM 2759 O O . GLY A 1 334 ? -4.723 9.303 -18.987 1.00 85.69 334 GLY A O 1
ATOM 2760 N N . LEU A 1 335 ? -5.737 9.165 -16.996 1.00 88.75 335 LEU A N 1
ATOM 2761 C CA . LEU A 1 335 ? -4.599 8.518 -16.331 1.00 88.75 335 LEU A CA 1
ATOM 2762 C C . LEU A 1 335 ? -4.392 7.086 -16.832 1.00 88.75 335 LEU A C 1
ATOM 2764 O O . LEU A 1 335 ? -3.255 6.715 -17.120 1.00 88.75 335 LEU A O 1
ATOM 2768 N N . LYS A 1 336 ? -5.474 6.325 -17.029 1.00 91.25 336 LYS A N 1
ATOM 2769 C CA . LYS A 1 336 ? -5.422 4.979 -17.610 1.00 91.25 336 LYS A CA 1
ATOM 2770 C C . LYS A 1 336 ? -4.798 4.986 -19.000 1.00 91.25 336 LYS A C 1
ATOM 2772 O O . LYS A 1 336 ? -3.910 4.180 -19.266 1.00 91.25 336 LYS A O 1
ATOM 2777 N N . GLU A 1 337 ? -5.216 5.901 -19.871 1.00 89.94 337 GLU A N 1
ATOM 2778 C CA . GLU A 1 337 ? -4.645 6.036 -21.217 1.00 89.94 337 GLU A CA 1
ATOM 2779 C C . GLU A 1 337 ? -3.138 6.313 -21.173 1.00 89.94 337 GLU A C 1
ATOM 2781 O O . GLU A 1 337 ? -2.362 5.693 -21.903 1.00 89.94 337 GLU A O 1
ATOM 2786 N N . VAL A 1 338 ? -2.701 7.201 -20.276 1.00 90.50 338 VAL A N 1
ATOM 2787 C CA . VAL A 1 338 ? -1.280 7.526 -20.108 1.00 90.50 338 VAL A CA 1
ATOM 2788 C C . VAL A 1 338 ? -0.484 6.353 -19.537 1.00 90.50 338 VAL A C 1
ATOM 2790 O O . VAL A 1 338 ? 0.637 6.114 -19.991 1.00 90.50 338 VAL A O 1
ATOM 2793 N N . THR A 1 339 ? -1.048 5.586 -18.602 1.00 92.44 339 THR A N 1
ATOM 2794 C CA . THR A 1 339 ? -0.426 4.353 -18.101 1.00 92.44 339 THR A CA 1
ATOM 2795 C C . THR A 1 339 ? -0.305 3.294 -19.196 1.00 92.44 339 THR A C 1
ATOM 2797 O O . THR A 1 339 ? 0.749 2.677 -19.326 1.00 92.44 339 THR A O 1
ATOM 2800 N N . LEU A 1 340 ? -1.335 3.097 -20.023 1.00 93.31 340 LEU A N 1
ATOM 2801 C CA . LEU A 1 340 ? -1.281 2.147 -21.140 1.00 93.31 340 LEU A CA 1
ATOM 2802 C C . LEU A 1 340 ? -0.257 2.573 -22.195 1.00 93.31 340 LEU A C 1
ATOM 2804 O O . LEU A 1 340 ? 0.492 1.739 -22.708 1.00 93.31 340 LEU A O 1
ATOM 2808 N N . LEU A 1 341 ? -0.174 3.875 -22.482 1.00 93.56 341 LEU A N 1
ATOM 2809 C CA . LEU A 1 341 ? 0.862 4.417 -23.353 1.00 93.56 341 LEU A CA 1
ATOM 2810 C C . LEU A 1 341 ? 2.254 4.140 -22.776 1.00 93.56 341 LEU A C 1
ATOM 2812 O O . LEU A 1 341 ? 3.116 3.661 -23.504 1.00 93.56 341 LEU A O 1
ATOM 2816 N N . TYR A 1 342 ? 2.468 4.406 -21.484 1.00 95.31 342 TYR A N 1
ATOM 2817 C CA . TYR A 1 342 ? 3.726 4.107 -20.796 1.00 95.31 342 TYR A CA 1
ATOM 2818 C C . TYR A 1 342 ? 4.106 2.635 -20.896 1.00 95.31 342 TYR A C 1
ATOM 2820 O O . TYR A 1 342 ? 5.224 2.328 -21.301 1.00 95.31 342 TYR A O 1
ATOM 2828 N N . LEU A 1 343 ? 3.168 1.740 -20.578 1.00 94.94 343 LEU A N 1
ATOM 2829 C CA . LEU A 1 343 ? 3.375 0.298 -20.643 1.00 94.94 343 LEU A CA 1
ATOM 2830 C C . LEU A 1 343 ? 3.815 -0.128 -22.046 1.00 94.94 343 LEU A C 1
ATOM 2832 O O . LEU A 1 343 ? 4.778 -0.877 -22.187 1.00 94.94 343 LEU A O 1
ATOM 2836 N N . ASN A 1 344 ? 3.174 0.411 -23.085 1.00 96.19 344 ASN A N 1
ATOM 2837 C CA . ASN A 1 344 ? 3.561 0.153 -24.467 1.00 96.19 344 ASN A CA 1
ATOM 2838 C C . ASN A 1 344 ? 4.995 0.638 -24.761 1.00 96.19 344 ASN A C 1
ATOM 2840 O O . ASN A 1 344 ? 5.789 -0.117 -25.319 1.00 96.19 344 ASN A O 1
ATOM 2844 N N . GLN A 1 345 ? 5.369 1.852 -24.335 1.00 97.19 345 GLN A N 1
ATOM 2845 C CA . GLN A 1 345 ? 6.738 2.354 -24.534 1.00 97.19 345 GLN A CA 1
ATOM 2846 C C . GLN A 1 345 ? 7.782 1.503 -23.795 1.00 97.19 345 GLN A C 1
ATOM 2848 O O . GLN A 1 345 ? 8.831 1.192 -24.357 1.00 97.19 345 GLN A O 1
ATOM 2853 N N . VAL A 1 346 ? 7.486 1.079 -22.564 1.00 96.75 346 VAL A N 1
ATOM 2854 C CA . VAL A 1 346 ? 8.348 0.177 -21.789 1.00 96.75 346 VAL A CA 1
ATOM 2855 C C . VAL A 1 346 ? 8.501 -1.175 -22.491 1.00 96.75 346 VAL A C 1
ATOM 2857 O O . VAL A 1 346 ? 9.619 -1.665 -22.629 1.00 96.75 346 VAL A O 1
ATOM 2860 N N . GLN A 1 347 ? 7.417 -1.751 -23.014 1.00 96.44 347 GLN A N 1
ATOM 2861 C CA . GLN A 1 347 ? 7.460 -3.005 -23.775 1.00 96.44 347 GLN A CA 1
ATOM 2862 C C . GLN A 1 347 ? 8.289 -2.883 -25.061 1.00 96.44 347 GLN A C 1
ATOM 2864 O O . GLN A 1 347 ? 9.053 -3.794 -25.382 1.00 96.44 347 GLN A O 1
ATOM 2869 N N . GLN A 1 348 ? 8.194 -1.759 -25.780 1.00 96.88 348 GLN A N 1
ATOM 2870 C CA . GLN A 1 348 ? 9.020 -1.507 -26.966 1.00 96.88 348 GLN A CA 1
ATOM 2871 C C . GLN A 1 348 ? 10.515 -1.465 -26.625 1.00 96.88 348 GLN A C 1
ATOM 2873 O O . GLN A 1 348 ? 11.319 -2.093 -27.318 1.00 96.88 348 GLN A O 1
ATOM 2878 N N . LEU A 1 349 ? 10.880 -0.765 -25.546 1.00 97.25 349 LEU A N 1
ATOM 2879 C CA . LEU A 1 349 ? 12.262 -0.693 -25.068 1.00 97.25 349 LEU A CA 1
ATOM 2880 C C . LEU A 1 349 ? 12.755 -2.057 -24.575 1.00 97.25 349 LEU A C 1
ATOM 2882 O O . LEU A 1 349 ? 13.847 -2.472 -24.950 1.00 97.25 349 LEU A O 1
ATOM 2886 N N . ASN A 1 350 ? 11.937 -2.804 -23.831 1.00 97.19 350 ASN A N 1
ATOM 2887 C CA . ASN A 1 350 ? 12.275 -4.158 -23.381 1.00 97.19 350 ASN A CA 1
ATOM 2888 C C . ASN A 1 350 ? 12.490 -5.123 -24.549 1.00 97.19 350 ASN A C 1
ATOM 2890 O O . ASN A 1 350 ? 13.428 -5.916 -24.523 1.00 97.19 350 ASN A O 1
ATOM 2894 N N . ALA A 1 351 ? 11.692 -5.021 -25.613 1.00 97.38 351 ALA A N 1
ATOM 2895 C CA . ALA A 1 351 ? 11.916 -5.799 -26.827 1.00 97.38 351 ALA A CA 1
ATOM 2896 C C . ALA A 1 351 ? 13.227 -5.410 -27.536 1.00 97.38 351 ALA A C 1
ATOM 2898 O O . ALA A 1 351 ? 13.882 -6.265 -28.129 1.00 97.38 351 ALA A O 1
ATOM 2899 N N . ALA A 1 352 ? 13.623 -4.133 -27.495 1.00 97.44 352 ALA A N 1
ATOM 2900 C CA . ALA A 1 352 ? 14.911 -3.688 -28.025 1.00 97.44 352 ALA A CA 1
ATOM 2901 C C . ALA A 1 352 ? 16.091 -4.184 -27.173 1.00 97.44 352 ALA A C 1
ATOM 2903 O O . ALA A 1 352 ? 17.074 -4.656 -27.738 1.00 97.44 352 ALA A O 1
ATOM 2904 N N . ILE A 1 353 ? 15.963 -4.141 -25.843 1.00 95.62 353 ILE A N 1
ATOM 2905 C CA . ILE A 1 353 ? 16.941 -4.680 -24.886 1.00 95.62 353 ILE A CA 1
ATOM 2906 C C . ILE A 1 353 ? 17.133 -6.185 -25.101 1.00 95.62 353 ILE A C 1
ATOM 2908 O O . ILE A 1 353 ? 18.264 -6.639 -25.232 1.00 95.62 353 ILE A O 1
ATOM 2912 N N . ALA A 1 354 ? 16.044 -6.951 -25.212 1.00 95.81 354 ALA A N 1
ATOM 2913 C CA . ALA A 1 354 ? 16.112 -8.390 -25.458 1.00 95.81 354 ALA A CA 1
ATOM 2914 C C . ALA A 1 354 ? 16.868 -8.708 -26.758 1.00 95.81 354 ALA A C 1
ATOM 2916 O O . ALA A 1 354 ? 17.831 -9.467 -26.739 1.00 95.81 354 ALA A O 1
ATOM 2917 N N . ARG A 1 355 ? 16.519 -8.033 -27.866 1.00 96.94 355 ARG A N 1
ATOM 2918 C CA . ARG A 1 355 ? 17.239 -8.185 -29.143 1.00 96.94 355 ARG A CA 1
ATOM 2919 C C . ARG A 1 355 ? 18.718 -7.814 -29.036 1.00 96.94 355 ARG A C 1
ATOM 2921 O O . ARG A 1 355 ? 19.545 -8.444 -29.685 1.00 96.94 355 ARG A O 1
ATOM 2928 N N . PHE A 1 356 ? 19.054 -6.782 -28.261 1.00 95.94 356 PHE A N 1
ATOM 2929 C CA . PHE A 1 356 ? 20.446 -6.415 -28.022 1.00 95.94 356 PHE A CA 1
ATOM 2930 C C . PHE A 1 356 ? 21.191 -7.529 -27.281 1.00 95.94 356 PHE A C 1
ATOM 2932 O O . PHE A 1 356 ? 22.266 -7.919 -27.727 1.00 95.94 356 PHE A O 1
ATOM 2939 N N . ASN A 1 357 ? 20.618 -8.062 -26.199 1.00 93.38 357 ASN A N 1
ATOM 2940 C CA . ASN A 1 357 ? 21.230 -9.135 -25.410 1.00 93.38 357 ASN A CA 1
ATOM 2941 C C . ASN A 1 357 ? 21.419 -10.418 -26.243 1.00 93.38 357 ASN A C 1
ATOM 2943 O O . ASN A 1 357 ? 22.471 -11.049 -26.155 1.00 93.38 357 ASN A O 1
ATOM 2947 N N . ASP A 1 358 ? 20.466 -10.745 -27.125 1.00 93.31 358 ASP A N 1
ATOM 2948 C CA . ASP A 1 358 ? 20.579 -11.880 -28.053 1.00 93.31 358 ASP A CA 1
ATOM 2949 C C . ASP A 1 358 ? 21.747 -11.714 -29.049 1.00 93.31 358 ASP A C 1
ATOM 2951 O O . ASP A 1 358 ? 22.427 -12.682 -29.392 1.00 93.31 358 ASP A O 1
ATOM 2955 N N . LEU A 1 359 ? 21.987 -10.487 -29.529 1.00 93.44 359 LEU A N 1
ATOM 2956 C CA . LEU A 1 359 ? 23.047 -10.170 -30.499 1.00 93.44 359 LEU A CA 1
ATOM 2957 C C . LEU A 1 359 ? 24.417 -9.951 -29.845 1.00 93.44 359 LEU A C 1
ATOM 2959 O O . LEU A 1 359 ? 25.456 -10.194 -30.462 1.00 93.44 359 LEU A O 1
ATOM 2963 N N . HIS A 1 360 ? 24.425 -9.479 -28.603 1.00 90.00 360 HIS A N 1
ATOM 2964 C CA . HIS A 1 360 ? 25.612 -9.120 -27.848 1.00 90.00 360 HIS A CA 1
ATOM 2965 C C . HIS A 1 360 ? 25.587 -9.861 -26.514 1.00 90.00 360 HIS A C 1
ATOM 2967 O O . HIS A 1 360 ? 25.142 -9.323 -25.502 1.00 90.00 360 HIS A O 1
ATOM 2973 N N . ALA A 1 361 ? 26.112 -11.087 -26.501 1.00 85.62 361 ALA A N 1
ATOM 2974 C CA . ALA A 1 361 ? 26.183 -11.908 -25.294 1.00 85.62 361 ALA A CA 1
ATOM 2975 C C . ALA A 1 361 ? 27.201 -11.360 -24.263 1.00 85.62 361 ALA A C 1
ATOM 2977 O O . ALA A 1 361 ? 28.214 -10.759 -24.657 1.00 85.62 361 ALA A O 1
ATOM 2978 N N . PRO A 1 362 ? 26.969 -11.549 -22.947 1.00 86.62 362 PRO A N 1
ATOM 2979 C CA . PRO A 1 362 ? 27.887 -11.116 -21.891 1.00 86.62 362 PRO A CA 1
ATOM 2980 C C . PRO A 1 362 ? 29.297 -11.698 -22.023 1.00 86.62 362 PRO A C 1
ATOM 2982 O O . PRO A 1 362 ? 29.479 -12.838 -22.458 1.00 86.62 362 PRO A O 1
ATOM 2985 N N . VAL A 1 363 ? 30.318 -10.935 -21.612 1.00 82.69 363 VAL A N 1
ATOM 2986 C CA . VAL A 1 363 ? 31.707 -11.414 -21.682 1.00 82.69 363 VAL A CA 1
ATOM 2987 C C . VAL A 1 363 ? 31.966 -12.408 -20.551 1.00 82.69 363 VAL A C 1
ATOM 2989 O O . VAL A 1 363 ? 32.009 -12.045 -19.375 1.00 82.69 363 VAL A O 1
ATOM 2992 N N . THR A 1 364 ? 32.198 -13.670 -20.906 1.00 81.00 364 THR A N 1
ATOM 2993 C CA . THR A 1 364 ? 32.471 -14.740 -19.940 1.00 81.00 364 THR A CA 1
ATOM 2994 C C . THR A 1 364 ? 33.947 -14.795 -19.534 1.00 81.00 364 THR A C 1
ATOM 2996 O O . THR A 1 364 ? 34.845 -14.346 -20.250 1.00 81.00 364 THR A O 1
ATOM 2999 N N . ALA A 1 365 ? 34.227 -15.379 -18.363 1.00 70.69 365 ALA A N 1
ATOM 3000 C CA . ALA A 1 365 ? 35.579 -15.451 -17.800 1.00 70.69 365 ALA A CA 1
ATOM 3001 C C . ALA A 1 365 ? 36.586 -16.249 -18.659 1.00 70.69 365 ALA A C 1
ATOM 3003 O O . ALA A 1 365 ? 37.788 -16.043 -18.514 1.00 70.69 365 ALA A O 1
ATOM 3004 N N . GLY A 1 366 ? 36.110 -17.126 -19.552 1.00 71.81 366 GLY A N 1
ATOM 3005 C CA . GLY A 1 366 ? 36.936 -17.953 -20.444 1.00 71.81 366 GLY A CA 1
ATOM 3006 C C . GLY A 1 366 ? 37.225 -17.345 -21.822 1.00 71.81 366 GLY A C 1
ATOM 3007 O O . GLY A 1 366 ? 37.767 -18.035 -22.680 1.00 71.81 366 GLY A O 1
ATOM 3008 N N . CYS A 1 367 ? 36.839 -16.090 -22.068 1.00 76.06 367 CYS A N 1
ATOM 3009 C CA . CYS A 1 367 ? 37.009 -15.437 -23.366 1.00 76.06 367 CYS A CA 1
ATOM 3010 C C . CYS A 1 367 ? 38.492 -15.138 -23.672 1.00 76.06 367 CYS A C 1
ATOM 3012 O O . CYS A 1 367 ? 39.170 -14.457 -22.894 1.00 76.06 367 CYS A O 1
ATOM 3014 N N . VAL A 1 368 ? 38.985 -15.621 -24.820 1.00 68.94 368 VAL A N 1
ATOM 3015 C CA . VAL A 1 368 ? 40.292 -15.228 -25.377 1.00 68.94 368 VAL A CA 1
ATOM 3016 C C . VAL A 1 368 ? 40.211 -13.744 -25.755 1.00 68.94 368 VAL A C 1
ATOM 3018 O O . VAL A 1 368 ? 39.240 -13.326 -26.374 1.00 68.94 368 VAL A O 1
ATOM 3021 N N . ASP A 1 369 ? 41.189 -12.940 -25.332 1.00 80.25 369 ASP A N 1
ATOM 3022 C CA . ASP A 1 369 ? 41.197 -11.475 -25.489 1.00 80.25 369 ASP A CA 1
ATOM 3023 C C . ASP A 1 369 ? 40.049 -10.735 -24.781 1.00 80.25 369 ASP A C 1
ATOM 3025 O O . ASP A 1 369 ? 39.501 -9.747 -25.276 1.00 80.25 369 ASP A O 1
ATOM 3029 N N . ARG A 1 370 ? 39.738 -11.158 -23.548 1.00 80.44 370 ARG A N 1
ATOM 3030 C CA . ARG A 1 370 ? 38.722 -10.554 -22.664 1.00 80.44 370 ARG A CA 1
ATOM 3031 C C . ARG A 1 370 ? 38.722 -9.019 -22.644 1.00 80.44 370 ARG A C 1
ATOM 3033 O O . ARG A 1 370 ? 37.655 -8.417 -22.625 1.00 80.44 370 ARG A O 1
ATOM 3040 N N . GLY A 1 371 ? 39.892 -8.376 -22.649 1.00 81.06 371 GLY A N 1
ATOM 3041 C CA . GLY A 1 371 ? 39.986 -6.910 -22.673 1.00 81.06 371 GLY A CA 1
ATOM 3042 C C . GLY A 1 371 ? 39.397 -6.285 -23.943 1.00 81.06 371 GLY A C 1
ATOM 3043 O O . GLY A 1 371 ? 38.699 -5.276 -23.864 1.00 81.06 371 GLY A O 1
ATOM 3044 N N . MET A 1 372 ? 39.623 -6.914 -25.098 1.00 84.31 372 MET A N 1
ATOM 3045 C CA . MET A 1 372 ? 39.071 -6.489 -26.385 1.00 84.31 372 MET A CA 1
ATOM 3046 C C . MET A 1 372 ? 37.567 -6.771 -26.459 1.00 84.31 372 MET A C 1
ATOM 3048 O O . MET A 1 372 ? 36.802 -5.896 -26.852 1.00 84.31 372 MET A O 1
ATOM 3052 N N . ALA A 1 373 ? 37.131 -7.946 -25.992 1.00 84.50 373 ALA A N 1
ATOM 3053 C CA . ALA A 1 373 ? 35.714 -8.305 -25.928 1.00 84.50 373 ALA A CA 1
ATOM 3054 C C . ALA A 1 373 ? 34.903 -7.345 -25.036 1.00 84.50 373 ALA A C 1
ATOM 3056 O O . ALA A 1 373 ? 33.808 -6.927 -25.410 1.00 84.50 373 ALA A O 1
ATOM 3057 N N . ILE A 1 374 ? 35.457 -6.937 -23.886 1.00 84.38 374 ILE A N 1
ATOM 3058 C CA . ILE A 1 374 ? 34.848 -5.918 -23.016 1.00 84.38 374 ILE A CA 1
ATOM 3059 C C . ILE A 1 374 ? 34.768 -4.570 -23.740 1.00 84.38 374 ILE A C 1
ATOM 3061 O O . ILE A 1 374 ? 33.723 -3.927 -23.711 1.00 84.38 374 ILE A O 1
ATOM 3065 N N . ALA A 1 375 ? 35.839 -4.134 -24.410 1.00 84.19 375 ALA A N 1
ATOM 3066 C CA . ALA A 1 375 ? 35.845 -2.858 -25.125 1.00 84.19 375 ALA A CA 1
ATOM 3067 C C . ALA A 1 375 ? 34.785 -2.804 -26.243 1.00 84.19 375 ALA A C 1
ATOM 3069 O O . ALA A 1 375 ? 34.054 -1.815 -26.344 1.00 84.19 375 ALA A O 1
ATOM 3070 N N . GLU A 1 376 ? 34.652 -3.874 -27.032 1.00 87.44 376 GLU A N 1
ATOM 3071 C CA . GLU A 1 376 ? 33.635 -3.971 -28.085 1.00 87.44 376 GLU A CA 1
ATOM 3072 C C . GLU A 1 376 ? 32.215 -4.037 -27.514 1.00 87.44 376 GLU A C 1
ATOM 3074 O O . GLU A 1 376 ? 31.331 -3.324 -27.993 1.00 87.44 376 GLU A O 1
ATOM 3079 N N . ARG A 1 377 ? 31.990 -4.799 -26.433 1.00 86.81 377 ARG A N 1
ATOM 3080 C CA . ARG A 1 377 ? 30.689 -4.819 -25.747 1.00 86.81 377 ARG A CA 1
ATOM 3081 C C . ARG A 1 377 ? 30.314 -3.430 -25.236 1.00 86.81 377 ARG A C 1
ATOM 3083 O O . ARG A 1 377 ? 29.206 -2.973 -25.495 1.00 86.81 377 ARG A O 1
ATOM 3090 N N . ARG A 1 378 ? 31.234 -2.719 -24.578 1.00 86.12 378 ARG A N 1
ATOM 3091 C CA . ARG A 1 378 ? 30.985 -1.354 -24.083 1.00 86.12 378 ARG A CA 1
ATOM 3092 C C . ARG A 1 378 ? 30.627 -0.389 -25.204 1.00 86.12 378 ARG A C 1
ATOM 3094 O O . ARG A 1 378 ? 29.706 0.414 -25.069 1.00 86.12 378 ARG A O 1
ATOM 3101 N N . LYS A 1 379 ? 31.333 -0.481 -26.332 1.00 87.31 379 LYS A N 1
ATOM 3102 C CA . LYS A 1 379 ? 31.034 0.308 -27.529 1.00 87.31 379 LYS A CA 1
ATOM 3103 C C . LYS A 1 379 ? 2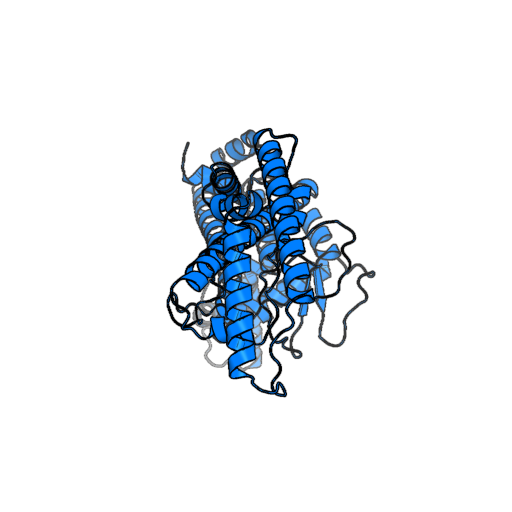9.636 -0.004 -28.069 1.00 87.31 379 LYS A C 1
ATOM 3105 O O . LYS A 1 379 ? 28.901 0.932 -28.376 1.00 87.31 379 LYS A O 1
ATOM 3110 N N . ALA A 1 380 ? 29.256 -1.280 -28.131 1.00 90.44 380 ALA A N 1
ATOM 3111 C CA . ALA A 1 380 ? 27.925 -1.705 -28.556 1.00 90.44 380 ALA A CA 1
ATOM 3112 C C . ALA A 1 380 ? 26.825 -1.205 -27.604 1.00 90.44 380 ALA A C 1
ATOM 3114 O O . ALA A 1 380 ? 25.845 -0.633 -28.070 1.00 90.44 380 ALA A O 1
ATOM 3115 N N . ILE A 1 381 ? 27.010 -1.329 -26.284 1.00 88.75 381 ILE A N 1
ATOM 3116 C CA . ILE A 1 381 ? 26.066 -0.822 -25.270 1.00 88.75 381 ILE A CA 1
ATOM 3117 C C . ILE A 1 381 ? 25.899 0.697 -25.401 1.00 88.75 381 ILE A C 1
ATOM 3119 O O . ILE A 1 381 ? 24.779 1.208 -25.410 1.00 88.75 381 ILE A O 1
ATOM 3123 N N . ARG A 1 382 ? 27.008 1.433 -25.548 1.00 87.31 382 ARG A N 1
ATOM 3124 C CA . ARG A 1 382 ? 26.980 2.889 -25.738 1.00 87.31 382 ARG A CA 1
ATOM 3125 C C . ARG A 1 382 ? 26.197 3.267 -26.993 1.00 87.31 382 ARG A C 1
ATOM 3127 O O . ARG A 1 382 ? 25.339 4.141 -26.932 1.00 87.31 382 ARG A O 1
ATOM 3134 N N . GLN A 1 383 ? 26.484 2.606 -28.113 1.00 90.00 383 GLN A N 1
ATOM 3135 C CA . GLN A 1 383 ? 25.791 2.846 -29.377 1.00 90.00 383 GLN A CA 1
ATOM 3136 C C . GLN A 1 383 ? 24.294 2.528 -29.263 1.00 90.00 383 GLN A C 1
ATOM 3138 O O . GLN A 1 383 ? 23.469 3.332 -29.691 1.00 90.00 383 GLN A O 1
ATOM 3143 N N . PHE A 1 384 ? 23.943 1.415 -28.614 1.00 93.44 384 PHE A N 1
ATOM 3144 C CA . PHE A 1 384 ? 22.561 1.027 -28.356 1.00 93.44 384 PHE A CA 1
ATOM 3145 C C . PHE A 1 384 ? 21.793 2.122 -27.608 1.00 93.44 384 PHE A C 1
ATOM 3147 O O . PHE A 1 384 ? 20.742 2.551 -28.078 1.00 93.44 384 PHE A O 1
ATOM 3154 N N . PHE A 1 385 ? 22.313 2.633 -26.486 1.00 91.12 385 PHE A N 1
ATOM 3155 C CA . PHE A 1 385 ? 21.617 3.678 -25.728 1.00 91.12 385 PHE A CA 1
ATOM 3156 C C . PHE A 1 385 ? 21.558 5.020 -26.466 1.00 91.12 385 PHE A C 1
ATOM 3158 O O . PHE A 1 385 ? 20.541 5.705 -26.377 1.00 91.12 385 PHE A O 1
ATOM 3165 N N . VAL A 1 386 ? 22.577 5.371 -27.260 1.00 90.62 386 VAL A N 1
ATOM 3166 C CA . VAL A 1 386 ? 22.520 6.544 -28.151 1.00 90.62 386 VAL A CA 1
ATOM 3167 C C . VAL A 1 386 ? 21.369 6.409 -29.152 1.00 90.62 386 VAL A C 1
ATOM 3169 O O . VAL A 1 386 ? 20.568 7.334 -29.287 1.00 90.62 386 VAL A O 1
ATOM 3172 N N . GLU A 1 387 ? 21.228 5.252 -29.800 1.00 93.06 387 GLU A N 1
ATOM 3173 C CA . GLU A 1 387 ? 20.127 4.976 -30.730 1.00 93.06 387 GLU A CA 1
ATOM 3174 C C . GLU A 1 387 ? 18.767 4.983 -30.027 1.00 93.06 387 GLU A C 1
ATOM 3176 O O . GLU A 1 387 ? 17.833 5.635 -30.503 1.00 93.06 387 GLU A O 1
ATOM 3181 N N . GLN A 1 388 ? 18.654 4.328 -28.865 1.00 95.12 388 GLN A N 1
ATOM 3182 C CA . GLN A 1 388 ? 17.412 4.321 -28.093 1.00 95.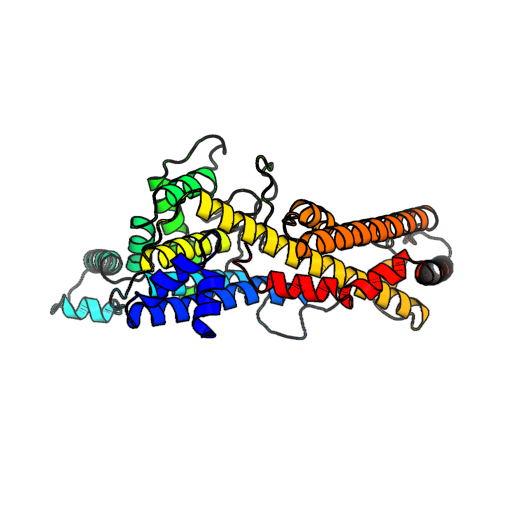12 388 GLN A CA 1
ATOM 3183 C C . GLN A 1 388 ? 17.020 5.732 -27.650 1.00 95.12 388 GLN A C 1
ATOM 3185 O O . GLN A 1 388 ? 15.847 6.083 -27.762 1.00 95.12 388 GLN A O 1
ATOM 3190 N N . SER A 1 389 ? 17.970 6.578 -27.243 1.00 93.38 389 SER A N 1
ATOM 3191 C CA . SER A 1 389 ? 17.695 7.951 -26.792 1.00 93.38 389 SER A CA 1
ATOM 3192 C C . SER A 1 389 ? 17.036 8.841 -27.851 1.00 93.38 389 SER A C 1
ATOM 3194 O O . SER A 1 389 ? 16.309 9.781 -27.521 1.00 93.38 389 SER A O 1
ATOM 3196 N N . ALA A 1 390 ? 17.225 8.527 -29.136 1.00 92.38 390 ALA A N 1
ATOM 3197 C CA . ALA A 1 390 ? 16.580 9.237 -30.232 1.00 92.38 390 ALA A CA 1
ATOM 3198 C C . ALA A 1 390 ? 15.099 8.847 -30.408 1.00 92.38 390 ALA A C 1
ATOM 3200 O O . ALA A 1 390 ? 14.331 9.624 -30.987 1.00 92.38 390 ALA A O 1
ATOM 3201 N N . THR A 1 391 ? 14.686 7.683 -29.895 1.00 96.12 391 THR A N 1
ATOM 3202 C CA . THR A 1 391 ? 13.332 7.139 -30.059 1.00 96.12 391 THR A CA 1
ATOM 3203 C C . THR A 1 391 ? 12.288 7.888 -29.230 1.00 96.12 391 THR A C 1
ATOM 3205 O O . THR A 1 391 ? 12.570 8.473 -28.181 1.00 96.12 391 THR A O 1
ATOM 3208 N N . VAL A 1 392 ? 11.035 7.839 -29.693 1.00 95.38 392 VAL A N 1
ATOM 3209 C CA . VAL A 1 392 ? 9.884 8.376 -28.949 1.00 95.38 392 VAL A CA 1
ATOM 3210 C C . VAL A 1 392 ? 9.673 7.612 -27.640 1.00 95.38 392 VAL A C 1
ATOM 3212 O O . VAL A 1 392 ? 9.353 8.234 -26.629 1.00 95.38 392 VAL A O 1
ATOM 3215 N N . ALA A 1 393 ? 9.895 6.294 -27.640 1.00 95.94 393 ALA A N 1
ATOM 3216 C CA . ALA A 1 393 ? 9.712 5.445 -26.469 1.00 95.94 393 ALA A CA 1
ATOM 3217 C C . ALA A 1 393 ? 10.624 5.856 -25.314 1.00 95.94 393 ALA A C 1
ATOM 3219 O O . ALA A 1 393 ? 10.138 6.122 -24.214 1.00 95.94 393 ALA A O 1
ATOM 3220 N N . PHE A 1 394 ? 11.923 6.003 -25.585 1.00 96.12 394 PHE A N 1
ATOM 3221 C CA . PHE A 1 394 ? 12.904 6.410 -24.581 1.00 96.12 394 PHE A CA 1
ATOM 3222 C C . PHE A 1 394 ? 12.565 7.773 -23.978 1.00 96.12 394 PHE A C 1
ATOM 3224 O O . PHE A 1 394 ? 12.421 7.892 -22.763 1.00 96.12 394 PHE A O 1
ATOM 3231 N N . LYS A 1 395 ? 12.357 8.791 -24.826 1.00 94.88 395 LYS A N 1
ATOM 3232 C CA . LYS A 1 395 ? 11.993 10.144 -24.374 1.00 94.88 395 LYS A CA 1
ATOM 3233 C C . LYS A 1 395 ? 10.703 10.127 -23.562 1.00 94.88 395 LYS A C 1
ATOM 3235 O O . LYS A 1 395 ? 10.631 10.723 -22.498 1.00 94.88 395 LYS A O 1
ATOM 3240 N N . SER A 1 396 ? 9.696 9.379 -24.015 1.00 95.00 396 SER A N 1
ATOM 3241 C CA . SER A 1 396 ? 8.419 9.284 -23.314 1.00 95.00 396 SER A CA 1
ATOM 3242 C C . SER A 1 396 ? 8.539 8.652 -21.925 1.00 95.00 396 SER A C 1
ATOM 3244 O O . SER A 1 396 ? 7.823 9.093 -21.028 1.00 95.00 396 SER A O 1
ATOM 3246 N N . VAL A 1 397 ? 9.388 7.633 -21.739 1.00 95.56 397 VAL A N 1
ATOM 3247 C CA . VAL A 1 397 ? 9.625 7.009 -20.424 1.00 95.56 397 VAL A CA 1
ATOM 3248 C C . VAL A 1 397 ? 10.413 7.953 -19.516 1.00 95.56 397 VAL A C 1
ATOM 3250 O O . VAL A 1 397 ? 9.997 8.173 -18.381 1.00 95.56 397 VAL A O 1
ATOM 3253 N N . VAL A 1 398 ? 11.484 8.567 -20.027 1.00 93.81 398 VAL A N 1
ATOM 3254 C CA . VAL A 1 398 ? 12.323 9.517 -19.275 1.00 93.81 398 VAL A CA 1
ATOM 3255 C C . VAL A 1 398 ? 11.546 10.764 -18.845 1.00 93.81 398 VAL A C 1
ATOM 3257 O O . VAL A 1 398 ? 11.700 11.225 -17.717 1.00 93.81 398 VAL A O 1
ATOM 3260 N N . ASP A 1 399 ? 10.673 11.287 -19.706 1.00 93.19 399 ASP A N 1
ATOM 3261 C CA . ASP A 1 399 ? 9.887 12.488 -19.416 1.00 93.19 399 ASP A CA 1
ATOM 3262 C C . ASP A 1 399 ? 8.661 12.198 -18.539 1.00 93.19 399 ASP A C 1
ATOM 3264 O O . ASP A 1 399 ? 8.072 13.135 -17.989 1.00 93.19 399 ASP A O 1
ATOM 3268 N N . MET A 1 400 ? 8.247 10.930 -18.397 1.00 92.12 400 MET A N 1
ATOM 3269 C CA . MET A 1 400 ? 7.015 10.552 -17.696 1.00 92.12 400 MET A CA 1
ATOM 3270 C C . MET A 1 400 ? 6.903 11.147 -16.281 1.00 92.12 400 MET A C 1
ATOM 3272 O O . MET A 1 400 ? 5.865 11.754 -16.002 1.00 92.12 400 MET A O 1
ATOM 3276 N N . PRO A 1 401 ? 7.934 11.088 -15.410 1.00 88.31 401 PRO A N 1
ATOM 3277 C CA . PRO A 1 401 ? 7.870 11.679 -14.071 1.00 88.31 401 PRO A CA 1
ATOM 3278 C C . PRO A 1 401 ? 7.513 13.173 -14.056 1.00 88.31 401 PRO A C 1
ATOM 3280 O O . PRO A 1 401 ? 6.928 13.674 -13.095 1.00 88.31 401 PRO A O 1
ATOM 3283 N N . SER A 1 402 ? 7.862 13.905 -15.118 1.00 85.69 402 SER A N 1
ATOM 3284 C CA . SER A 1 402 ? 7.630 15.348 -15.222 1.00 85.69 402 SER A CA 1
ATOM 3285 C C . SER A 1 402 ? 6.233 15.712 -15.740 1.00 85.69 402 SER A C 1
ATOM 3287 O O . SER A 1 402 ? 5.810 16.866 -15.605 1.00 85.69 402 SER A O 1
ATOM 3289 N N . ARG A 1 403 ? 5.498 14.744 -16.308 1.00 85.81 403 ARG A N 1
ATOM 3290 C CA . ARG A 1 403 ? 4.195 14.983 -16.935 1.00 85.81 403 ARG A CA 1
ATOM 3291 C C . ARG A 1 403 ? 3.140 15.399 -15.914 1.00 85.81 403 ARG A C 1
ATOM 3293 O O . ARG A 1 403 ? 3.081 14.900 -14.791 1.00 85.81 403 ARG A O 1
ATOM 3300 N N . VAL A 1 404 ? 2.240 16.285 -16.342 1.00 83.31 404 VAL A N 1
ATOM 3301 C CA . VAL A 1 404 ? 1.120 16.778 -15.520 1.00 83.31 404 VAL A CA 1
ATOM 3302 C C . VAL A 1 404 ? 0.248 15.625 -15.018 1.00 83.31 404 VAL A C 1
ATOM 3304 O O . VAL A 1 404 ? -0.226 15.661 -13.890 1.00 83.31 404 VAL A O 1
ATOM 3307 N N . GLN A 1 405 ? 0.090 14.568 -15.809 1.00 83.69 405 GLN A N 1
ATOM 3308 C CA . GLN A 1 405 ? -0.680 13.383 -15.444 1.00 83.69 405 GLN A CA 1
ATOM 3309 C C . GLN A 1 405 ? -0.076 12.643 -14.246 1.00 83.69 405 GLN A C 1
ATOM 3311 O O . GLN A 1 405 ? -0.817 12.272 -13.343 1.00 83.69 405 GLN A O 1
ATOM 3316 N N . MET A 1 406 ? 1.252 12.527 -14.157 1.00 82.56 406 MET A N 1
ATOM 3317 C CA . MET A 1 406 ? 1.899 11.941 -12.976 1.00 82.56 406 MET A CA 1
ATOM 3318 C C . MET A 1 406 ? 1.714 12.815 -11.733 1.00 82.56 406 MET A C 1
ATOM 3320 O O . MET A 1 406 ? 1.459 12.300 -10.645 1.00 82.56 406 MET A O 1
ATOM 3324 N N . ARG A 1 407 ? 1.738 14.145 -11.892 1.00 78.75 407 ARG A N 1
ATOM 3325 C CA . ARG A 1 407 ? 1.408 15.079 -10.800 1.00 78.75 407 ARG A CA 1
ATOM 3326 C C . ARG A 1 407 ? -0.049 14.934 -10.354 1.00 78.75 407 ARG A C 1
ATOM 3328 O O . ARG A 1 407 ? -0.318 14.913 -9.157 1.00 78.75 407 ARG A O 1
ATOM 3335 N N . ASN A 1 408 ? -0.980 14.795 -11.296 1.00 80.00 408 ASN A N 1
ATOM 3336 C CA . ASN A 1 408 ? -2.401 14.599 -11.007 1.00 80.00 408 ASN A CA 1
ATOM 3337 C C . ASN A 1 408 ? -2.657 13.263 -10.304 1.00 80.00 408 ASN A C 1
ATOM 3339 O O . ASN A 1 408 ? -3.385 13.230 -9.315 1.00 80.00 408 ASN A O 1
ATOM 3343 N N . LEU A 1 409 ? -2.015 12.183 -10.756 1.00 81.25 409 LEU A N 1
ATOM 3344 C CA . LEU A 1 409 ? -2.073 10.884 -10.091 1.00 81.25 409 LEU A CA 1
ATOM 3345 C C . LEU A 1 409 ? -1.598 10.985 -8.639 1.00 81.25 409 LEU A C 1
ATOM 3347 O O . LEU A 1 409 ? -2.185 10.394 -7.737 1.00 81.25 409 LEU A O 1
ATOM 3351 N N . TRP A 1 410 ? -0.559 11.781 -8.394 1.00 73.62 410 TRP A N 1
ATOM 3352 C CA . TRP A 1 410 ? -0.025 11.979 -7.051 1.00 73.62 410 TRP A CA 1
ATOM 3353 C C . TRP A 1 410 ? -0.976 12.763 -6.139 1.00 73.62 410 TRP A C 1
ATOM 3355 O O . TRP A 1 410 ? -1.034 12.507 -4.937 1.00 73.62 410 TRP A O 1
ATOM 3365 N N . LEU A 1 411 ? -1.778 13.676 -6.696 1.00 74.81 411 LEU A N 1
ATOM 3366 C CA . LEU A 1 411 ? -2.858 14.331 -5.952 1.00 74.81 411 LEU A CA 1
ATOM 3367 C C . LEU A 1 411 ? -3.956 13.337 -5.554 1.00 74.81 411 LEU A C 1
ATOM 3369 O O . LEU A 1 411 ? -4.448 13.418 -4.430 1.00 74.81 411 LEU A O 1
ATOM 3373 N N . ILE A 1 412 ? -4.293 12.386 -6.431 1.00 79.62 412 ILE A N 1
ATOM 3374 C CA . ILE A 1 412 ? -5.262 11.318 -6.140 1.00 79.62 412 ILE A CA 1
ATOM 3375 C C . ILE A 1 412 ? -4.722 10.380 -5.055 1.00 79.62 412 ILE A C 1
ATOM 3377 O O . ILE A 1 412 ? -5.399 10.120 -4.065 1.00 79.62 412 ILE A O 1
ATOM 3381 N N . ALA A 1 413 ? -3.467 9.938 -5.175 1.00 74.69 413 ALA A N 1
ATOM 3382 C CA . ALA A 1 413 ? -2.826 9.057 -4.195 1.00 74.69 413 ALA A CA 1
ATOM 3383 C C . ALA A 1 413 ? -2.678 9.690 -2.794 1.00 74.69 413 ALA A C 1
ATOM 3385 O O . ALA A 1 413 ? -2.435 8.993 -1.810 1.00 74.69 413 ALA A O 1
ATOM 3386 N N . ARG A 1 414 ? -2.830 11.014 -2.671 1.00 72.56 414 ARG A N 1
ATOM 3387 C CA . ARG A 1 414 ? -2.850 11.730 -1.386 1.00 72.56 414 ARG A CA 1
ATOM 3388 C C . ARG A 1 414 ? -4.217 11.767 -0.711 1.00 72.56 414 ARG A C 1
ATOM 3390 O O . ARG A 1 414 ? -4.332 12.314 0.388 1.00 72.56 414 ARG A O 1
ATOM 3397 N N . ASP A 1 415 ? -5.232 11.185 -1.334 1.00 75.75 415 ASP A N 1
ATOM 3398 C CA . ASP A 1 415 ? -6.550 10.994 -0.752 1.00 75.75 415 ASP A CA 1
ATOM 3399 C C . ASP A 1 415 ? -6.868 9.489 -0.632 1.00 75.75 415 ASP A C 1
ATOM 3401 O O . ASP A 1 415 ? -7.423 8.876 -1.543 1.00 75.75 415 ASP A O 1
ATOM 3405 N N . PRO A 1 416 ? -6.528 8.857 0.509 1.00 70.81 416 PRO A N 1
ATOM 3406 C CA . PRO A 1 416 ? -6.782 7.438 0.759 1.00 70.81 416 PRO A CA 1
ATOM 3407 C C . PRO A 1 416 ? -8.260 7.081 0.934 1.00 70.81 416 PRO A C 1
ATOM 3409 O O . PRO A 1 416 ? -8.557 5.932 1.254 1.00 70.81 416 PRO A O 1
ATOM 3412 N N . SER A 1 417 ? -9.178 8.025 0.718 1.00 72.94 417 SER A N 1
ATOM 3413 C CA . SER A 1 417 ? -10.618 7.785 0.597 1.00 72.94 417 SER A CA 1
ATOM 3414 C C . SER A 1 417 ? -11.175 8.356 -0.712 1.00 72.94 417 SER A C 1
ATOM 3416 O O . SER A 1 417 ? -12.355 8.703 -0.774 1.00 72.94 417 SER A O 1
ATOM 3418 N N . TYR A 1 418 ? -10.337 8.488 -1.746 1.00 67.88 418 TYR A N 1
ATOM 3419 C CA . TYR A 1 418 ? -10.764 8.896 -3.079 1.00 67.88 418 TYR A CA 1
ATOM 3420 C C . TYR A 1 418 ? -11.700 7.845 -3.691 1.00 67.88 418 TYR A C 1
ATOM 3422 O O . TYR A 1 418 ? -11.259 6.795 -4.164 1.00 67.88 418 TYR A O 1
ATOM 3430 N N . SER A 1 419 ? -12.999 8.130 -3.649 1.00 53.50 419 SER A N 1
ATOM 3431 C CA . SER A 1 419 ? -14.087 7.285 -4.150 1.00 53.50 419 SER A CA 1
ATOM 3432 C C . SER A 1 419 ? -15.128 8.125 -4.860 1.00 53.50 419 SER A C 1
ATOM 3434 O O . SER A 1 419 ? -15.514 9.151 -4.244 1.00 53.50 419 SER A O 1
#

Solvent-accessible surface area (backbone atoms only — not comparable to full-atom values): 23737 Å² total; per-residue (Å²): 130,62,69,60,59,52,45,32,39,30,62,55,32,35,68,52,59,66,68,60,51,53,52,33,54,70,70,46,55,72,68,55,49,54,44,47,40,56,36,24,54,51,53,52,48,41,51,42,62,64,49,58,60,59,63,69,63,55,96,82,59,72,99,78,82,82,74,96,65,55,80,63,41,50,60,33,52,40,46,51,54,50,51,57,36,44,50,58,71,62,49,81,63,70,77,54,58,67,71,67,52,46,56,77,76,46,96,73,88,86,74,52,72,67,56,50,51,52,51,50,52,51,39,38,61,72,35,27,81,59,28,45,55,50,51,52,63,73,67,54,48,66,48,54,40,52,48,42,22,77,42,43,44,68,36,48,75,89,57,77,72,67,91,87,59,75,51,59,36,71,59,36,53,50,44,49,51,48,43,47,46,67,57,53,47,45,37,43,74,73,66,71,44,65,49,75,66,76,81,72,92,86,57,85,77,88,76,84,67,55,23,62,54,85,84,55,94,68,89,79,72,74,91,43,74,42,68,48,50,46,58,39,50,43,74,58,58,54,49,48,53,51,45,33,50,52,52,27,48,74,47,70,44,84,65,43,63,65,35,53,49,38,40,54,49,39,50,22,42,46,32,24,53,50,42,29,49,38,38,42,49,51,44,19,51,49,56,52,51,53,55,50,53,68,75,66,83,77,57,77,68,57,59,44,55,45,56,34,66,72,78,71,70,68,56,72,32,41,60,60,35,54,78,57,49,60,56,91,38,69,71,36,36,55,46,32,54,53,40,52,51,49,46,52,30,49,51,54,50,33,54,52,45,50,55,45,36,75,75,52,68,51,58,57,95,84,47,84,61,47,72,58,54,44,51,53,48,52,51,50,53,40,51,50,47,56,57,44,58,75,36,70,42,46,46,51,47,51,47,41,70,75,35,69,62,51,53,52,50,52,60,49,65,71,34,71,28,73,118

Sequence (419 aa):
MDEQLIVVRRMFGCGTDAKDFYRRYAGSAPEQKQTLNRVAWRLWFTLLLRYHSNIQAQPHFSPSDQYYIDHVMLPSLEIYLLFTCIDALVQPVPHRQFPDWLSTHSNDQSWDIAAIRRLHSRYQQEMGVGANLRRAFADLPTPLVEWLANNVWVYATDDRPPFDRMQEPQKTVELIRNYFYNVRRNQFTHSSWPLPTAVEDNIELSDGWVMNPACWDYEIDEQRPRLQPRKGIDEATILRLIVDAMGLKILGIAMDSSLIHAYISNQSRLSAFYGFFGDVYQNAEWLQSCMNYVEDGKGLYYNYLDACDIPPLRSDWASIISDRFVVDYQLEAGLKEVTLLYLNQVQQLNAAIARFNDLHAPVTAGCVDRGMAIAERRKAIRQFFVEQSATVAFKSVVDMPSRVQMRNLWLIARDPSYS

pLDDT: mean 77.82, std 15.94, range [32.5, 97.44]

Secondary structure (DSSP, 8-state):
--HHHHHHHHHH-TTS-HHHHHHHHHHS-HHHHHHHHHHHHHHHHHHHHHHHHHHT--TTS-TTSS--S-TTTHHHHHHHHHHHHHHHHT-------HHHHHTTS---S---HHHHHHHHHHHHHHTSTHHHHHHHHHT--HHHHHHHHHHEEEE-TT----TTSPPPHHHHHHHHHHHIIIIIIHHHHHH----PPP--S----SS---PPP--------TTS-EEEEPTT--HHHHHHHHHHHHHHHHTTPPP-HHHHHHHHHHHHHHHHHHHHHHHHHHHHHHHHHHHHTTT---SHHHHHHHHSPPPPPP-HHHHHHHTTS-TTSHHHHHHHHHHHHHHHHHHHHHHHHHHHHHHS----TT-TTHHHHHHHHHHHHHHHHHHHHHSHHHHHHHHGGGSHHHHHHHHHHT-TT--

Mean predicted aligned error: 10.53 Å

Nearest PDB structures (foldseek):
  5l0h-assembly1_A  TM=3.479E-01  e=6.352E+00  Homo sapiens
  5l0d-assembly2_D  TM=2.592E-01  e=6.352E+00  Homo sapiens

Foldseek 3Di:
DDPLLQLLCLQQVFPHDPVLLVVLLVVFDPLLSVLSSVLSVLSLVLLCLLQVVVLPPAPPDDPPDDDPPPLLQSVLVSLQSLLVLLCSLLPDLPADPLVRVVVVVDPDDDDDPVRSVVSVVVCCCRHNSLVSLVSLLVPFAPQLLQVQQLFKDKDQLVDDDDSPDRDDSNVSSVRLSCCSVVPRHCCCVPVVDRDGWDADDDDDDPDLFAAPDSDDDDDDDNRDIDMYGHHRDTPSNSSSLSSSCSSCVSSVHHDHNSSVVSLSLLNSLLRLLSVVSNLLVNLLVVLVVLLCLLPDVDDPVLVCVQADQDDARDLPSLVSNLVNQPCVDVLSVVLSVLSVVLSVLSVVVRVLSVVLCVVLPHQDPPDDPSVVSSVVSSVSSSVSSVVVCVDPSSCSSNCVCVDVSSVSSVVQSSRSSND